Protein AF-A0A1Q9TJ57-F1 (afdb_monomer)

Foldseek 3Di:
DDDDPPPDDDPPDDDPQQAFKAKAKFDDQDLQVSLVRLVVLLVVLVVLVFPVSSSLVSQVPDPLYQFMKIFTDRGSVSSNVQSNCSNVVHDDPRMDDRAGADAQFAEEEEEADQDPFDLQLALSPCLQQQLVVQLVVLQVLLCVPDVDADDRNDDDDPLNSLRVFSSQLSSLLSVCVLQVNAHPAYHYFQLRVLVRCVSVVNDPSSVNSNCSVVRDPDDRDCVVVLVVQLVDPTAYEYEYRGQDDDCQVVSVVSHDPSYHYQYDHSHSSSPNVSVRNSSSNSNRRDNNDPVRVVPSPPPPLPQDALVVLQVVLVVLLVVLAPDDPPPAPFAALLNRPGDPVSLQVSLVVQLSNVLSVVDDSVLRPRPDHSNNSSNVSRPDPPDDDD

pLDDT: mean 84.58, std 16.76, range [29.34, 98.19]

Mean predicted aligned error: 12.11 Å

Structure (mmCIF, N/CA/C/O backbone):
data_AF-A0A1Q9TJ57-F1
#
_entry.id   AF-A0A1Q9TJ57-F1
#
loop_
_atom_site.group_PDB
_atom_site.id
_atom_site.type_symbol
_atom_site.label_atom_id
_atom_site.label_alt_id
_atom_site.label_comp_id
_atom_site.label_asym_id
_atom_site.label_entity_id
_atom_site.label_seq_id
_atom_site.pdbx_PDB_ins_code
_atom_site.Cartn_x
_atom_site.Cartn_y
_atom_site.Cartn_z
_atom_site.occupancy
_atom_site.B_iso_or_equiv
_atom_site.auth_seq_id
_atom_site.auth_comp_id
_atom_site.auth_asym_id
_atom_site.auth_atom_id
_atom_site.pdbx_PDB_model_num
ATOM 1 N N . MET A 1 1 ? 49.711 -20.318 21.911 1.00 41.19 1 MET A N 1
ATOM 2 C CA . MET A 1 1 ? 48.274 -20.041 22.126 1.00 41.19 1 MET A CA 1
ATOM 3 C C . MET A 1 1 ? 48.155 -18.671 22.775 1.00 41.19 1 MET A C 1
ATOM 5 O O . MET A 1 1 ? 48.444 -18.552 23.955 1.00 41.19 1 MET A O 1
ATOM 9 N N . GLY A 1 2 ? 47.868 -17.633 21.984 1.00 34.50 2 GLY A N 1
ATOM 10 C CA . GLY A 1 2 ? 47.664 -16.264 22.479 1.00 34.50 2 GLY A CA 1
ATOM 11 C C . GLY A 1 2 ? 46.178 -15.988 22.747 1.00 34.50 2 GLY A C 1
ATOM 12 O O . GLY A 1 2 ? 45.335 -16.678 22.168 1.00 34.50 2 GLY A O 1
ATOM 13 N N . PRO A 1 3 ? 45.839 -15.025 23.622 1.00 43.75 3 PRO A N 1
ATOM 14 C CA . PRO A 1 3 ? 44.458 -14.773 24.008 1.00 43.75 3 PRO A CA 1
ATOM 15 C C . PRO A 1 3 ? 43.677 -14.165 22.837 1.00 43.75 3 PRO A C 1
ATOM 17 O O . PRO A 1 3 ? 44.083 -13.165 22.245 1.00 43.75 3 PRO A O 1
ATOM 20 N N . ILE A 1 4 ? 42.537 -14.776 22.510 1.00 32.59 4 ILE A N 1
ATOM 21 C CA . ILE A 1 4 ? 41.562 -14.234 21.561 1.00 32.59 4 ILE A CA 1
ATOM 22 C C . ILE A 1 4 ? 40.897 -13.039 22.244 1.00 32.59 4 ILE A C 1
ATOM 24 O O . ILE A 1 4 ? 40.035 -13.196 23.109 1.00 32.59 4 ILE A O 1
ATOM 28 N N . SER A 1 5 ? 41.331 -11.839 21.870 1.00 30.67 5 SER A N 1
ATOM 29 C CA . SER A 1 5 ? 40.711 -10.591 22.299 1.00 30.67 5 SER A CA 1
ATOM 30 C C . SER A 1 5 ? 39.315 -10.504 21.676 1.00 30.67 5 SER A C 1
ATOM 32 O O . SER A 1 5 ? 39.172 -10.297 20.469 1.00 30.67 5 SER A O 1
ATOM 34 N N . ARG A 1 6 ? 38.267 -10.726 22.481 1.00 39.75 6 ARG A N 1
ATOM 35 C CA . ARG A 1 6 ? 36.881 -10.457 22.076 1.00 39.75 6 ARG A CA 1
ATOM 36 C C . ARG A 1 6 ? 36.735 -8.946 21.906 1.00 39.75 6 ARG A C 1
ATOM 38 O O . ARG A 1 6 ? 36.568 -8.230 22.887 1.00 39.75 6 ARG A O 1
ATOM 45 N N . ARG A 1 7 ? 36.785 -8.470 20.659 1.00 29.34 7 ARG A N 1
ATOM 46 C CA . ARG A 1 7 ? 36.280 -7.141 20.297 1.00 29.34 7 ARG A CA 1
ATOM 47 C C . ARG A 1 7 ? 34.776 -7.125 20.564 1.00 29.34 7 ARG A C 1
ATOM 49 O O . ARG A 1 7 ? 33.995 -7.675 19.793 1.00 29.34 7 ARG A O 1
ATOM 56 N N . THR A 1 8 ? 34.380 -6.513 21.669 1.00 37.03 8 THR A N 1
ATOM 57 C CA . THR A 1 8 ? 33.041 -5.959 21.840 1.00 37.03 8 THR A CA 1
ATOM 58 C C . THR A 1 8 ? 32.854 -4.866 20.791 1.00 37.03 8 THR A C 1
ATOM 60 O O . THR A 1 8 ? 33.616 -3.902 20.743 1.00 37.03 8 THR A O 1
ATOM 63 N N . ALA A 1 9 ? 31.877 -5.048 19.903 1.00 29.41 9 ALA A N 1
ATOM 64 C CA . ALA A 1 9 ? 31.452 -3.995 18.991 1.00 29.41 9 ALA A CA 1
ATOM 65 C C . ALA A 1 9 ? 30.834 -2.847 19.812 1.00 29.41 9 ALA A C 1
ATOM 67 O O . ALA A 1 9 ? 30.056 -3.128 20.729 1.00 29.41 9 ALA A O 1
ATOM 68 N N . PRO A 1 10 ? 31.159 -1.575 19.531 1.00 33.00 10 PRO A N 1
ATOM 69 C CA . PRO A 1 10 ? 30.486 -0.463 20.179 1.00 33.00 10 PRO A CA 1
ATOM 70 C C . PRO A 1 10 ? 29.045 -0.364 19.657 1.00 33.00 10 PRO A C 1
ATOM 72 O O . PRO A 1 10 ? 28.805 -0.114 18.480 1.00 33.00 10 PRO A O 1
ATOM 75 N N . THR A 1 11 ? 28.081 -0.566 20.555 1.00 38.88 11 THR A N 1
ATOM 76 C CA . THR A 1 11 ? 26.634 -0.378 20.366 1.00 38.88 11 THR A CA 1
ATOM 77 C C . THR A 1 11 ? 26.256 1.098 20.487 1.00 38.88 11 THR A C 1
ATOM 79 O O . THR A 1 11 ? 25.499 1.509 21.360 1.00 38.88 11 THR A O 1
ATOM 82 N N . LEU A 1 12 ? 26.798 1.931 19.614 1.00 32.75 12 LEU A N 1
ATOM 83 C CA . LEU A 1 12 ? 26.355 3.306 19.425 1.00 32.75 12 LEU A CA 1
ATOM 84 C C . LEU A 1 12 ? 26.318 3.506 17.916 1.00 32.75 12 LEU A C 1
ATOM 86 O O . LEU A 1 12 ? 27.249 3.077 17.254 1.00 32.75 12 LEU A O 1
ATOM 90 N N . TRP A 1 13 ? 25.289 4.191 17.414 1.00 31.53 13 TRP A N 1
ATOM 91 C CA . TRP A 1 13 ? 24.923 4.414 15.998 1.00 31.53 13 TRP A CA 1
ATOM 92 C C . TRP A 1 13 ? 23.715 3.559 15.591 1.00 31.53 13 TRP A C 1
ATOM 94 O O . TRP A 1 13 ? 23.746 2.740 14.677 1.00 31.53 13 TRP A O 1
ATOM 104 N N . ALA A 1 14 ? 22.608 3.789 16.302 1.00 36.75 14 ALA A N 1
ATOM 105 C CA . ALA A 1 14 ? 21.284 3.495 15.781 1.00 36.75 14 ALA A CA 1
ATOM 106 C C . ALA A 1 14 ? 21.018 4.431 14.586 1.00 36.75 14 ALA A C 1
ATOM 108 O O . ALA A 1 14 ? 20.804 5.632 14.749 1.00 36.75 14 ALA A O 1
ATOM 109 N N . ASP A 1 15 ? 21.145 3.848 13.399 1.00 41.06 15 ASP A N 1
ATOM 110 C CA . ASP A 1 15 ? 20.520 4.184 12.120 1.00 41.06 15 ASP A CA 1
ATOM 111 C C . ASP A 1 15 ? 19.408 5.259 12.219 1.00 41.06 15 ASP A C 1
ATOM 113 O O . ASP A 1 15 ? 18.274 4.970 12.597 1.00 41.06 15 ASP A O 1
ATOM 117 N N . ARG A 1 16 ? 19.731 6.521 11.884 1.00 45.75 16 ARG A N 1
ATOM 118 C CA . ARG A 1 16 ? 18.769 7.645 11.798 1.00 45.75 16 ARG A CA 1
ATOM 119 C C . ARG A 1 16 ? 18.061 7.715 10.441 1.00 45.75 16 ARG A C 1
ATOM 121 O O . ARG A 1 16 ? 17.664 8.793 10.000 1.00 45.75 16 ARG A O 1
ATOM 128 N N . SER A 1 17 ? 17.915 6.594 9.750 1.00 50.94 17 SER A N 1
ATOM 129 C CA . SER A 1 17 ? 16.993 6.533 8.622 1.00 50.94 17 SER A CA 1
ATOM 130 C C . SER A 1 17 ? 15.568 6.784 9.144 1.00 50.94 17 SER A C 1
ATOM 132 O O . SER A 1 17 ? 15.215 6.207 10.178 1.00 50.94 17 SER A O 1
ATOM 134 N N . PRO A 1 18 ? 14.737 7.615 8.479 1.00 60.59 18 PRO A N 1
ATOM 135 C CA . PRO A 1 18 ? 13.373 7.878 8.939 1.00 60.59 18 PRO A CA 1
ATOM 136 C C . PRO A 1 18 ? 12.641 6.552 9.153 1.00 60.59 18 PRO A C 1
ATOM 138 O O . PRO A 1 18 ? 12.798 5.620 8.357 1.00 60.59 18 PRO A O 1
ATOM 141 N N . ALA A 1 19 ? 11.917 6.426 10.265 1.00 74.75 19 ALA A N 1
ATOM 142 C CA . ALA A 1 19 ? 11.142 5.223 10.530 1.00 74.75 19 ALA A CA 1
ATOM 143 C C . ALA A 1 19 ? 10.155 5.006 9.374 1.00 74.75 19 ALA A C 1
ATOM 145 O O . ALA A 1 19 ? 9.612 5.963 8.821 1.00 74.75 19 ALA A O 1
ATOM 146 N N . LEU A 1 20 ? 9.979 3.750 8.961 1.00 82.75 20 LEU A N 1
ATOM 147 C CA . LEU A 1 20 ? 8.929 3.440 8.000 1.00 82.75 20 LEU A CA 1
ATOM 148 C C . LEU A 1 20 ? 7.574 3.691 8.673 1.00 82.75 20 LEU A C 1
ATOM 150 O O . LEU A 1 20 ? 7.449 3.399 9.865 1.00 82.75 20 LEU A O 1
ATOM 154 N N . PRO A 1 21 ? 6.579 4.206 7.934 1.00 90.50 21 PRO A N 1
ATOM 155 C CA . PRO A 1 21 ? 5.228 4.310 8.449 1.00 90.50 21 PRO A CA 1
ATOM 156 C C . PRO A 1 21 ? 4.725 2.942 8.919 1.00 90.50 21 PRO A C 1
ATOM 158 O O . PRO A 1 21 ? 4.909 1.933 8.234 1.00 90.50 21 PRO A O 1
ATOM 161 N N . GLU A 1 22 ? 4.091 2.913 10.084 1.00 93.38 22 GLU A N 1
ATOM 162 C CA . GLU A 1 22 ? 3.485 1.725 10.679 1.00 93.38 22 GLU A CA 1
ATOM 163 C C . GLU A 1 22 ? 1.988 1.961 10.875 1.00 93.38 22 GLU A C 1
ATOM 165 O O . GLU A 1 22 ? 1.558 3.083 11.140 1.00 93.38 22 GLU A O 1
ATOM 170 N N . ALA A 1 23 ? 1.201 0.891 10.772 1.00 94.88 23 ALA A N 1
ATOM 171 C CA . ALA A 1 23 ? -0.216 0.905 11.109 1.00 94.88 23 ALA A CA 1
ATOM 172 C C . ALA A 1 23 ? -0.405 0.334 12.521 1.00 94.88 23 ALA A C 1
ATOM 174 O O . ALA A 1 23 ? -0.109 -0.835 12.767 1.00 94.88 23 ALA A O 1
ATOM 175 N N . ILE A 1 24 ? -0.886 1.154 13.453 1.00 96.62 24 ILE A N 1
ATOM 176 C CA . ILE A 1 24 ? -1.295 0.718 14.790 1.00 96.62 24 ILE A CA 1
ATOM 177 C C . ILE A 1 24 ? -2.782 0.396 14.739 1.00 96.62 24 ILE A C 1
ATOM 179 O O . ILE A 1 24 ? -3.612 1.288 14.571 1.00 96.62 24 ILE A O 1
ATOM 183 N N . VAL A 1 25 ? -3.108 -0.881 14.882 1.00 96.88 25 VAL A N 1
ATOM 184 C CA . VAL A 1 25 ? -4.487 -1.365 14.850 1.00 96.88 25 VAL A CA 1
ATOM 185 C C . VAL A 1 25 ? -5.168 -1.259 16.208 1.00 96.88 25 VAL A C 1
ATOM 187 O O . VAL A 1 25 ? -4.537 -1.446 17.246 1.00 96.88 25 VAL A O 1
ATOM 190 N N . VAL A 1 26 ? -6.468 -0.980 16.202 1.00 97.31 26 VAL A N 1
ATOM 191 C CA . VAL A 1 26 ? -7.322 -1.000 17.391 1.00 97.31 26 VAL A CA 1
ATOM 192 C C . VAL A 1 26 ? -8.651 -1.643 17.006 1.00 97.31 26 VAL A C 1
ATOM 194 O O . VAL A 1 26 ? -9.255 -1.267 15.998 1.00 97.31 26 VAL A O 1
ATOM 197 N N . SER A 1 27 ? -9.133 -2.589 17.811 1.00 97.38 27 SER A N 1
ATOM 198 C CA . SER A 1 27 ? -10.476 -3.146 17.652 1.00 97.38 27 SER A CA 1
ATOM 199 C C . SER A 1 27 ? -11.225 -3.253 18.970 1.00 97.38 27 SER A C 1
ATOM 201 O O . SER A 1 27 ? -10.634 -3.387 20.043 1.00 97.38 27 SER A O 1
ATOM 203 N N . ALA A 1 28 ? -12.552 -3.199 18.882 1.00 97.00 28 ALA A N 1
ATOM 204 C CA . ALA A 1 28 ? -13.462 -3.418 19.994 1.00 97.00 28 ALA A CA 1
ATOM 205 C C . ALA A 1 28 ? -14.841 -3.906 19.517 1.00 97.00 28 ALA A C 1
ATOM 207 O O . ALA A 1 28 ? -15.136 -3.936 18.321 1.00 97.00 28 ALA A O 1
ATOM 208 N N . LEU A 1 29 ? -15.698 -4.333 20.449 1.00 95.94 29 LEU A N 1
ATOM 209 C CA . LEU A 1 29 ? -17.055 -4.798 20.126 1.00 95.94 29 LEU A CA 1
ATOM 210 C C . LEU A 1 29 ? -18.021 -3.638 19.839 1.00 95.94 29 LEU A C 1
ATOM 212 O O . LEU A 1 29 ? -18.969 -3.804 19.072 1.00 95.94 29 LEU A O 1
ATOM 216 N N . THR A 1 30 ? -17.776 -2.473 20.440 1.00 95.81 30 THR A N 1
ATOM 217 C CA . THR A 1 30 ? -18.588 -1.259 20.299 1.00 95.81 30 THR A CA 1
ATOM 218 C C . THR A 1 30 ? -17.701 -0.045 20.016 1.00 95.81 30 THR A C 1
ATOM 220 O O . THR A 1 30 ? -16.488 -0.104 20.215 1.00 95.81 30 THR A O 1
ATOM 223 N N . LEU A 1 31 ? -18.292 1.062 19.549 1.00 94.94 31 LEU A N 1
ATOM 224 C CA . LEU A 1 31 ? -17.552 2.313 19.331 1.00 94.94 31 LEU A CA 1
ATOM 225 C C . LEU A 1 31 ? -16.998 2.884 20.644 1.00 94.94 31 LEU A C 1
ATOM 227 O O . LEU A 1 31 ? -15.824 3.217 20.700 1.00 94.94 31 LEU A O 1
ATOM 231 N N . THR A 1 32 ? -17.788 2.898 21.720 1.00 95.94 32 THR A N 1
ATOM 232 C CA . THR A 1 32 ? -17.325 3.370 23.037 1.00 95.94 32 THR A CA 1
ATOM 233 C C . THR A 1 32 ? -16.165 2.531 23.574 1.00 95.94 32 THR A C 1
ATOM 235 O O . THR A 1 32 ? -15.197 3.063 24.111 1.00 95.94 32 THR A O 1
ATOM 238 N N . ASP A 1 33 ? -16.207 1.208 23.391 1.00 96.31 33 ASP A N 1
ATOM 239 C CA . ASP A 1 33 ? -15.074 0.360 23.767 1.00 96.31 33 ASP A CA 1
ATOM 240 C C . ASP A 1 33 ? -13.842 0.636 22.890 1.00 96.31 33 ASP A C 1
ATOM 242 O O . ASP A 1 33 ? -12.716 0.526 23.373 1.00 96.31 33 ASP A O 1
ATOM 246 N N . LEU A 1 34 ? -14.032 1.005 21.616 1.00 96.62 34 LEU A N 1
ATOM 247 C CA . LEU A 1 34 ? -12.935 1.364 20.715 1.00 96.62 34 LEU A CA 1
ATOM 248 C C . LEU A 1 34 ? -12.215 2.626 21.199 1.00 96.62 34 LEU A C 1
ATOM 250 O O . LEU A 1 34 ? -10.987 2.651 21.189 1.00 96.62 34 LEU A O 1
ATOM 254 N N . GLU A 1 35 ? -12.955 3.632 21.666 1.00 97.06 35 GLU A N 1
ATOM 255 C CA . GLU A 1 35 ? -12.401 4.869 22.234 1.00 97.06 35 GLU A CA 1
ATOM 256 C C . GLU A 1 35 ? -11.504 4.562 23.446 1.00 97.06 35 GLU A C 1
ATOM 258 O O . GLU A 1 35 ? -10.359 5.014 23.519 1.00 97.06 35 GLU A O 1
ATOM 263 N N . VAL A 1 36 ? -11.977 3.696 24.353 1.00 97.69 36 VAL A N 1
ATOM 264 C CA . VAL A 1 36 ? -11.209 3.230 25.523 1.00 97.69 36 VAL A CA 1
ATOM 265 C C . VAL A 1 36 ? -9.974 2.425 25.105 1.00 97.69 36 VAL A C 1
ATOM 267 O O . VAL A 1 36 ? -8.909 2.540 25.718 1.00 97.69 36 VAL A O 1
ATOM 270 N N . GLN A 1 37 ? -10.078 1.588 24.071 1.00 97.69 37 GLN A N 1
ATOM 271 C CA . GLN A 1 37 ? -8.922 0.845 23.563 1.00 97.69 37 GLN A CA 1
ATOM 272 C C . GLN A 1 37 ? -7.906 1.763 22.880 1.00 97.69 37 GLN A C 1
ATOM 274 O O . GLN A 1 37 ? -6.706 1.544 23.043 1.00 97.69 37 GLN A O 1
ATOM 279 N N . ALA A 1 38 ? -8.349 2.806 22.178 1.00 97.50 38 ALA A N 1
ATOM 280 C CA . ALA A 1 38 ? -7.463 3.787 21.562 1.00 97.50 38 ALA A CA 1
ATOM 281 C C . ALA A 1 38 ? -6.650 4.552 22.619 1.00 97.50 38 ALA A C 1
ATOM 283 O O . ALA A 1 38 ? -5.438 4.706 22.459 1.00 97.50 38 ALA A O 1
ATOM 284 N N . GLU A 1 39 ? -7.274 4.937 23.737 1.00 97.56 39 GLU A N 1
ATOM 285 C CA . GLU A 1 39 ? -6.585 5.536 24.887 1.00 97.56 39 GLU A CA 1
ATOM 286 C C . GLU A 1 39 ? -5.495 4.604 25.442 1.00 97.56 39 GLU A C 1
ATOM 288 O O . GLU A 1 39 ? -4.324 4.985 25.527 1.00 97.56 39 GLU A O 1
ATOM 293 N N . ARG A 1 40 ? -5.848 3.344 25.734 1.00 97.25 40 ARG A N 1
ATOM 294 C CA . ARG A 1 40 ? -4.898 2.333 26.238 1.00 97.25 40 ARG A CA 1
ATOM 295 C C . ARG A 1 40 ? -3.756 2.077 25.266 1.00 97.25 40 ARG A C 1
ATOM 297 O O . ARG A 1 40 ? -2.609 1.914 25.682 1.00 97.25 40 ARG A O 1
ATOM 304 N N . GLN A 1 41 ? -4.059 2.016 23.973 1.00 97.69 41 GLN A N 1
ATOM 305 C CA . GLN A 1 41 ? -3.056 1.819 22.937 1.00 97.69 41 GLN A CA 1
ATOM 306 C C . GLN A 1 41 ? -2.087 3.004 22.888 1.00 97.69 41 GLN A C 1
ATOM 308 O O . GLN A 1 41 ? -0.891 2.820 22.667 1.00 97.69 41 GLN A O 1
ATOM 313 N N . ALA A 1 42 ? -2.564 4.216 23.155 1.00 96.94 42 ALA A N 1
ATOM 314 C CA . ALA A 1 42 ? -1.728 5.400 23.144 1.00 96.94 42 ALA A CA 1
ATOM 315 C C . ALA A 1 42 ? -0.751 5.445 24.335 1.00 96.94 42 ALA A C 1
ATOM 317 O O . ALA A 1 42 ? 0.408 5.825 24.161 1.00 96.94 42 ALA A O 1
ATOM 318 N N . ASP A 1 43 ? -1.153 4.955 25.509 1.00 96.56 43 ASP A N 1
ATOM 319 C CA . ASP A 1 43 ? -0.240 4.760 26.647 1.00 96.56 43 ASP A CA 1
ATOM 320 C C . ASP A 1 43 ? 0.838 3.704 26.346 1.00 96.56 43 ASP A C 1
ATOM 322 O O . ASP A 1 43 ? 1.999 3.816 26.753 1.00 96.56 43 ASP A O 1
ATOM 326 N N . GLN A 1 44 ? 0.488 2.677 25.571 1.00 95.81 44 GLN A N 1
ATOM 327 C CA . GLN A 1 44 ? 1.449 1.664 25.138 1.00 95.81 44 GLN A CA 1
ATOM 328 C C . GLN A 1 44 ? 2.443 2.199 24.109 1.00 95.81 44 GLN A C 1
ATOM 330 O O . GLN A 1 44 ? 3.619 1.849 24.172 1.00 95.81 44 GLN A O 1
ATOM 335 N N . VAL A 1 45 ? 2.013 3.069 23.190 1.00 95.56 45 VAL A N 1
ATOM 336 C CA . VAL A 1 45 ? 2.918 3.731 22.234 1.00 95.56 45 VAL A CA 1
ATOM 337 C C . VAL A 1 45 ? 4.038 4.472 22.973 1.00 95.56 45 VAL A C 1
ATOM 339 O O . VAL A 1 45 ? 5.198 4.376 22.572 1.00 95.56 45 VAL A O 1
ATOM 342 N N . LEU A 1 46 ? 3.724 5.134 24.091 1.00 93.88 46 LEU A N 1
ATOM 343 C CA . LEU A 1 46 ? 4.711 5.835 24.921 1.00 93.88 46 LEU A CA 1
ATOM 344 C C . LEU A 1 46 ? 5.729 4.896 25.589 1.00 93.88 46 LEU A C 1
ATOM 346 O O . LEU A 1 46 ? 6.861 5.300 25.846 1.00 93.88 46 LEU A O 1
ATOM 350 N N . THR A 1 47 ? 5.350 3.646 25.865 1.00 94.88 47 THR A N 1
ATOM 351 C CA . THR A 1 47 ? 6.183 2.680 26.606 1.00 94.88 47 THR A CA 1
ATOM 352 C C . THR A 1 47 ? 6.876 1.642 25.718 1.00 94.88 47 THR A C 1
ATOM 354 O O . THR A 1 47 ? 7.834 1.007 26.154 1.00 94.88 47 THR A O 1
ATOM 357 N N . ALA A 1 48 ? 6.461 1.488 24.457 1.00 91.56 48 ALA A N 1
ATOM 358 C CA . ALA A 1 48 ? 6.969 0.466 23.536 1.00 91.56 48 ALA A CA 1
ATOM 359 C C . ALA A 1 48 ? 8.404 0.714 23.020 1.00 91.56 48 ALA A C 1
ATOM 361 O O . ALA A 1 48 ? 8.993 -0.162 22.380 1.00 91.56 48 ALA A O 1
ATOM 362 N N . GLY A 1 49 ? 8.963 1.907 23.245 1.00 88.25 49 GLY A N 1
ATOM 363 C CA . GLY A 1 49 ? 10.319 2.303 22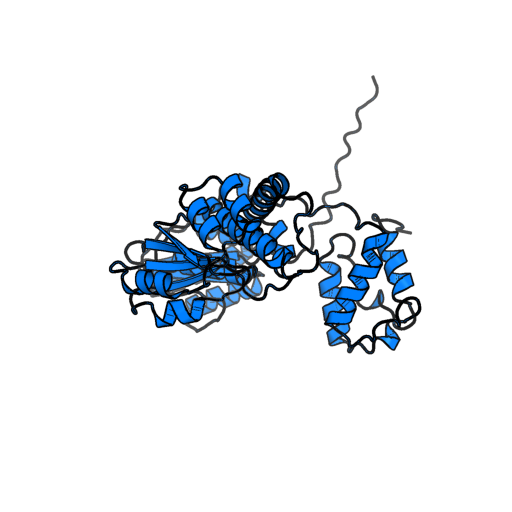.839 1.00 88.25 49 GLY A CA 1
ATOM 364 C C . GLY A 1 49 ? 10.505 2.576 21.339 1.00 88.25 49 GLY A C 1
ATOM 365 O O . GLY A 1 49 ? 11.412 3.314 20.966 1.00 88.25 49 GLY A O 1
ATOM 366 N N . SER A 1 50 ? 9.650 2.025 20.473 1.00 90.69 50 SER A N 1
ATOM 367 C CA . SER A 1 50 ? 9.592 2.345 19.043 1.00 90.69 50 SER A CA 1
ATOM 368 C C . SER A 1 50 ? 8.180 2.166 18.483 1.00 90.69 50 SER A C 1
ATOM 370 O O . SER A 1 50 ? 7.379 1.404 19.031 1.00 90.69 50 SER A O 1
ATOM 372 N N . LEU A 1 51 ? 7.892 2.820 17.354 1.00 91.94 51 LEU A N 1
ATOM 373 C CA . LEU A 1 51 ? 6.597 2.701 16.685 1.00 91.94 51 LEU A CA 1
ATOM 374 C C . LEU A 1 51 ? 6.340 1.281 16.152 1.00 91.94 51 LEU A C 1
ATOM 376 O O . LEU A 1 51 ? 5.248 0.750 16.325 1.00 91.94 51 LEU A O 1
ATOM 380 N N . ALA A 1 52 ? 7.366 0.628 15.599 1.00 90.56 52 ALA A N 1
ATOM 381 C CA . ALA A 1 52 ? 7.278 -0.758 15.136 1.00 90.56 52 ALA A CA 1
ATOM 382 C C . ALA A 1 52 ? 6.961 -1.733 16.285 1.00 90.56 52 ALA A C 1
ATOM 384 O O . ALA A 1 52 ? 6.150 -2.647 16.128 1.00 90.56 52 ALA A O 1
ATOM 385 N N . SER A 1 53 ? 7.556 -1.517 17.467 1.00 91.12 53 SER A N 1
ATOM 386 C CA . SER A 1 53 ? 7.225 -2.282 18.676 1.00 91.12 53 SER A CA 1
ATOM 387 C C . SER A 1 53 ? 5.772 -2.070 19.102 1.00 91.12 53 SER A C 1
ATOM 389 O O . SER A 1 53 ? 5.110 -3.036 19.476 1.00 91.12 53 SER A O 1
ATOM 391 N N . ALA A 1 54 ? 5.276 -0.829 19.039 1.00 94.44 54 ALA A N 1
ATOM 392 C CA . ALA A 1 54 ? 3.900 -0.500 19.398 1.00 94.44 54 ALA A CA 1
ATOM 393 C C . ALA A 1 54 ? 2.886 -1.132 18.433 1.00 94.44 54 ALA A C 1
ATOM 395 O O . ALA A 1 54 ? 1.937 -1.763 18.890 1.00 94.44 54 ALA A O 1
ATOM 396 N N . ALA A 1 55 ? 3.118 -1.020 17.121 1.00 93.75 55 ALA A N 1
ATOM 397 C CA . ALA A 1 55 ? 2.276 -1.625 16.089 1.00 93.75 55 ALA A CA 1
ATOM 398 C C . ALA A 1 55 ? 2.200 -3.149 16.246 1.00 93.75 55 ALA A C 1
ATOM 400 O O . ALA A 1 55 ? 1.113 -3.713 16.263 1.00 93.75 55 ALA A O 1
ATOM 401 N N . ARG A 1 56 ? 3.338 -3.814 16.480 1.00 90.50 56 ARG A N 1
ATOM 402 C CA . ARG A 1 56 ? 3.370 -5.258 16.748 1.00 90.50 56 ARG A CA 1
ATOM 403 C C . ARG A 1 56 ? 2.591 -5.639 18.004 1.00 90.50 56 ARG A C 1
ATOM 405 O O . ARG A 1 56 ? 1.830 -6.596 17.981 1.00 90.50 56 ARG A O 1
ATOM 412 N N . ALA A 1 57 ? 2.778 -4.907 19.099 1.00 93.00 57 ALA A N 1
ATOM 413 C CA . ALA A 1 57 ? 2.048 -5.181 20.332 1.00 93.00 57 ALA A CA 1
ATOM 414 C C . ALA A 1 57 ? 0.532 -4.966 20.157 1.00 93.00 57 ALA A C 1
ATOM 416 O O . ALA A 1 57 ? -0.260 -5.636 20.818 1.00 93.00 57 ALA A O 1
ATOM 417 N N . ALA A 1 58 ? 0.130 -4.045 19.278 1.00 94.56 58 ALA A N 1
ATOM 418 C CA . ALA A 1 58 ? -1.262 -3.857 18.886 1.00 94.56 58 ALA A CA 1
ATOM 419 C C . ALA A 1 58 ? -1.784 -5.070 18.099 1.00 94.56 58 ALA A C 1
ATOM 421 O O . ALA A 1 58 ? -2.793 -5.653 18.480 1.00 94.56 58 ALA A O 1
ATOM 422 N N . GLU A 1 59 ? -1.050 -5.503 17.066 1.00 92.56 59 GLU A N 1
ATOM 423 C CA . GLU A 1 59 ? -1.373 -6.681 16.246 1.00 92.56 59 GLU A CA 1
ATOM 424 C C . GLU A 1 59 ? -1.472 -7.966 17.097 1.00 92.56 59 GLU A C 1
ATOM 426 O O . GLU A 1 59 ? -2.419 -8.729 16.953 1.00 92.56 59 GLU A O 1
ATOM 431 N N . GLU A 1 60 ? -0.538 -8.199 18.028 1.00 91.56 60 GLU A N 1
ATOM 432 C CA . GLU A 1 60 ? -0.520 -9.382 18.912 1.00 91.56 60 GLU A CA 1
ATOM 433 C C . GLU A 1 60 ? -1.702 -9.429 19.895 1.00 91.56 60 GLU A C 1
ATOM 435 O O . GLU A 1 60 ? -2.077 -10.507 20.359 1.00 91.56 60 GLU A O 1
ATOM 440 N N . ARG A 1 61 ? -2.271 -8.269 20.244 1.00 91.38 61 ARG A N 1
ATOM 441 C CA . ARG A 1 61 ? -3.413 -8.160 21.165 1.00 91.38 61 ARG A CA 1
ATOM 442 C C . ARG A 1 61 ? -4.746 -7.985 20.451 1.00 91.38 61 ARG A C 1
ATOM 444 O O . ARG A 1 61 ? -5.772 -7.945 21.129 1.00 91.38 61 ARG A O 1
ATOM 451 N N . ASP A 1 62 ? -4.738 -7.856 19.128 1.00 89.94 62 ASP A N 1
ATOM 452 C CA . ASP A 1 62 ? -5.952 -7.659 18.356 1.00 89.94 62 ASP A CA 1
ATOM 453 C C . ASP A 1 62 ? -6.903 -8.845 18.554 1.00 89.94 62 ASP A C 1
ATOM 455 O O . ASP A 1 62 ? -6.604 -9.986 18.204 1.00 89.94 62 ASP A O 1
ATOM 459 N N . GLY A 1 63 ? -8.073 -8.566 19.128 1.00 87.50 63 GLY A N 1
ATOM 460 C CA . GLY A 1 63 ? -9.115 -9.568 19.346 1.00 87.50 63 GLY A CA 1
ATOM 461 C C . GLY A 1 63 ? -9.933 -9.875 18.091 1.00 87.50 63 GLY A C 1
ATOM 462 O O . GLY A 1 63 ? -10.871 -10.670 18.160 1.00 87.50 63 GLY A O 1
ATOM 463 N N . GLY A 1 64 ? -9.632 -9.223 16.961 1.00 88.19 64 GLY A N 1
ATOM 464 C CA . GLY A 1 64 ? -10.381 -9.356 15.716 1.00 88.19 64 GLY A CA 1
ATOM 465 C C . GLY A 1 64 ? -11.829 -8.874 15.828 1.00 88.19 64 GLY A C 1
ATOM 466 O O . 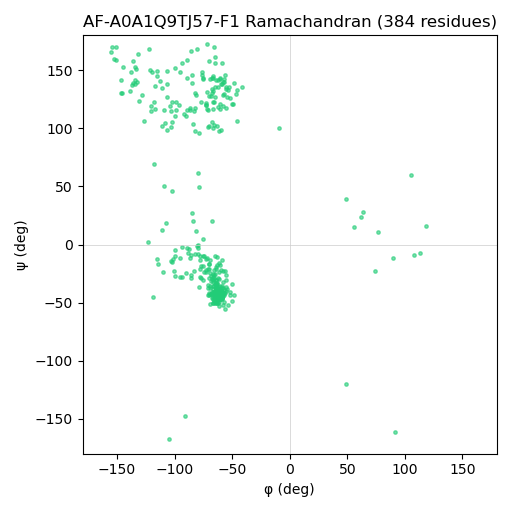GLY A 1 64 ? -12.693 -9.384 15.111 1.00 88.19 64 GLY A O 1
ATOM 467 N N . HIS A 1 65 ? -12.114 -7.919 16.718 1.00 94.44 65 HIS A N 1
ATOM 468 C CA . HIS A 1 65 ? -13.478 -7.477 17.011 1.00 94.44 65 HIS A CA 1
ATOM 469 C C . HIS A 1 65 ? -14.161 -6.772 15.820 1.00 94.44 65 HIS A C 1
ATOM 471 O O . HIS A 1 65 ? -13.537 -6.483 14.799 1.00 94.44 65 HIS A O 1
ATOM 477 N N . THR A 1 66 ? -15.466 -6.519 15.942 1.00 94.31 66 THR A N 1
ATOM 478 C CA . THR A 1 66 ? -16.322 -6.001 14.862 1.00 94.31 66 THR A CA 1
ATOM 479 C C . THR A 1 66 ? -16.122 -4.522 14.565 1.00 94.31 66 THR A C 1
ATOM 481 O O . THR A 1 66 ? -16.308 -4.120 13.428 1.00 94.31 66 THR A O 1
ATOM 484 N N . VAL A 1 67 ? -15.760 -3.690 15.538 1.00 96.50 67 VAL A N 1
ATOM 485 C CA . VAL A 1 67 ? -15.438 -2.278 15.294 1.00 96.50 67 VAL A CA 1
ATOM 486 C C . VAL A 1 67 ? -13.926 -2.157 15.215 1.00 96.50 67 VAL A C 1
ATOM 488 O O . VAL A 1 67 ? -13.235 -2.546 16.155 1.00 96.50 67 VAL A O 1
ATOM 491 N N . ARG A 1 68 ? -13.403 -1.647 14.100 1.00 97.56 68 ARG A N 1
ATOM 492 C CA . ARG A 1 68 ? -11.960 -1.594 13.836 1.00 97.56 68 ARG A CA 1
ATOM 493 C C . ARG A 1 68 ? -11.532 -0.224 13.340 1.00 97.56 68 ARG A C 1
ATOM 495 O O . ARG A 1 68 ? -12.203 0.357 12.491 1.00 97.56 68 ARG A O 1
ATOM 502 N N . ALA A 1 69 ? -10.382 0.238 13.809 1.00 97.69 69 ALA A N 1
ATOM 503 C CA . ALA A 1 69 ? -9.670 1.396 13.285 1.00 97.69 69 ALA A CA 1
ATOM 504 C C . ALA A 1 69 ? -8.173 1.080 13.166 1.00 97.69 69 ALA A C 1
ATOM 506 O O . ALA A 1 69 ? -7.653 0.193 13.845 1.00 97.69 69 ALA A O 1
ATOM 507 N N . ALA A 1 70 ? -7.469 1.814 12.315 1.00 97.75 70 ALA A N 1
ATOM 508 C CA . ALA A 1 70 ? -6.016 1.775 12.244 1.00 97.75 70 ALA A CA 1
ATOM 509 C C . ALA A 1 70 ? -5.459 3.197 12.179 1.00 97.75 70 ALA A C 1
ATOM 511 O O . ALA A 1 70 ? -6.024 4.055 11.508 1.00 97.75 70 ALA A O 1
ATOM 512 N N . VAL A 1 71 ? -4.342 3.439 12.858 1.00 97.88 71 VAL A N 1
ATOM 513 C CA . VAL A 1 71 ? -3.616 4.712 12.819 1.00 97.88 71 VAL A CA 1
ATOM 514 C C . VAL A 1 71 ? -2.313 4.509 12.066 1.00 97.88 71 VAL A C 1
ATO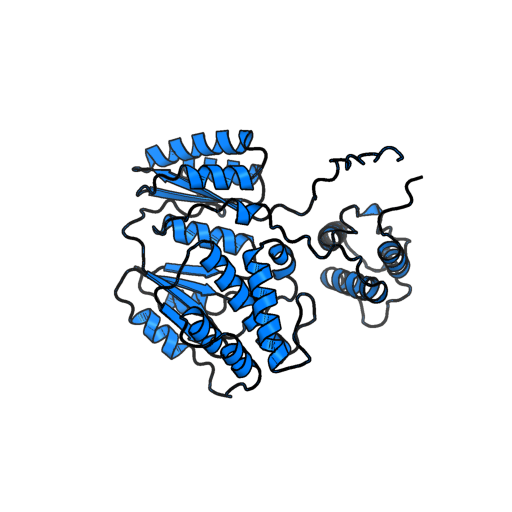M 516 O O . VAL A 1 71 ? -1.453 3.750 12.513 1.00 97.88 71 VAL A O 1
ATOM 519 N N . VAL A 1 72 ? -2.165 5.179 10.930 1.00 96.94 72 VAL A N 1
ATOM 520 C CA . VAL A 1 72 ? -0.953 5.174 10.112 1.00 96.94 72 VAL A CA 1
ATOM 521 C C . VAL A 1 72 ? -0.046 6.297 10.585 1.00 96.94 72 VAL A C 1
ATOM 523 O O . VAL A 1 72 ? -0.389 7.463 10.473 1.00 96.94 72 VAL A O 1
ATOM 526 N N . ALA A 1 73 ? 1.131 5.977 11.104 1.00 95.69 73 ALA A N 1
ATOM 527 C CA . ALA A 1 73 ? 2.033 6.993 11.633 1.00 95.69 73 ALA A CA 1
ATOM 528 C C . ALA A 1 73 ? 3.477 6.727 11.221 1.00 95.69 73 ALA A C 1
ATOM 530 O O . ALA A 1 73 ? 3.891 5.581 11.085 1.00 95.69 73 ALA A O 1
ATOM 531 N N . SER A 1 74 ? 4.256 7.795 11.046 1.00 92.75 74 SER A N 1
ATOM 532 C CA . SER A 1 74 ? 5.708 7.713 10.797 1.00 92.75 74 SER A CA 1
ATOM 533 C C . SER A 1 74 ? 6.540 8.010 12.046 1.00 92.75 74 SER A C 1
ATOM 535 O O . SER A 1 74 ? 7.745 7.767 12.075 1.00 92.75 74 SER A O 1
ATOM 537 N N . ASP A 1 75 ? 5.902 8.532 13.091 1.00 93.50 75 ASP A N 1
ATOM 538 C CA . ASP A 1 75 ? 6.522 8.864 14.364 1.00 93.50 75 ASP A CA 1
ATOM 539 C C . ASP A 1 75 ? 5.516 8.742 15.518 1.00 93.50 75 ASP A C 1
ATOM 541 O O . ASP A 1 75 ? 4.312 8.561 15.324 1.00 93.50 75 ASP A O 1
ATOM 545 N N . VAL A 1 76 ? 6.036 8.813 16.743 1.00 93.81 76 VAL A N 1
ATOM 546 C CA . VAL A 1 76 ? 5.249 8.676 17.975 1.00 93.81 76 VAL A CA 1
ATOM 547 C C . VAL A 1 76 ? 4.208 9.791 18.116 1.00 93.81 76 VAL A C 1
ATOM 549 O O . VAL A 1 76 ? 3.106 9.524 18.583 1.00 93.81 76 VAL A O 1
ATOM 552 N N . GLY A 1 77 ? 4.519 11.024 17.710 1.00 94.06 77 GLY A N 1
ATOM 553 C CA . GLY A 1 77 ? 3.595 12.152 17.818 1.00 94.06 77 GLY A CA 1
ATOM 554 C C . GLY A 1 77 ? 2.364 11.960 16.936 1.00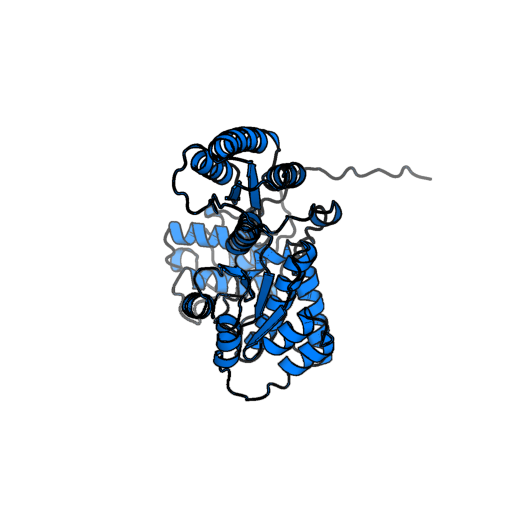 94.06 77 GLY A C 1
ATOM 555 O O . GLY A 1 77 ? 1.241 12.040 17.436 1.00 94.06 77 GLY A O 1
ATOM 556 N N . ALA A 1 78 ? 2.576 11.615 15.663 1.00 95.00 78 ALA A N 1
ATOM 557 C CA . ALA A 1 78 ? 1.500 11.299 14.723 1.00 95.00 78 ALA A CA 1
ATOM 558 C C . ALA A 1 78 ? 0.630 10.128 15.219 1.00 95.00 78 ALA A C 1
ATOM 560 O O . ALA A 1 78 ? -0.597 10.210 15.196 1.00 95.00 78 ALA A O 1
ATOM 561 N N . ALA A 1 79 ? 1.250 9.077 15.768 1.00 97.12 79 ALA A N 1
ATOM 562 C CA . ALA A 1 79 ? 0.529 7.939 16.341 1.00 97.12 79 ALA A CA 1
ATOM 563 C C . ALA A 1 79 ? -0.381 8.344 17.509 1.00 97.12 79 ALA A C 1
ATOM 565 O O . ALA A 1 79 ? -1.546 7.952 17.559 1.00 97.12 79 ALA A O 1
ATOM 566 N N . LEU A 1 80 ? 0.132 9.147 18.445 1.00 97.38 80 LEU A N 1
ATOM 567 C CA . LEU A 1 80 ? -0.643 9.619 19.593 1.00 97.38 80 LEU A CA 1
ATOM 568 C C . LEU A 1 80 ? -1.789 10.532 19.160 1.00 97.38 80 LEU A C 1
ATOM 570 O O . LEU A 1 80 ? -2.890 10.403 19.692 1.00 97.38 80 LEU A O 1
ATOM 574 N N . GLN A 1 81 ? -1.547 11.422 18.195 1.00 97.00 81 GLN A N 1
ATOM 575 C CA . GLN A 1 81 ? -2.577 12.298 17.643 1.00 97.00 81 GLN A CA 1
ATOM 576 C C . GLN A 1 81 ? -3.682 11.492 16.949 1.00 97.00 81 GLN A C 1
ATOM 578 O O . GLN A 1 81 ? -4.862 11.749 17.186 1.00 97.00 81 GLN A O 1
ATOM 583 N N . GLY A 1 82 ? -3.325 10.503 16.128 1.00 97.25 82 GLY A N 1
ATOM 584 C CA . GLY A 1 82 ? -4.297 9.637 15.465 1.00 97.25 82 GLY A CA 1
ATOM 585 C C . GLY A 1 82 ? -5.118 8.813 16.458 1.00 97.25 82 GLY A C 1
ATOM 586 O O . GLY A 1 82 ? -6.340 8.793 16.365 1.00 97.25 82 GLY A O 1
ATOM 587 N N . LEU A 1 83 ? -4.485 8.224 17.479 1.00 98.19 83 LEU A N 1
ATOM 588 C CA . LEU A 1 83 ? -5.196 7.474 18.525 1.00 98.19 83 LEU A CA 1
ATOM 589 C C . LEU A 1 83 ? -6.139 8.365 19.343 1.00 98.19 83 LEU A C 1
ATOM 591 O O . LEU A 1 83 ? -7.246 7.944 19.663 1.00 98.19 83 LEU A O 1
ATOM 595 N N . ARG A 1 84 ? -5.750 9.614 19.630 1.00 97.88 84 ARG A N 1
ATOM 596 C CA . ARG A 1 84 ? -6.649 10.589 20.274 1.00 97.88 84 ARG A CA 1
ATOM 597 C C . ARG A 1 84 ? -7.804 10.980 19.363 1.00 97.88 84 ARG A C 1
ATOM 599 O O . ARG A 1 84 ? -8.925 11.107 19.824 1.00 97.88 84 ARG A O 1
ATOM 606 N N . SER A 1 85 ? -7.561 11.064 18.059 1.00 96.62 85 SER A N 1
ATOM 607 C CA . SER A 1 85 ? -8.632 11.315 17.090 1.00 96.62 85 SER A CA 1
ATOM 608 C C . SER A 1 85 ? -9.648 10.165 17.061 1.00 96.62 85 SER A C 1
ATOM 610 O O . SER A 1 85 ? -10.845 10.423 17.012 1.00 96.62 85 SER A O 1
ATOM 612 N N . VAL A 1 86 ? -9.195 8.907 17.176 1.00 97.06 86 VAL A N 1
ATOM 613 C CA . VAL A 1 86 ? -10.087 7.742 17.350 1.00 97.06 86 VAL A CA 1
ATOM 614 C C . VAL A 1 86 ? -10.871 7.840 18.662 1.00 97.06 86 VAL A C 1
ATOM 616 O O . VAL A 1 86 ? -12.075 7.609 18.653 1.00 97.06 86 VAL A O 1
ATOM 619 N N . GLN A 1 87 ? -10.209 8.203 19.764 1.00 97.38 87 GLN A N 1
ATOM 620 C CA . GLN A 1 87 ? -10.833 8.380 21.081 1.00 97.38 87 GLN A CA 1
ATOM 621 C C . GLN A 1 87 ? -11.918 9.468 21.083 1.00 97.38 87 GLN A C 1
ATOM 623 O O . GLN A 1 87 ? -12.971 9.281 21.681 1.00 97.38 87 GLN A O 1
ATOM 628 N N . ASP A 1 88 ? -11.672 10.587 20.407 1.00 94.62 88 ASP A N 1
ATOM 629 C CA . ASP A 1 88 ? -12.581 11.737 20.382 1.00 94.62 88 ASP A CA 1
ATOM 630 C C . ASP A 1 88 ? -13.644 11.637 19.269 1.00 94.62 88 ASP A C 1
ATOM 632 O O . ASP A 1 88 ? -14.484 12.528 19.127 1.00 94.62 88 ASP A O 1
ATOM 636 N N . GLY A 1 89 ? -13.586 10.599 18.423 1.00 91.75 89 GLY A N 1
ATOM 637 C CA . GLY A 1 89 ? -14.403 10.496 17.209 1.00 91.75 89 GLY A CA 1
ATOM 638 C C . GLY A 1 89 ? -14.136 11.622 16.198 1.00 91.75 89 GLY A C 1
ATOM 639 O O . GLY A 1 89 ? -15.009 11.968 15.398 1.00 91.75 89 GLY A O 1
ATOM 640 N N . ALA A 1 90 ? -12.950 12.231 16.249 1.00 94.06 90 ALA A N 1
ATOM 641 C CA . ALA A 1 90 ? -12.568 13.369 15.426 1.00 94.06 90 ALA A CA 1
ATOM 642 C C . ALA A 1 90 ? -11.935 12.916 14.095 1.00 94.06 90 ALA A C 1
ATOM 644 O O . ALA A 1 90 ? -11.180 11.941 14.062 1.00 94.06 90 ALA A O 1
ATOM 645 N N . PRO A 1 91 ? -12.186 13.629 12.980 1.00 93.06 91 PRO A N 1
ATOM 646 C CA . PRO A 1 91 ? -11.585 13.291 11.697 1.00 93.06 91 PRO A CA 1
ATOM 647 C C . PRO A 1 91 ? -10.071 13.526 11.722 1.00 93.06 91 PRO A C 1
ATOM 649 O O . PRO A 1 91 ? -9.602 14.586 12.139 1.00 93.06 91 PRO A O 1
ATOM 652 N N . ASN A 1 92 ? -9.307 12.561 11.212 1.00 95.38 92 ASN A N 1
ATOM 653 C CA . ASN A 1 92 ? -7.860 12.665 11.071 1.00 95.38 92 ASN A CA 1
ATOM 654 C C . ASN A 1 92 ? -7.404 11.907 9.810 1.00 95.38 92 ASN A C 1
ATOM 656 O O . ASN A 1 92 ? -7.809 10.760 9.634 1.00 95.38 92 ASN A O 1
ATOM 660 N N . PRO A 1 93 ? -6.592 12.523 8.928 1.00 93.25 93 PRO A N 1
ATOM 661 C CA . PRO A 1 93 ? -6.153 11.896 7.677 1.00 93.25 93 PRO A CA 1
ATOM 662 C C . PRO A 1 93 ? -5.284 10.643 7.868 1.00 93.25 93 PRO A C 1
ATOM 664 O O . PRO A 1 93 ? -5.199 9.830 6.955 1.00 93.25 93 PRO A O 1
ATOM 667 N N . ASP A 1 94 ? -4.663 10.483 9.034 1.00 96.06 94 ASP A N 1
ATOM 668 C CA . ASP A 1 94 ? -3.819 9.340 9.387 1.00 96.06 94 ASP A CA 1
ATOM 669 C C . ASP A 1 94 ? -4.625 8.188 10.016 1.00 96.06 94 ASP A C 1
ATOM 671 O O . ASP A 1 94 ? -4.075 7.135 10.342 1.00 96.06 94 ASP A O 1
ATOM 675 N N . VAL A 1 95 ? -5.934 8.371 10.216 1.00 96.94 95 VAL A N 1
ATOM 676 C CA . VAL A 1 95 ? -6.832 7.365 10.789 1.00 96.94 95 VAL A CA 1
ATOM 677 C C . VAL A 1 95 ? -7.654 6.716 9.681 1.00 96.94 95 VAL A C 1
ATOM 679 O O . VAL A 1 95 ? -8.415 7.372 8.975 1.00 96.94 95 VAL A O 1
ATOM 682 N N . VAL A 1 96 ? -7.545 5.394 9.578 1.00 96.56 96 VAL A N 1
ATOM 683 C CA . VAL A 1 96 ? -8.402 4.557 8.741 1.00 96.56 96 VAL A CA 1
ATOM 684 C C . VAL A 1 96 ? -9.528 3.992 9.605 1.00 96.56 96 VAL A C 1
ATOM 686 O O . VAL A 1 96 ? -9.270 3.264 10.566 1.00 96.56 96 VAL A O 1
ATOM 689 N N . GLY A 1 97 ? -10.777 4.302 9.258 1.00 93.88 97 GLY A N 1
ATOM 690 C CA . GLY A 1 97 ? -11.960 3.935 10.045 1.00 93.88 97 GLY A CA 1
ATOM 691 C C . GLY A 1 97 ? -12.365 5.012 11.069 1.00 93.88 97 GLY A C 1
ATOM 692 O O . GLY A 1 97 ? -11.976 6.169 10.918 1.00 93.88 97 GLY A O 1
ATOM 693 N N . PRO A 1 98 ? -13.165 4.668 12.098 1.00 94.94 98 PRO A N 1
ATOM 694 C CA . PRO A 1 98 ? -13.617 3.322 12.448 1.00 94.94 98 PRO A CA 1
ATOM 695 C C . PRO A 1 98 ? -14.615 2.727 11.443 1.00 94.94 98 PRO A C 1
ATOM 697 O O . PRO A 1 98 ? -15.499 3.415 10.938 1.00 94.94 98 PRO A O 1
ATOM 700 N N . HIS A 1 99 ? -14.504 1.424 11.187 1.00 95.06 99 HIS A N 1
ATOM 701 C CA . HIS A 1 99 ? -15.433 0.657 10.357 1.00 95.06 99 HIS A CA 1
ATOM 702 C C . HIS A 1 99 ? -16.055 -0.499 11.147 1.00 95.06 99 HIS A C 1
ATOM 704 O O . HIS A 1 99 ? -15.431 -1.069 12.045 1.00 95.06 99 HIS A O 1
ATOM 710 N N . LEU A 1 100 ? -17.285 -0.864 10.778 1.00 92.88 100 LEU A N 1
ATOM 711 C CA . LEU A 1 100 ? -17.909 -2.116 11.196 1.00 92.88 100 LEU A CA 1
ATOM 712 C C . LEU A 1 100 ? -17.423 -3.238 10.273 1.00 92.88 100 LEU A C 1
ATOM 714 O O . LEU A 1 100 ? -17.933 -3.417 9.168 1.00 92.88 100 LEU A O 1
ATOM 718 N N . ALA A 1 101 ? -16.426 -3.984 10.732 1.00 91.25 101 ALA A N 1
ATOM 719 C CA . ALA A 1 101 ? -15.932 -5.185 10.087 1.00 91.25 101 ALA A CA 1
ATOM 720 C C . ALA A 1 101 ? -17.001 -6.290 10.127 1.00 91.25 101 ALA A C 1
ATOM 722 O O . ALA A 1 101 ? -17.407 -6.757 11.195 1.00 91.25 101 ALA A O 1
ATOM 723 N N . GLY A 1 102 ? -17.458 -6.696 8.941 1.00 88.12 102 GLY A N 1
ATOM 724 C CA . GLY A 1 102 ? -18.330 -7.852 8.743 1.00 88.12 102 GLY A CA 1
ATOM 725 C C . GLY A 1 102 ? -17.538 -9.137 8.491 1.00 88.12 102 GLY A C 1
ATOM 726 O O . GLY A 1 102 ? -16.431 -9.324 8.996 1.00 88.12 102 GLY A O 1
ATOM 727 N N . ALA A 1 103 ? -18.103 -10.030 7.676 1.00 89.56 103 ALA A N 1
ATOM 728 C CA . ALA A 1 103 ? -17.337 -11.147 7.132 1.00 89.56 103 ALA A CA 1
ATOM 729 C C . ALA A 1 103 ? -16.156 -10.613 6.294 1.00 89.56 103 ALA A C 1
ATOM 731 O O . ALA A 1 103 ? -16.338 -9.613 5.591 1.00 89.56 103 ALA A O 1
ATOM 732 N N . PRO A 1 104 ? -14.975 -11.259 6.332 1.00 90.81 104 PRO A N 1
ATOM 733 C CA . PRO A 1 104 ? -13.833 -10.828 5.537 1.00 90.81 104 PRO A CA 1
ATOM 734 C C . PRO A 1 104 ? -14.212 -10.738 4.051 1.00 90.81 104 PRO A C 1
ATOM 736 O O . PRO A 1 104 ? -14.742 -11.711 3.503 1.00 90.81 104 PRO A O 1
ATOM 739 N N . PRO A 1 105 ? -13.970 -9.598 3.388 1.00 93.56 105 PRO A N 1
ATOM 740 C CA . PRO A 1 105 ? -14.298 -9.440 1.983 1.00 93.56 105 PRO A CA 1
ATOM 741 C C . PRO A 1 105 ? -13.365 -10.291 1.123 1.00 93.56 105 PRO A C 1
ATOM 743 O O . PRO A 1 105 ? -12.229 -10.597 1.505 1.00 93.56 105 PRO A O 1
ATOM 746 N N . ARG A 1 106 ? -13.807 -10.617 -0.093 1.00 95.81 106 ARG A N 1
ATOM 747 C CA . ARG A 1 106 ? -12.894 -11.165 -1.098 1.00 95.81 106 ARG A CA 1
ATOM 748 C C . ARG A 1 106 ? -11.825 -10.130 -1.413 1.00 95.81 106 ARG A C 1
ATOM 750 O O . ARG A 1 106 ? -12.122 -8.950 -1.556 1.00 95.81 106 ARG A O 1
ATOM 757 N N . ILE A 1 107 ? -10.599 -10.577 -1.614 1.00 96.69 107 ILE A N 1
ATOM 758 C CA . ILE A 1 107 ? -9.496 -9.717 -2.045 1.00 96.69 107 ILE A CA 1
ATOM 759 C C . ILE A 1 107 ? -9.189 -10.007 -3.504 1.00 96.69 107 ILE A C 1
ATOM 761 O O . ILE A 1 107 ? -8.947 -11.157 -3.870 1.00 96.69 107 ILE A O 1
ATOM 765 N N . VAL A 1 108 ? -9.176 -8.971 -4.334 1.00 97.69 108 VAL A N 1
ATOM 766 C CA . VAL A 1 108 ? -8.786 -9.066 -5.740 1.00 97.69 108 VAL A CA 1
ATOM 767 C C . VAL A 1 108 ? -7.601 -8.148 -5.980 1.00 97.69 108 VAL A C 1
ATOM 769 O O . VAL A 1 108 ? -7.703 -6.938 -5.797 1.00 97.69 108 VAL A O 1
ATOM 772 N N . PHE A 1 109 ? -6.473 -8.713 -6.403 1.00 98.06 109 PHE A N 1
ATOM 773 C CA . PHE A 1 109 ? -5.315 -7.914 -6.797 1.00 98.06 109 PHE A CA 1
ATOM 774 C C . PHE A 1 109 ? -5.487 -7.430 -8.231 1.00 98.06 109 PHE A C 1
ATOM 776 O O . PHE A 1 109 ? -5.785 -8.215 -9.130 1.00 98.06 109 PHE A O 1
ATOM 783 N N . VAL A 1 110 ? -5.295 -6.134 -8.446 1.00 97.50 110 VAL A N 1
ATOM 784 C CA . VAL A 1 110 ? -5.467 -5.476 -9.737 1.00 97.50 110 VAL A CA 1
ATOM 785 C C . VAL A 1 110 ? -4.122 -4.918 -10.183 1.00 97.50 110 VAL A C 1
ATOM 787 O O . VAL A 1 110 ? -3.560 -4.035 -9.544 1.00 97.50 110 VAL A O 1
ATOM 790 N N . TYR A 1 111 ? -3.610 -5.424 -11.299 1.00 96.00 111 TYR A N 1
ATOM 791 C CA . TYR A 1 111 ? -2.324 -5.047 -11.871 1.00 96.00 111 TYR A CA 1
ATOM 792 C C . TYR A 1 111 ? -2.559 -4.187 -13.120 1.00 96.00 111 TYR A C 1
ATOM 794 O O . TYR A 1 111 ? -2.847 -4.728 -14.194 1.00 96.00 111 TYR A O 1
ATOM 802 N N . PRO A 1 112 ? -2.483 -2.851 -13.017 1.00 93.31 112 PRO A N 1
ATOM 803 C CA . PRO A 1 112 ? -2.698 -1.972 -14.155 1.00 93.31 112 PRO A CA 1
ATOM 804 C C . PRO A 1 112 ? -1.536 -2.042 -15.153 1.00 93.31 112 PRO A C 1
ATOM 806 O O . PRO A 1 112 ? -0.469 -2.608 -14.885 1.00 93.31 112 PRO A O 1
ATOM 809 N N . HIS A 1 113 ? -1.738 -1.389 -16.297 1.00 88.50 113 HIS A N 1
ATOM 810 C CA . HIS A 1 113 ? -0.645 -0.996 -17.180 1.00 88.50 113 HIS A CA 1
ATOM 811 C C . HIS A 1 113 ? 0.269 0.037 -16.483 1.00 88.50 113 HIS A C 1
ATOM 813 O O . HIS A 1 113 ? -0.121 0.670 -15.501 1.00 88.50 113 HIS A O 1
ATOM 819 N N . THR A 1 114 ? 1.496 0.210 -16.983 1.00 77.62 114 THR A N 1
ATOM 820 C CA . THR A 1 114 ? 2.486 1.139 -16.419 1.00 77.62 114 THR A CA 1
ATOM 821 C C . THR A 1 114 ? 1.942 2.567 -16.323 1.00 77.62 114 THR A C 1
ATOM 823 O O . THR A 1 114 ? 1.658 3.181 -17.347 1.00 77.62 114 THR A O 1
ATOM 826 N N . GLY A 1 115 ? 1.834 3.105 -15.105 1.00 69.19 115 GLY A N 1
ATOM 827 C CA . GLY A 1 115 ? 1.676 4.544 -14.871 1.00 69.19 115 GLY A CA 1
ATOM 828 C C . GLY A 1 115 ? 3.013 5.283 -14.955 1.00 69.19 115 GLY A C 1
ATOM 829 O O . GLY A 1 115 ? 4.074 4.651 -14.945 1.00 69.19 115 GLY A O 1
ATOM 830 N N . ASP A 1 116 ? 2.977 6.617 -14.999 1.00 71.00 116 ASP A N 1
ATOM 831 C CA . ASP A 1 116 ? 4.178 7.454 -14.900 1.00 71.00 116 ASP A CA 1
ATOM 832 C C . ASP A 1 116 ? 4.862 7.227 -13.553 1.00 71.00 116 ASP A C 1
ATOM 834 O O . ASP A 1 116 ? 4.467 7.781 -12.526 1.00 71.00 116 ASP A O 1
ATOM 838 N N . ALA A 1 117 ? 5.877 6.374 -13.544 1.00 64.19 117 ALA A N 1
ATOM 839 C CA . ALA A 1 117 ? 6.580 6.042 -12.326 1.00 64.19 117 ALA A CA 1
ATOM 840 C C . ALA A 1 117 ? 7.612 7.111 -11.973 1.00 64.19 117 ALA A C 1
ATOM 842 O O . ALA A 1 117 ? 8.466 7.467 -12.787 1.00 64.19 117 ALA A O 1
ATOM 843 N N . ASP A 1 118 ? 7.547 7.579 -10.730 1.00 71.69 118 ASP A N 1
ATOM 844 C CA . ASP A 1 118 ? 8.626 8.349 -10.131 1.00 71.69 118 ASP A CA 1
ATOM 845 C C . ASP A 1 118 ? 9.788 7.393 -9.817 1.00 71.69 118 ASP A C 1
ATOM 847 O O . ASP A 1 118 ? 9.609 6.411 -9.091 1.00 71.69 118 ASP A O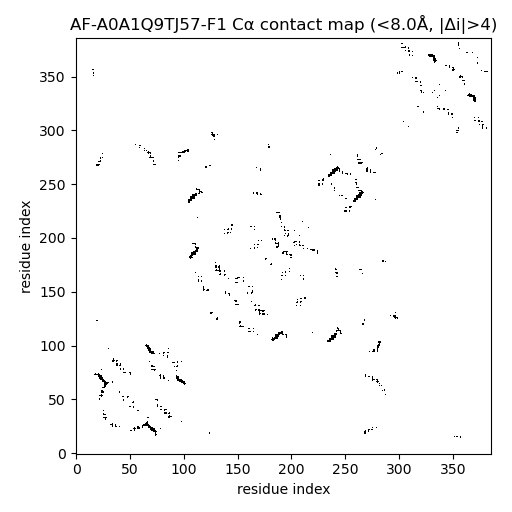 1
ATOM 851 N N . VAL A 1 119 ? 10.962 7.677 -10.390 1.00 65.50 119 VAL A N 1
ATOM 852 C CA . VAL A 1 119 ? 12.204 6.889 -10.282 1.00 65.50 119 VAL A CA 1
ATOM 853 C C . VAL A 1 119 ? 12.726 6.824 -8.839 1.00 65.50 119 VAL A C 1
ATOM 855 O O . VAL A 1 119 ? 13.621 6.041 -8.547 1.00 65.50 119 VAL A O 1
ATOM 858 N N . ASP A 1 120 ? 12.186 7.623 -7.919 1.00 66.62 120 ASP A N 1
ATOM 859 C CA . ASP A 1 120 ? 12.740 7.757 -6.570 1.00 66.62 120 ASP A CA 1
ATOM 860 C C . ASP A 1 120 ? 11.827 7.263 -5.450 1.00 66.62 120 ASP A C 1
ATOM 862 O O . ASP A 1 120 ? 12.297 7.056 -4.330 1.00 66.62 120 ASP A O 1
ATOM 866 N N . ALA A 1 121 ? 10.548 7.006 -5.732 1.00 65.94 121 ALA A N 1
ATOM 867 C CA . ALA A 1 121 ? 9.567 6.648 -4.702 1.00 65.94 121 ALA A CA 1
ATOM 868 C C . ALA A 1 121 ? 9.896 5.338 -3.947 1.00 65.94 121 ALA A C 1
ATOM 870 O O . ALA A 1 121 ? 9.353 5.069 -2.884 1.00 65.94 121 ALA A O 1
ATOM 871 N N . HIS A 1 122 ? 10.795 4.503 -4.469 1.00 67.38 122 HIS A N 1
ATOM 872 C CA . HIS A 1 122 ? 10.983 3.117 -4.030 1.00 67.38 122 HIS A CA 1
ATOM 873 C C . HIS A 1 122 ? 12.213 2.872 -3.145 1.00 67.38 122 HIS A C 1
ATOM 875 O O . HIS A 1 122 ? 12.282 1.825 -2.497 1.00 67.38 122 HIS A O 1
ATOM 881 N N . THR A 1 123 ? 13.164 3.807 -3.066 1.00 69.38 123 THR A N 1
ATOM 882 C CA . THR A 1 123 ? 14.399 3.639 -2.274 1.00 69.38 123 THR A CA 1
ATOM 883 C C . THR A 1 123 ? 14.138 3.340 -0.792 1.00 69.38 123 THR A C 1
ATOM 885 O O . THR A 1 123 ? 14.740 2.394 -0.276 1.00 69.38 123 THR A O 1
ATOM 888 N N . PRO A 1 124 ? 13.197 4.021 -0.099 1.00 64.56 124 PRO A N 1
ATOM 889 C CA . PRO A 1 124 ? 12.933 3.744 1.316 1.00 64.56 124 PRO A CA 1
ATOM 890 C C . PRO A 1 124 ? 12.493 2.298 1.597 1.00 64.56 124 PRO A C 1
ATOM 892 O O . PRO A 1 124 ? 12.647 1.802 2.710 1.00 64.56 124 PRO A O 1
ATOM 895 N N . ARG A 1 125 ? 11.966 1.589 0.593 1.00 64.81 125 ARG A N 1
ATOM 896 C CA . ARG A 1 125 ? 11.304 0.284 0.751 1.00 64.81 125 ARG A CA 1
ATOM 897 C C . ARG A 1 125 ? 12.182 -0.915 0.510 1.00 64.81 125 ARG A C 1
ATOM 899 O O . ARG A 1 125 ? 11.809 -2.018 0.897 1.00 64.81 125 ARG A O 1
ATOM 906 N N . LEU A 1 126 ? 13.372 -0.712 -0.042 1.00 69.44 126 LEU A N 1
ATOM 907 C CA . LEU A 1 126 ? 14.404 -1.747 -0.028 1.00 69.44 126 LEU A CA 1
ATOM 908 C C . LEU A 1 126 ? 14.771 -2.168 1.409 1.00 69.44 126 LEU A C 1
ATOM 910 O O . LEU A 1 126 ? 15.363 -3.223 1.606 1.00 69.44 126 LEU A O 1
ATOM 914 N N . ARG A 1 127 ? 14.346 -1.393 2.417 1.00 75.12 127 ARG A N 1
ATOM 915 C CA . ARG A 1 127 ? 14.439 -1.735 3.841 1.00 75.12 127 ARG A CA 1
ATOM 916 C C . ARG A 1 127 ? 13.455 -2.827 4.277 1.00 75.12 127 ARG A C 1
ATOM 918 O O . ARG A 1 127 ? 13.718 -3.502 5.267 1.00 75.12 127 ARG A O 1
ATOM 925 N N . LEU A 1 128 ? 12.346 -3.029 3.559 1.00 81.50 128 LEU A N 1
ATOM 926 C CA . LEU A 1 128 ? 11.392 -4.105 3.835 1.00 81.50 128 LEU A CA 1
ATOM 927 C C . LEU A 1 128 ? 11.881 -5.404 3.188 1.00 81.50 128 LEU A C 1
ATOM 929 O O . LEU A 1 128 ? 11.925 -5.522 1.962 1.00 81.50 128 LEU A O 1
ATOM 933 N N . ALA A 1 129 ? 12.203 -6.401 4.015 1.00 83.94 129 ALA A N 1
ATOM 934 C CA . ALA A 1 129 ? 12.790 -7.671 3.586 1.00 83.94 129 ALA A CA 1
ATOM 935 C C . ALA A 1 129 ? 12.028 -8.328 2.424 1.00 83.94 129 ALA A C 1
ATOM 937 O O . ALA A 1 129 ? 12.631 -8.765 1.445 1.00 83.94 129 ALA A O 1
ATOM 938 N N . ALA A 1 130 ? 10.702 -8.417 2.545 1.00 88.62 130 ALA A N 1
ATOM 939 C CA . ALA A 1 130 ? 9.837 -9.067 1.567 1.00 88.62 130 ALA A CA 1
ATOM 940 C C . ALA A 1 130 ? 9.816 -8.333 0.229 1.00 88.62 130 ALA A C 1
ATOM 942 O O . ALA A 1 130 ? 9.946 -8.956 -0.825 1.00 88.62 130 ALA A O 1
ATOM 943 N N . TYR A 1 131 ? 9.734 -7.004 0.284 1.00 89.81 131 TYR A N 1
ATOM 944 C CA . TYR A 1 131 ? 9.784 -6.158 -0.897 1.00 89.81 131 TYR A CA 1
ATOM 945 C C . TYR A 1 131 ? 11.129 -6.311 -1.616 1.00 89.81 131 TYR A C 1
ATOM 947 O O . TYR A 1 131 ? 11.165 -6.618 -2.805 1.00 89.81 131 TYR A O 1
ATOM 955 N N . ALA A 1 132 ? 12.243 -6.196 -0.889 1.00 88.12 132 ALA A N 1
ATOM 956 C CA . ALA A 1 132 ? 13.585 -6.352 -1.446 1.00 88.12 132 ALA A CA 1
ATOM 957 C C . ALA A 1 132 ? 13.819 -7.749 -2.050 1.00 88.12 132 ALA A C 1
ATOM 959 O O . ALA A 1 132 ? 14.371 -7.864 -3.145 1.00 88.12 132 ALA A O 1
ATOM 960 N N . ARG A 1 133 ? 13.348 -8.820 -1.393 1.00 88.88 133 ARG A N 1
ATOM 961 C CA . ARG A 1 133 ? 13.372 -10.178 -1.969 1.00 88.88 133 ARG A CA 1
ATOM 962 C C . ARG A 1 133 ? 12.577 -10.251 -3.268 1.00 88.88 133 ARG A C 1
ATOM 964 O O . ARG A 1 133 ? 13.057 -10.855 -4.226 1.00 88.88 133 ARG A O 1
ATOM 971 N N . GLY A 1 134 ? 11.394 -9.641 -3.310 1.00 93.25 134 GLY A N 1
ATOM 972 C CA . GLY A 1 134 ? 10.569 -9.581 -4.512 1.00 93.25 134 GLY A CA 1
ATOM 973 C C . GLY A 1 134 ? 11.252 -8.829 -5.657 1.00 93.25 134 GLY A C 1
ATOM 974 O O . GLY A 1 134 ? 11.278 -9.342 -6.773 1.00 93.25 134 GLY A O 1
ATOM 975 N N . VAL A 1 135 ? 11.906 -7.694 -5.369 1.00 92.31 135 VAL A N 1
ATOM 976 C CA . VAL A 1 135 ? 12.729 -6.948 -6.342 1.00 92.31 135 VAL A CA 1
ATOM 977 C C . VAL A 1 135 ? 13.820 -7.846 -6.925 1.00 92.31 135 VAL A C 1
ATOM 979 O O . VAL A 1 135 ? 13.877 -8.037 -8.138 1.00 92.31 135 VAL A O 1
ATOM 982 N N . LEU A 1 136 ? 14.642 -8.459 -6.067 1.00 91.62 136 LEU A N 1
ATOM 983 C CA . LEU A 1 136 ? 15.749 -9.319 -6.497 1.00 91.62 136 LEU A CA 1
ATOM 984 C C . LEU A 1 136 ? 15.262 -10.530 -7.302 1.00 91.62 136 LEU A C 1
ATOM 986 O O . LEU A 1 136 ? 15.895 -10.935 -8.275 1.00 91.62 136 LEU A O 1
ATOM 990 N N . THR A 1 137 ? 14.131 -11.112 -6.908 1.00 94.12 137 THR A N 1
ATOM 991 C CA . THR A 1 137 ? 13.545 -12.280 -7.577 1.00 94.12 137 THR A CA 1
ATOM 992 C C . THR A 1 137 ? 13.020 -11.915 -8.966 1.00 94.12 137 THR A C 1
ATOM 994 O O . THR A 1 137 ? 13.301 -12.627 -9.931 1.00 94.12 137 THR A O 1
ATOM 997 N N . ALA A 1 138 ? 12.344 -10.770 -9.100 1.00 95.50 138 ALA A N 1
ATOM 998 C CA . ALA A 1 138 ? 11.888 -10.256 -10.388 1.00 95.50 138 ALA A CA 1
ATOM 999 C C . ALA A 1 138 ? 13.056 -9.893 -11.315 1.00 95.50 138 ALA A C 1
ATOM 1001 O O . ALA A 1 138 ? 13.047 -10.262 -12.489 1.00 95.50 138 ALA A O 1
ATOM 1002 N N . GLN A 1 139 ? 14.091 -9.229 -10.792 1.00 94.69 139 GLN A N 1
ATOM 1003 C CA . GLN A 1 139 ? 15.285 -8.889 -11.568 1.00 94.69 139 GLN A CA 1
ATOM 1004 C C . GLN A 1 139 ? 16.004 -10.139 -12.079 1.00 94.69 139 GLN A C 1
ATOM 1006 O O . GLN A 1 139 ? 16.321 -10.208 -13.263 1.00 94.69 139 GLN A O 1
ATOM 1011 N N . ARG A 1 140 ? 16.184 -11.167 -11.237 1.00 94.62 140 ARG A N 1
ATOM 1012 C CA . ARG A 1 140 ? 16.763 -12.455 -11.665 1.00 94.62 140 ARG A CA 1
ATOM 1013 C C . ARG A 1 140 ? 15.959 -13.101 -12.796 1.00 94.62 140 ARG A C 1
ATOM 1015 O O . ARG A 1 140 ? 16.541 -13.592 -13.764 1.00 94.62 140 ARG A O 1
ATOM 1022 N N . ALA A 1 141 ? 14.630 -13.065 -12.712 1.00 95.75 141 ALA A N 1
ATOM 1023 C CA . ALA A 1 141 ? 13.774 -13.578 -13.778 1.00 95.75 141 ALA A CA 1
ATOM 1024 C C . ALA A 1 141 ? 13.970 -12.801 -15.095 1.00 95.75 141 ALA A C 1
ATOM 1026 O O . ALA A 1 141 ? 14.132 -13.418 -16.146 1.00 95.75 141 ALA A O 1
ATOM 1027 N N . LEU A 1 142 ? 14.046 -11.467 -15.040 1.00 95.25 142 LEU A N 1
ATOM 1028 C CA . LEU A 1 142 ? 14.321 -10.623 -16.210 1.00 95.25 142 LEU A CA 1
ATOM 1029 C C . LEU A 1 142 ? 15.722 -10.866 -16.798 1.00 95.25 142 LEU A C 1
ATOM 1031 O O . LEU A 1 142 ? 15.864 -10.927 -18.018 1.00 95.25 142 LEU A O 1
ATOM 1035 N N . THR A 1 143 ? 16.749 -11.082 -15.964 1.00 95.12 143 THR A N 1
ATOM 1036 C CA . THR A 1 143 ? 18.129 -11.308 -16.447 1.00 95.12 143 THR A CA 1
ATOM 1037 C C . THR A 1 143 ? 18.284 -12.575 -17.285 1.00 95.12 143 THR A C 1
ATOM 1039 O O . THR A 1 143 ? 19.243 -12.695 -18.040 1.00 95.12 143 THR A O 1
ATOM 1042 N N . THR A 1 144 ? 17.327 -13.505 -17.202 1.00 95.19 144 THR A N 1
ATOM 1043 C CA . THR A 1 144 ? 17.313 -14.705 -18.054 1.00 95.19 144 THR A CA 1
ATOM 1044 C C . THR A 1 144 ? 17.033 -14.361 -19.523 1.00 95.19 144 THR A C 1
ATOM 1046 O O . THR A 1 144 ? 17.478 -15.076 -20.416 1.00 95.19 144 THR A O 1
ATOM 1049 N N . HIS A 1 145 ? 16.327 -13.256 -19.782 1.00 93.81 145 HIS A N 1
ATOM 1050 C CA . HIS A 1 145 ? 15.840 -12.875 -21.114 1.00 93.81 145 HIS A CA 1
ATOM 1051 C C . HIS A 1 145 ? 16.487 -11.596 -21.660 1.00 93.81 145 HIS A C 1
ATOM 1053 O O . HIS A 1 145 ? 16.424 -11.333 -22.859 1.00 93.81 145 HIS A O 1
ATOM 1059 N N . SER A 1 146 ? 17.122 -10.789 -20.806 1.00 90.69 146 SER A N 1
ATOM 1060 C CA . SER A 1 146 ? 17.851 -9.585 -21.211 1.00 90.69 146 SER A CA 1
ATOM 1061 C C . SER A 1 146 ? 19.069 -9.353 -20.322 1.00 90.69 146 SER A C 1
ATOM 1063 O O . SER A 1 146 ? 18.916 -9.301 -19.104 1.00 90.69 146 SER A O 1
ATOM 1065 N N . PRO A 1 147 ? 20.264 -9.110 -20.893 1.00 84.06 147 PRO A N 1
ATOM 1066 C CA . PRO A 1 147 ? 21.448 -8.772 -20.104 1.00 84.06 147 PRO A CA 1
ATOM 1067 C C . PRO A 1 147 ? 21.364 -7.368 -19.485 1.00 84.06 147 PRO A C 1
ATOM 1069 O O . PRO A 1 147 ? 22.045 -7.085 -18.508 1.00 84.06 147 PRO A O 1
ATOM 1072 N N . ALA A 1 148 ? 20.524 -6.487 -20.041 1.00 88.94 148 ALA A N 1
ATOM 1073 C CA . ALA A 1 148 ? 20.252 -5.161 -19.500 1.00 88.94 148 ALA A CA 1
ATOM 1074 C C . ALA A 1 148 ? 18.888 -5.171 -18.796 1.00 88.94 148 ALA A C 1
ATOM 1076 O O . ALA A 1 148 ? 17.837 -5.137 -19.453 1.00 88.94 148 ALA A O 1
ATOM 1077 N N . VAL A 1 149 ? 18.917 -5.258 -17.468 1.00 90.06 149 VAL A N 1
ATOM 1078 C CA . VAL A 1 149 ? 17.740 -5.181 -16.597 1.00 90.06 149 VAL A CA 1
ATOM 1079 C C . VAL A 1 149 ? 17.811 -3.887 -15.810 1.00 90.06 149 VAL A C 1
ATOM 1081 O O . VAL A 1 149 ? 18.863 -3.528 -15.293 1.00 90.06 149 VAL A O 1
ATOM 1084 N N . TRP A 1 150 ? 16.685 -3.187 -15.738 1.00 89.69 150 TRP A N 1
ATOM 1085 C CA . TRP A 1 150 ? 16.565 -1.998 -14.913 1.00 89.69 150 TRP A CA 1
ATOM 1086 C C . TRP A 1 150 ? 16.846 -2.291 -13.431 1.00 89.69 150 TRP A C 1
ATOM 1088 O O . TRP A 1 150 ? 16.363 -3.276 -12.859 1.00 89.69 150 TRP A O 1
ATOM 1098 N N . GLU A 1 151 ? 17.579 -1.383 -12.796 1.00 86.19 151 GLU A N 1
ATOM 1099 C CA . GLU A 1 151 ? 17.835 -1.398 -11.359 1.00 86.19 151 GLU A CA 1
ATOM 1100 C C . GLU A 1 151 ? 17.216 -0.179 -10.662 1.00 86.19 151 GLU A C 1
ATOM 1102 O O . GLU A 1 151 ? 17.219 0.919 -11.230 1.00 86.19 151 GLU A O 1
ATOM 1107 N N . PRO A 1 152 ? 16.718 -0.331 -9.419 1.00 81.19 152 PRO A N 1
ATOM 1108 C CA . PRO A 1 152 ? 16.267 0.795 -8.605 1.00 81.19 152 PRO A CA 1
ATOM 1109 C C . PRO A 1 152 ? 17.271 1.958 -8.596 1.00 81.19 152 PRO A C 1
ATOM 1111 O O . PRO A 1 152 ? 18.458 1.762 -8.349 1.00 81.19 152 PRO A O 1
ATOM 1114 N N . GLY A 1 153 ? 16.791 3.175 -8.873 1.00 79.81 153 GLY A N 1
ATOM 1115 C CA . GLY A 1 153 ? 17.614 4.391 -8.965 1.00 79.81 153 GLY A CA 1
ATOM 1116 C C . GLY A 1 153 ? 18.192 4.696 -10.358 1.00 79.81 153 GLY A C 1
ATOM 1117 O O . GLY A 1 153 ? 18.661 5.819 -10.597 1.00 79.81 153 GLY A O 1
ATOM 1118 N N . GLN A 1 154 ? 18.123 3.756 -11.307 1.00 83.94 154 GLN A N 1
ATOM 1119 C CA . GLN A 1 154 ? 18.453 4.026 -12.708 1.00 83.94 154 GLN A CA 1
ATOM 1120 C C . GLN A 1 154 ? 17.328 4.811 -13.401 1.00 83.94 154 GLN A C 1
ATOM 1122 O O . GLN A 1 154 ? 16.147 4.544 -13.157 1.00 83.94 154 GLN A O 1
ATOM 1127 N N . PRO A 1 155 ? 17.658 5.747 -14.310 1.00 84.31 155 PRO A N 1
ATOM 1128 C CA . PRO A 1 155 ? 16.658 6.515 -15.041 1.00 84.31 155 PRO A CA 1
ATOM 1129 C C . PRO A 1 155 ? 15.740 5.620 -15.887 1.00 84.31 155 PRO A C 1
ATOM 1131 O O . PRO A 1 155 ? 16.158 4.631 -16.495 1.00 84.31 155 PRO A O 1
ATOM 1134 N N . LEU A 1 156 ? 14.467 6.009 -15.957 1.00 86.50 156 LEU A N 1
ATOM 1135 C CA . LEU A 1 156 ? 13.442 5.284 -16.699 1.00 86.50 156 LEU A CA 1
ATOM 1136 C C . LEU A 1 156 ? 13.347 5.769 -18.152 1.00 86.50 156 LEU A C 1
ATOM 1138 O O . LEU A 1 156 ? 12.856 6.860 -18.440 1.00 86.50 156 LEU A O 1
ATOM 1142 N N . THR A 1 157 ? 13.763 4.913 -19.078 1.00 88.06 157 THR A N 1
ATOM 1143 C CA . THR A 1 157 ? 13.460 4.982 -20.513 1.00 88.06 157 THR A CA 1
ATOM 1144 C C . THR A 1 157 ? 12.117 4.306 -20.794 1.00 88.06 157 THR A C 1
ATOM 1146 O O . THR A 1 157 ? 11.625 3.551 -19.958 1.00 88.06 157 THR A O 1
ATOM 1149 N N . LEU A 1 158 ? 11.533 4.499 -21.982 1.00 79.94 158 LEU A N 1
ATOM 1150 C CA . LEU A 1 158 ? 10.287 3.814 -22.361 1.00 79.94 158 LEU A CA 1
ATOM 1151 C C . LEU A 1 158 ? 10.377 2.288 -22.167 1.00 79.94 158 LEU A C 1
ATOM 1153 O O . LEU A 1 158 ? 9.475 1.682 -21.596 1.00 79.94 158 LEU A O 1
ATOM 1157 N N . ARG A 1 159 ? 11.507 1.688 -22.564 1.00 81.81 159 ARG A N 1
ATOM 1158 C CA . ARG A 1 159 ? 11.767 0.251 -22.412 1.00 81.81 159 ARG A CA 1
ATOM 1159 C C . ARG A 1 159 ? 11.951 -0.158 -20.948 1.00 81.81 159 ARG A C 1
ATOM 1161 O O . ARG A 1 159 ? 11.417 -1.178 -20.524 1.00 81.81 159 ARG A O 1
ATOM 1168 N N . THR A 1 160 ? 12.691 0.622 -20.159 1.00 89.06 160 THR A N 1
ATOM 1169 C CA . THR A 1 160 ? 12.955 0.272 -18.751 1.00 89.06 160 THR A CA 1
ATOM 1170 C C . THR A 1 160 ? 11.770 0.553 -17.827 1.00 89.06 160 THR A C 1
ATOM 1172 O O . THR A 1 160 ? 11.685 -0.074 -16.778 1.00 89.06 160 THR A O 1
ATOM 1175 N N . ARG A 1 161 ? 10.796 1.388 -18.223 1.00 88.19 161 ARG A N 1
ATOM 1176 C CA . ARG A 1 161 ? 9.532 1.580 -17.477 1.00 88.19 161 ARG A CA 1
ATOM 1177 C C . ARG A 1 161 ? 8.740 0.290 -17.312 1.00 88.19 161 ARG A C 1
ATOM 1179 O O . ARG A 1 161 ? 8.230 0.036 -16.228 1.00 88.19 161 ARG A O 1
ATOM 1186 N N . GLN A 1 162 ? 8.659 -0.527 -18.360 1.00 88.81 162 GLN A N 1
ATOM 1187 C CA . GLN A 1 162 ? 7.930 -1.799 -18.316 1.00 88.81 162 GLN A CA 1
ATOM 1188 C C . GLN A 1 162 ? 8.605 -2.790 -17.361 1.00 88.81 162 GLN A C 1
ATOM 1190 O O . GLN A 1 162 ? 7.945 -3.382 -16.510 1.00 88.81 162 GLN A O 1
ATOM 1195 N N . GLN A 1 163 ? 9.935 -2.903 -17.448 1.00 92.00 163 GLN A N 1
ATOM 1196 C CA . GLN A 1 163 ? 10.730 -3.717 -16.526 1.00 92.00 163 GLN A CA 1
ATOM 1197 C C . GLN A 1 163 ? 10.570 -3.242 -15.079 1.00 92.00 163 GLN A C 1
ATOM 1199 O O . GLN A 1 163 ? 10.341 -4.055 -14.189 1.00 92.00 163 GLN A O 1
ATOM 1204 N N . ALA A 1 164 ? 10.647 -1.931 -14.848 1.00 91.00 164 ALA A N 1
ATOM 1205 C CA . ALA A 1 164 ? 10.507 -1.351 -13.521 1.00 91.00 164 ALA A CA 1
ATOM 1206 C C . ALA A 1 164 ? 9.118 -1.617 -12.926 1.00 91.00 164 ALA A C 1
ATOM 1208 O O . ALA A 1 164 ? 9.016 -2.095 -11.799 1.00 91.00 164 ALA A O 1
ATOM 1209 N N . ALA A 1 165 ? 8.052 -1.410 -13.706 1.00 91.31 165 ALA A N 1
ATOM 1210 C CA . ALA A 1 165 ? 6.690 -1.721 -13.284 1.00 91.31 165 ALA A CA 1
ATOM 1211 C C . ALA A 1 165 ? 6.513 -3.198 -12.924 1.00 91.31 165 ALA A C 1
ATOM 1213 O O . ALA A 1 165 ? 5.979 -3.493 -11.858 1.00 91.31 165 ALA A O 1
ATOM 1214 N N . PHE A 1 166 ? 7.026 -4.112 -13.751 1.00 93.81 166 PHE A N 1
ATOM 1215 C CA . PHE A 1 166 ? 7.020 -5.543 -13.452 1.00 93.81 166 PHE A CA 1
ATOM 1216 C C . PHE A 1 166 ? 7.730 -5.848 -12.124 1.00 93.81 166 PHE A C 1
ATOM 1218 O O . PHE A 1 166 ? 7.167 -6.514 -11.255 1.00 93.81 166 PHE A O 1
ATOM 1225 N N . VAL A 1 167 ? 8.941 -5.313 -11.934 1.00 93.94 167 VAL A N 1
ATOM 1226 C CA . VAL A 1 167 ? 9.732 -5.499 -10.708 1.00 93.94 167 VAL A CA 1
ATOM 1227 C C . VAL A 1 167 ? 8.980 -4.986 -9.481 1.00 93.94 167 VAL A C 1
ATOM 1229 O O . VAL A 1 167 ? 8.893 -5.698 -8.480 1.00 93.94 167 VAL A O 1
ATOM 1232 N N . TRP A 1 168 ? 8.395 -3.788 -9.544 1.00 92.94 168 TRP A N 1
ATOM 1233 C CA . TRP A 1 168 ? 7.652 -3.222 -8.417 1.00 92.94 168 TRP A CA 1
ATOM 1234 C C . TRP A 1 168 ? 6.371 -3.982 -8.112 1.00 92.94 168 TRP A C 1
ATOM 1236 O O . TRP A 1 168 ? 6.091 -4.236 -6.945 1.00 92.94 168 TRP A O 1
ATOM 1246 N N . GLN A 1 169 ? 5.606 -4.380 -9.127 1.00 95.12 169 GLN A N 1
ATOM 1247 C CA . GLN A 1 169 ? 4.375 -5.137 -8.916 1.00 95.12 169 GLN A CA 1
ATOM 1248 C C . GLN A 1 169 ? 4.663 -6.497 -8.271 1.00 95.12 169 GLN A C 1
ATOM 1250 O O . GLN A 1 169 ? 3.968 -6.888 -7.331 1.00 95.12 169 GLN A O 1
ATOM 1255 N N . VAL A 1 170 ? 5.725 -7.191 -8.694 1.00 96.25 170 VAL A N 1
ATOM 1256 C CA . VAL A 1 170 ? 6.179 -8.435 -8.048 1.00 96.25 170 VAL A CA 1
ATOM 1257 C C . VAL A 1 170 ? 6.645 -8.171 -6.613 1.00 96.25 170 VAL A C 1
ATOM 1259 O O . VAL A 1 170 ? 6.291 -8.925 -5.704 1.00 96.25 170 VAL A O 1
ATOM 1262 N N . ALA A 1 171 ? 7.389 -7.090 -6.375 1.00 94.69 171 ALA A N 1
ATOM 1263 C CA . ALA A 1 171 ? 7.864 -6.723 -5.042 1.00 94.69 171 ALA A CA 1
ATOM 1264 C C . ALA A 1 171 ? 6.724 -6.383 -4.068 1.00 94.69 171 ALA A C 1
ATOM 1266 O O . ALA A 1 171 ? 6.714 -6.863 -2.935 1.00 94.69 171 ALA A O 1
ATOM 1267 N N . LEU A 1 172 ? 5.728 -5.621 -4.520 1.00 94.50 172 LEU A N 1
ATOM 1268 C CA . LEU A 1 172 ? 4.531 -5.286 -3.748 1.00 94.50 172 LEU A CA 1
ATOM 1269 C C . LEU A 1 172 ? 3.657 -6.511 -3.472 1.00 94.50 172 LEU A C 1
ATOM 1271 O O . LEU A 1 172 ? 3.199 -6.702 -2.349 1.00 94.50 172 LEU A O 1
ATOM 1275 N N . THR A 1 173 ? 3.496 -7.388 -4.463 1.00 96.56 173 THR A N 1
ATOM 1276 C CA . THR A 1 173 ? 2.812 -8.679 -4.279 1.00 96.56 173 THR A CA 1
ATOM 1277 C C . THR A 1 173 ? 3.521 -9.536 -3.232 1.00 96.56 173 THR A C 1
ATOM 1279 O O . THR A 1 173 ? 2.874 -10.140 -2.377 1.00 96.56 173 THR A O 1
ATOM 1282 N N . SER A 1 174 ? 4.858 -9.561 -3.261 1.00 94.56 174 SER A N 1
ATOM 1283 C CA . SER A 1 174 ? 5.661 -10.288 -2.270 1.00 94.56 174 SER A CA 1
ATOM 1284 C C . SER A 1 174 ? 5.452 -9.725 -0.865 1.00 94.56 174 SER A C 1
ATOM 1286 O O . SER A 1 174 ? 5.356 -10.492 0.085 1.00 94.56 174 SER A O 1
ATOM 1288 N N . LEU A 1 175 ? 5.334 -8.400 -0.734 1.00 92.12 175 LEU A N 1
ATOM 1289 C CA . LEU A 1 175 ? 5.068 -7.735 0.538 1.00 92.12 175 LEU A CA 1
ATOM 1290 C C . LEU A 1 175 ? 3.683 -8.093 1.106 1.00 92.12 175 LEU A C 1
ATOM 1292 O O . LEU A 1 175 ? 3.580 -8.402 2.289 1.00 92.12 175 LEU A O 1
ATOM 1296 N N . LEU A 1 176 ? 2.637 -8.098 0.274 1.00 93.44 176 LEU A N 1
ATOM 1297 C CA . LEU A 1 176 ? 1.293 -8.541 0.674 1.00 93.44 176 LEU A CA 1
ATOM 1298 C C . LEU A 1 176 ? 1.290 -10.008 1.122 1.00 93.44 176 LEU A C 1
ATOM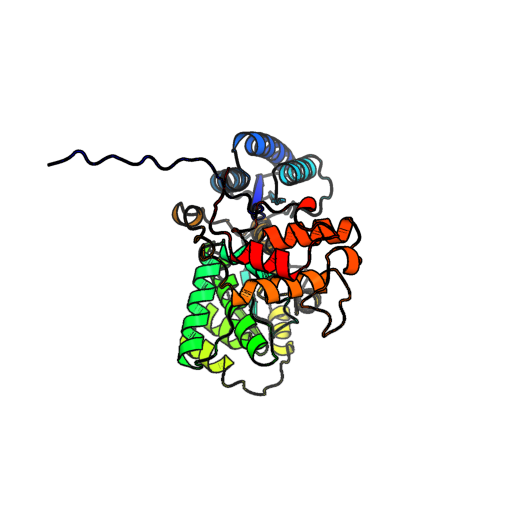 1300 O O . LEU A 1 176 ? 0.765 -10.336 2.182 1.00 93.44 176 LEU A O 1
ATOM 1304 N N . THR A 1 177 ? 1.936 -10.872 0.338 1.00 93.06 177 THR A N 1
ATOM 1305 C CA . THR A 1 177 ? 2.012 -12.318 0.601 1.00 93.06 177 THR A CA 1
ATOM 1306 C C . THR A 1 177 ? 2.764 -12.623 1.897 1.00 93.06 177 THR A C 1
ATOM 1308 O O . THR A 1 177 ? 2.361 -13.503 2.652 1.00 93.06 177 THR A O 1
ATOM 1311 N N . ASP A 1 178 ? 3.840 -11.887 2.180 1.00 89.50 178 ASP A N 1
ATOM 1312 C CA . ASP A 1 178 ? 4.610 -11.989 3.428 1.00 89.50 178 ASP A CA 1
ATOM 1313 C C . ASP A 1 178 ? 3.759 -11.607 4.648 1.00 89.50 178 ASP A C 1
ATOM 1315 O O . ASP A 1 178 ? 3.848 -12.236 5.696 1.00 89.50 178 ASP A O 1
ATOM 1319 N N . ARG A 1 179 ? 2.832 -10.659 4.470 1.00 86.31 179 ARG A N 1
ATOM 1320 C CA . ARG A 1 179 ? 1.781 -10.321 5.439 1.00 86.31 179 ARG A CA 1
ATOM 1321 C C . ARG A 1 179 ? 0.551 -11.223 5.331 1.00 86.31 179 ARG A C 1
ATOM 1323 O O . ARG A 1 179 ? -0.519 -10.805 5.750 1.00 86.31 179 ARG A O 1
ATOM 1330 N N . GLY A 1 180 ? 0.666 -12.412 4.736 1.00 90.88 180 GLY A N 1
ATOM 1331 C CA . GLY A 1 180 ? -0.408 -13.401 4.570 1.00 90.88 180 GLY A CA 1
ATOM 1332 C C . GLY A 1 180 ? -1.672 -12.897 3.864 1.00 90.88 180 GLY A C 1
ATOM 1333 O O . GLY A 1 180 ? -2.705 -13.559 3.927 1.00 90.88 180 GLY A O 1
ATOM 1334 N N . ILE A 1 181 ? -1.607 -11.748 3.187 1.00 92.88 181 ILE A N 1
ATOM 1335 C CA . ILE A 1 181 ? -2.702 -11.214 2.381 1.00 92.88 181 ILE A CA 1
ATOM 1336 C C . ILE A 1 181 ? -2.609 -11.887 1.017 1.00 92.88 181 ILE A C 1
ATOM 1338 O O . ILE A 1 181 ? -1.744 -11.563 0.200 1.00 92.88 181 ILE A O 1
ATOM 1342 N N . LEU A 1 182 ? -3.499 -12.850 0.790 1.00 94.62 182 LEU A N 1
ATOM 1343 C CA . LEU A 1 182 ? -3.565 -13.617 -0.447 1.00 94.62 182 LEU A CA 1
ATOM 1344 C C . LEU A 1 182 ? -4.780 -13.189 -1.280 1.00 94.62 182 LEU A C 1
ATOM 1346 O O . LEU A 1 182 ? -5.873 -12.996 -0.738 1.00 94.62 182 LEU A O 1
ATOM 1350 N N . PRO A 1 183 ? -4.627 -13.061 -2.606 1.00 96.50 183 PRO A N 1
ATOM 1351 C CA . PRO A 1 183 ? -5.745 -12.739 -3.470 1.00 96.50 183 PRO A CA 1
ATOM 1352 C C . PRO A 1 183 ? -6.651 -13.958 -3.660 1.00 96.50 183 PRO A C 1
ATOM 1354 O O . PRO A 1 183 ? -6.191 -15.082 -3.850 1.00 96.50 183 PRO A O 1
ATOM 1357 N N . HIS A 1 184 ? -7.957 -13.716 -3.707 1.00 96.12 184 HIS A N 1
ATOM 1358 C CA . HIS A 1 184 ? -8.945 -14.677 -4.198 1.00 96.12 184 HIS A CA 1
ATOM 1359 C C . HIS A 1 184 ? -8.957 -14.718 -5.732 1.00 96.12 184 HIS A C 1
ATOM 1361 O O . HIS A 1 184 ? -9.331 -15.726 -6.330 1.00 96.12 184 HIS A O 1
ATOM 1367 N N . ASN A 1 185 ? -8.587 -13.606 -6.376 1.00 96.81 185 ASN A N 1
ATOM 1368 C CA . ASN A 1 185 ? -8.405 -13.501 -7.819 1.00 96.81 185 ASN A CA 1
ATOM 1369 C C . ASN A 1 185 ? -7.385 -12.397 -8.155 1.00 96.81 185 ASN A C 1
ATOM 1371 O O . ASN A 1 185 ? -7.161 -11.488 -7.355 1.00 96.81 185 ASN A O 1
ATOM 1375 N N . CYS A 1 186 ? -6.807 -12.454 -9.354 1.00 97.19 186 CYS A N 1
ATOM 1376 C CA . CYS A 1 186 ? -5.882 -11.449 -9.869 1.00 97.19 186 CYS A CA 1
ATOM 1377 C C . CYS A 1 186 ? -6.343 -10.984 -11.249 1.00 97.19 186 CYS A C 1
ATOM 1379 O O . CYS A 1 186 ? -6.547 -11.813 -12.138 1.00 97.19 186 CYS A O 1
ATOM 1381 N N . LEU A 1 187 ? -6.453 -9.673 -11.437 1.00 96.31 187 LEU A N 1
ATOM 1382 C CA . LEU A 1 187 ? -6.812 -9.035 -12.700 1.00 96.31 187 LEU A CA 1
ATOM 1383 C C . LEU A 1 187 ? -5.618 -8.256 -13.235 1.00 96.31 187 LEU A C 1
ATOM 1385 O O . LEU A 1 187 ? -4.916 -7.603 -12.468 1.00 96.31 187 LEU A O 1
ATOM 1389 N N . GLY A 1 188 ? -5.391 -8.294 -14.545 1.00 94.44 188 GLY A N 1
ATOM 1390 C CA . GLY A 1 188 ? -4.283 -7.576 -15.168 1.00 94.44 188 GLY A CA 1
ATOM 1391 C C . GLY A 1 188 ? -4.702 -6.825 -16.426 1.00 94.44 188 GLY A C 1
ATOM 1392 O O . GLY A 1 188 ? -5.426 -7.364 -17.262 1.00 94.44 188 GLY A O 1
ATOM 1393 N N . ALA A 1 189 ? -4.201 -5.603 -16.590 1.00 91.69 189 ALA A N 1
ATOM 1394 C CA . ALA A 1 189 ? -4.353 -4.797 -17.800 1.00 91.69 189 ALA A CA 1
ATOM 1395 C C . ALA A 1 189 ? -2.982 -4.524 -18.436 1.00 91.69 189 ALA A C 1
ATOM 1397 O O . ALA A 1 189 ? -2.015 -4.219 -17.738 1.00 91.69 189 ALA A O 1
ATOM 1398 N N . GLY A 1 190 ? -2.885 -4.644 -19.766 1.00 90.19 190 GLY A N 1
ATOM 1399 C CA . GLY A 1 190 ? -1.619 -4.488 -20.495 1.00 90.19 190 GLY A CA 1
ATOM 1400 C C . GLY A 1 190 ? -0.477 -5.307 -19.872 1.00 90.19 190 GLY A C 1
ATOM 1401 O O . GLY A 1 190 ? -0.596 -6.522 -19.720 1.00 90.19 190 GLY A O 1
ATOM 1402 N N . TRP A 1 191 ? 0.592 -4.623 -19.449 1.00 88.38 191 TRP A N 1
ATOM 1403 C CA . TRP A 1 191 ? 1.780 -5.224 -18.822 1.00 88.38 191 TRP A CA 1
ATOM 1404 C C . TRP A 1 191 ? 1.554 -5.797 -17.421 1.00 88.38 191 TRP A C 1
ATOM 1406 O O . TRP A 1 191 ? 2.382 -6.569 -16.948 1.00 88.38 191 TRP A O 1
ATOM 1416 N N . GLY A 1 192 ? 0.430 -5.487 -16.771 1.00 93.25 192 GLY A N 1
ATOM 1417 C CA . GLY A 1 192 ? 0.060 -6.107 -15.502 1.00 93.25 192 GLY A CA 1
ATOM 1418 C C . GLY A 1 192 ? -0.454 -7.545 -15.649 1.00 93.25 192 GLY A C 1
ATOM 1419 O O . GLY A 1 192 ? -0.421 -8.307 -14.686 1.00 93.25 192 GLY A O 1
ATOM 1420 N N . LYS A 1 193 ? -0.881 -7.967 -16.853 1.00 94.56 193 LYS A N 1
ATOM 1421 C CA . LYS A 1 193 ? -1.355 -9.340 -17.141 1.00 94.56 193 LYS A CA 1
ATOM 1422 C C . LYS A 1 193 ? -0.363 -10.446 -16.747 1.00 94.56 193 LYS A C 1
ATOM 1424 O O . LYS A 1 193 ? -0.781 -11.355 -16.028 1.00 94.56 193 LYS A O 1
ATOM 1429 N N . PRO A 1 194 ? 0.922 -10.410 -17.157 1.00 95.12 194 PRO A N 1
ATOM 1430 C CA . PRO A 1 194 ? 1.885 -11.433 -16.748 1.00 95.12 194 PRO A CA 1
ATOM 1431 C C . PRO A 1 194 ? 2.082 -11.485 -15.228 1.00 95.12 194 PRO A C 1
ATOM 1433 O O . PRO A 1 194 ? 2.213 -12.576 -14.675 1.00 95.12 194 PRO A O 1
ATOM 1436 N N . VAL A 1 195 ? 2.051 -10.339 -14.535 1.00 96.31 195 VAL A N 1
ATOM 1437 C CA . VAL A 1 195 ? 2.169 -10.310 -13.068 1.00 96.31 195 VAL A CA 1
ATOM 1438 C C . VAL A 1 195 ? 0.923 -10.890 -12.404 1.00 96.31 195 VAL A C 1
ATOM 1440 O O . VAL A 1 195 ? 1.056 -11.691 -11.485 1.00 96.31 195 VAL A O 1
ATOM 1443 N N . ALA A 1 196 ? -0.274 -10.572 -12.903 1.00 96.81 196 ALA A N 1
ATOM 1444 C CA . ALA A 1 196 ? -1.524 -11.155 -12.419 1.00 96.81 196 ALA A CA 1
ATOM 1445 C C . ALA A 1 196 ? -1.536 -12.688 -12.566 1.00 96.81 196 ALA A C 1
ATOM 1447 O O . ALA A 1 196 ? -1.893 -13.402 -11.627 1.00 96.81 196 ALA A O 1
ATOM 1448 N N . ALA A 1 197 ? -1.090 -13.203 -13.718 1.00 96.31 197 ALA A N 1
ATOM 1449 C CA . ALA A 1 197 ? -0.978 -14.640 -13.967 1.00 96.31 197 ALA A CA 1
ATOM 1450 C C . ALA A 1 197 ? 0.049 -15.315 -13.040 1.00 96.31 197 ALA A C 1
ATOM 1452 O O . ALA A 1 197 ? -0.204 -16.414 -12.542 1.00 96.31 197 ALA A O 1
ATOM 1453 N N . TYR A 1 198 ? 1.177 -14.648 -12.770 1.00 97.00 198 TYR A N 1
ATOM 1454 C CA . TYR A 1 198 ? 2.169 -15.100 -11.794 1.00 97.00 198 TYR A CA 1
ATOM 1455 C C . TYR A 1 198 ? 1.621 -15.112 -10.365 1.00 97.00 198 TYR A C 1
ATOM 1457 O O . TYR A 1 198 ? 1.710 -16.133 -9.689 1.00 97.00 198 TYR A O 1
ATOM 1465 N N . ALA A 1 199 ? 1.008 -14.016 -9.916 1.00 97.00 199 ALA A N 1
ATOM 1466 C CA . ALA A 1 199 ? 0.459 -13.882 -8.569 1.00 97.00 199 ALA A CA 1
ATOM 1467 C C . ALA A 1 199 ? -0.645 -14.912 -8.281 1.00 97.00 199 ALA A C 1
ATOM 1469 O O . ALA A 1 199 ? -0.796 -15.361 -7.150 1.00 97.00 199 ALA A O 1
ATOM 1470 N N . ARG A 1 200 ? -1.383 -15.331 -9.317 1.00 96.06 200 ARG A N 1
ATOM 1471 C CA . ARG A 1 200 ? -2.385 -16.404 -9.242 1.00 96.06 200 ARG A CA 1
ATOM 1472 C C . ARG A 1 200 ? -1.781 -17.819 -9.284 1.00 96.06 200 ARG A C 1
ATOM 1474 O O . ARG A 1 200 ? -2.500 -18.797 -9.114 1.00 96.06 200 ARG A O 1
ATOM 1481 N N . GLY A 1 201 ? -0.480 -17.952 -9.543 1.00 95.50 201 GLY A N 1
ATOM 1482 C CA . GLY A 1 201 ? 0.207 -19.240 -9.680 1.00 95.50 201 GLY A CA 1
ATOM 1483 C C . GLY A 1 201 ? -0.032 -19.950 -11.018 1.00 95.50 201 GLY A C 1
ATOM 1484 O O . GLY A 1 201 ? 0.337 -21.111 -11.165 1.00 95.50 201 GLY A O 1
ATOM 1485 N N . HIS A 1 202 ? -0.633 -19.279 -12.004 1.00 95.69 202 HIS A N 1
ATOM 1486 C CA . HIS A 1 202 ? -0.892 -19.852 -13.331 1.00 95.69 202 HIS A CA 1
ATOM 1487 C C . HIS A 1 202 ? 0.321 -19.770 -14.266 1.00 95.69 202 HIS A C 1
ATOM 1489 O O . HIS A 1 202 ? 0.406 -20.527 -15.231 1.00 95.69 202 HIS A O 1
ATOM 1495 N N . LEU A 1 203 ? 1.248 -18.844 -14.005 1.00 94.62 203 LEU A N 1
ATOM 1496 C CA . LEU A 1 203 ? 2.424 -18.614 -14.837 1.00 94.62 203 LEU A CA 1
ATOM 1497 C C . LEU A 1 203 ? 3.691 -18.556 -13.969 1.00 94.62 203 LEU A C 1
ATOM 1499 O O . LEU A 1 203 ? 3.769 -17.715 -13.074 1.00 94.62 203 LEU A O 1
ATOM 1503 N N . PRO A 1 204 ? 4.714 -19.394 -14.217 1.00 96.44 204 PRO A N 1
ATOM 1504 C CA . PRO A 1 204 ? 6.001 -19.255 -13.542 1.00 96.44 204 PRO A CA 1
ATOM 1505 C C . PRO A 1 204 ? 6.603 -17.864 -13.771 1.00 96.44 204 PRO A C 1
ATOM 1507 O O . PRO A 1 204 ? 6.532 -17.333 -14.881 1.00 96.44 204 PRO A O 1
ATOM 1510 N N . LEU A 1 205 ? 7.259 -17.293 -12.753 1.00 96.75 205 LEU A N 1
ATOM 1511 C CA . LEU A 1 205 ? 7.798 -15.926 -12.824 1.00 96.75 205 LEU A CA 1
ATOM 1512 C C . LEU A 1 205 ? 8.745 -15.712 -14.013 1.00 96.75 205 LEU A C 1
ATOM 1514 O O . LEU A 1 205 ? 8.732 -14.653 -14.633 1.00 96.75 205 LEU A O 1
ATOM 1518 N N . ILE A 1 206 ? 9.546 -16.724 -14.356 1.00 96.44 206 ILE A N 1
ATOM 1519 C CA . ILE A 1 206 ? 10.470 -16.667 -15.493 1.00 96.44 206 ILE A CA 1
ATOM 1520 C C . ILE A 1 206 ? 9.739 -16.514 -16.835 1.00 96.44 206 ILE A C 1
ATOM 1522 O O . ILE A 1 206 ? 10.227 -15.808 -17.712 1.00 96.44 206 ILE A O 1
ATOM 1526 N N . HIS A 1 207 ? 8.551 -17.105 -16.989 1.00 95.31 207 HIS A N 1
ATOM 1527 C CA . HIS A 1 207 ? 7.720 -16.936 -18.184 1.00 95.31 207 HIS A CA 1
ATOM 1528 C C . HIS A 1 207 ? 6.973 -15.598 -18.160 1.00 95.31 207 HIS A C 1
ATOM 1530 O O . HIS A 1 207 ? 6.868 -14.938 -19.190 1.00 95.31 207 HIS A O 1
ATOM 1536 N N . ALA A 1 208 ? 6.525 -15.145 -16.984 1.00 95.38 208 ALA A N 1
ATOM 1537 C CA . ALA A 1 208 ? 5.957 -13.807 -16.825 1.00 95.38 208 ALA A CA 1
ATOM 1538 C C . ALA A 1 208 ? 6.972 -12.712 -17.210 1.00 95.38 208 ALA A C 1
ATOM 1540 O O . ALA A 1 208 ? 6.621 -11.759 -17.900 1.00 95.38 208 ALA A O 1
ATOM 1541 N N . ALA A 1 209 ? 8.243 -12.882 -16.832 1.00 95.31 209 ALA A N 1
ATOM 1542 C CA . ALA A 1 209 ? 9.333 -11.985 -17.211 1.00 95.31 209 ALA A CA 1
ATOM 1543 C C . ALA A 1 209 ? 9.613 -11.998 -18.725 1.00 95.31 209 ALA A C 1
ATOM 1545 O O . ALA A 1 209 ? 9.903 -10.951 -19.298 1.00 95.31 209 ALA A O 1
ATOM 1546 N N . GLN A 1 210 ? 9.479 -13.150 -19.393 1.00 94.19 210 GLN A N 1
ATOM 1547 C CA . GLN A 1 210 ? 9.636 -13.253 -20.849 1.00 94.19 210 GLN A CA 1
ATOM 1548 C C . GLN A 1 210 ? 8.637 -12.359 -21.601 1.00 94.19 210 GLN A C 1
ATOM 1550 O O . GLN A 1 210 ? 9.009 -11.700 -22.571 1.00 94.19 210 GLN A O 1
ATOM 1555 N N . TRP A 1 211 ? 7.385 -12.288 -21.133 1.00 91.44 211 TRP A N 1
ATOM 1556 C CA . TRP A 1 211 ? 6.336 -11.460 -21.746 1.00 91.44 211 TRP A CA 1
ATOM 1557 C C . TRP A 1 211 ? 6.662 -9.963 -21.715 1.00 91.44 211 TRP A C 1
ATOM 1559 O O . TRP A 1 211 ? 6.260 -9.229 -22.609 1.00 91.44 211 TRP A O 1
ATOM 1569 N N . ILE A 1 212 ? 7.432 -9.506 -20.724 1.00 89.69 212 ILE A N 1
ATOM 1570 C CA . ILE A 1 212 ? 7.872 -8.105 -20.634 1.00 89.69 212 ILE A CA 1
ATOM 1571 C C . ILE A 1 212 ? 8.884 -7.755 -21.738 1.00 89.69 212 ILE A C 1
ATOM 1573 O O . ILE A 1 212 ? 9.010 -6.594 -22.115 1.00 89.69 212 ILE A O 1
ATOM 1577 N N . HIS A 1 213 ? 9.608 -8.742 -22.275 1.00 84.81 213 HIS A N 1
ATOM 1578 C CA . HIS A 1 213 ? 10.581 -8.538 -23.354 1.00 84.81 213 HIS A CA 1
ATOM 1579 C C . HIS A 1 213 ? 9.993 -8.674 -24.755 1.00 84.81 213 HIS A C 1
ATOM 1581 O O . HIS A 1 213 ? 10.538 -8.091 -25.694 1.00 84.81 213 HIS A O 1
ATOM 1587 N N . HIS A 1 214 ? 8.897 -9.416 -24.882 1.00 82.25 214 HIS A N 1
ATOM 1588 C CA . HIS A 1 214 ? 8.162 -9.600 -26.127 1.00 82.25 214 HIS A CA 1
ATOM 1589 C C . HIS A 1 214 ? 6.753 -9.047 -25.956 1.00 82.25 214 HIS A C 1
ATOM 1591 O O . HIS A 1 214 ? 5.802 -9.824 -25.860 1.00 82.25 214 HIS A O 1
ATOM 1597 N N . PRO A 1 215 ? 6.632 -7.713 -25.840 1.00 68.00 215 PRO A N 1
ATOM 1598 C CA . PRO A 1 215 ? 5.342 -7.088 -25.682 1.00 68.00 215 PRO A CA 1
ATOM 1599 C C . PRO A 1 215 ? 4.446 -7.453 -26.868 1.00 68.00 215 PRO A C 1
ATOM 1601 O O . PRO A 1 215 ? 4.779 -7.140 -28.006 1.00 68.00 215 PRO A O 1
ATOM 1604 N N . ASP A 1 216 ? 3.316 -8.111 -26.606 1.00 69.12 216 ASP A N 1
ATOM 1605 C CA . ASP A 1 216 ? 2.230 -8.136 -27.583 1.00 69.12 216 ASP A CA 1
ATOM 1606 C C . ASP A 1 216 ? 1.691 -6.705 -27.687 1.00 69.12 216 ASP A C 1
ATOM 1608 O O . ASP A 1 216 ? 1.239 -6.141 -26.686 1.00 69.12 216 ASP A O 1
ATOM 1612 N N . ASP A 1 217 ? 1.698 -6.126 -28.890 1.00 60.69 217 ASP A N 1
ATOM 1613 C CA . ASP A 1 217 ? 1.198 -4.770 -29.194 1.00 60.69 217 ASP A CA 1
ATOM 1614 C C . ASP A 1 217 ? -0.338 -4.638 -29.049 1.00 60.69 217 ASP A C 1
ATOM 1616 O O . ASP A 1 217 ? -0.975 -3.744 -29.610 1.00 60.69 217 ASP A O 1
ATOM 1620 N N . GLY A 1 218 ? -0.972 -5.547 -28.306 1.00 60.91 218 GLY A N 1
ATOM 1621 C CA . GLY A 1 218 ? -2.406 -5.550 -28.077 1.00 60.91 218 GLY A CA 1
ATOM 1622 C C . GLY A 1 218 ? -2.860 -4.302 -27.308 1.00 60.91 218 GLY A C 1
ATOM 1623 O O . GLY A 1 218 ? -2.183 -3.872 -26.365 1.00 60.91 218 GLY A O 1
ATOM 1624 N N . PRO A 1 219 ? -4.028 -3.730 -27.656 1.00 57.97 219 PRO A N 1
ATOM 1625 C CA . PRO A 1 219 ? -4.546 -2.537 -27.001 1.00 57.97 219 PRO A CA 1
ATOM 1626 C C . PRO A 1 219 ? -4.649 -2.740 -25.485 1.00 57.97 219 PRO A C 1
ATOM 1628 O O . PRO A 1 219 ? -5.146 -3.756 -24.993 1.00 57.97 219 PRO A O 1
ATOM 1631 N N . HIS A 1 220 ? -4.168 -1.749 -24.734 1.00 77.81 220 HIS A N 1
ATOM 1632 C CA . HIS A 1 220 ? -4.219 -1.707 -23.271 1.00 77.81 220 HIS A CA 1
ATOM 1633 C C . HIS A 1 220 ? -5.607 -1.291 -22.769 1.00 77.81 220 HIS A C 1
ATOM 1635 O O . HIS A 1 220 ? -5.727 -0.381 -21.955 1.00 77.81 220 HIS A O 1
ATOM 1641 N N . ASP A 1 221 ? -6.653 -1.932 -23.283 1.00 82.88 221 ASP A N 1
ATOM 1642 C CA . ASP A 1 221 ? -8.027 -1.641 -22.899 1.00 82.88 221 ASP A CA 1
ATOM 1643 C C . ASP A 1 221 ? -8.294 -2.150 -21.466 1.00 82.88 221 ASP A C 1
ATOM 1645 O O . ASP A 1 221 ? -8.176 -3.359 -21.222 1.00 82.88 221 ASP A O 1
ATOM 1649 N N . PRO A 1 222 ? -8.601 -1.264 -20.495 1.00 87.81 222 PRO A N 1
ATOM 1650 C CA . PRO A 1 222 ? -8.975 -1.679 -19.149 1.00 87.81 222 PRO A CA 1
ATOM 1651 C C . PRO A 1 222 ? -10.407 -2.228 -19.082 1.00 87.81 222 PRO A C 1
ATOM 1653 O O . PRO A 1 222 ? -10.779 -2.789 -18.055 1.00 87.81 222 PRO A O 1
ATOM 1656 N N . GLU A 1 223 ? -11.219 -2.096 -20.131 1.00 91.75 223 GLU A N 1
ATOM 1657 C CA . GLU A 1 223 ? -12.646 -2.414 -20.086 1.00 91.75 223 GLU A CA 1
ATOM 1658 C C . GLU A 1 223 ? -12.967 -3.871 -19.713 1.00 91.75 223 GLU A C 1
ATOM 1660 O O . GLU A 1 223 ? -13.857 -4.066 -18.884 1.00 91.75 223 GLU A O 1
ATOM 1665 N N . PRO A 1 224 ? -12.239 -4.906 -20.186 1.00 89.50 224 PRO A N 1
ATOM 1666 C CA . PRO A 1 224 ? -12.463 -6.275 -19.716 1.00 89.50 224 PRO A CA 1
ATOM 1667 C C . PRO A 1 224 ? -12.267 -6.420 -18.200 1.00 89.50 224 PRO A C 1
ATOM 1669 O O . PRO A 1 224 ? -13.025 -7.118 -17.534 1.00 89.50 224 PRO A O 1
ATOM 1672 N N . LEU A 1 225 ? -11.284 -5.710 -17.641 1.00 92.19 225 LEU A N 1
ATOM 1673 C CA . LEU A 1 225 ? -11.008 -5.703 -16.206 1.00 92.19 225 LEU A CA 1
ATOM 1674 C C . LEU A 1 225 ? -12.117 -4.976 -15.440 1.00 92.19 225 LEU A C 1
ATOM 1676 O O . LEU A 1 225 ? -12.590 -5.474 -14.421 1.00 92.19 225 LEU A O 1
ATOM 1680 N N . LEU A 1 226 ? -12.572 -3.825 -15.940 1.00 92.62 226 LEU A N 1
ATOM 1681 C CA . LEU A 1 226 ? -13.678 -3.077 -15.335 1.00 92.62 226 LEU A CA 1
ATOM 1682 C C . LEU A 1 226 ? -15.013 -3.829 -15.441 1.00 92.62 226 LEU A C 1
ATOM 1684 O O . LEU A 1 226 ? -15.856 -3.714 -14.553 1.00 92.62 226 LEU A O 1
ATOM 1688 N N . ALA A 1 227 ? -15.207 -4.635 -16.486 1.00 93.12 227 ALA A N 1
ATOM 1689 C CA . ALA A 1 227 ? -16.359 -5.518 -16.610 1.00 93.12 227 ALA A CA 1
ATOM 1690 C C . ALA A 1 227 ? -16.361 -6.594 -15.516 1.00 93.12 227 ALA A C 1
ATOM 1692 O O . ALA A 1 227 ? -17.406 -6.829 -14.913 1.00 93.12 227 ALA A O 1
ATOM 1693 N N . GLU A 1 228 ? -15.205 -7.183 -15.197 1.00 92.56 228 GLU A N 1
ATOM 1694 C CA . GLU A 1 228 ? -15.083 -8.114 -14.067 1.00 92.56 228 GLU A CA 1
ATOM 1695 C C . GLU A 1 228 ? -15.345 -7.432 -12.717 1.00 92.56 228 GLU A C 1
ATOM 1697 O O . GLU A 1 228 ? -16.023 -8.006 -11.867 1.00 92.56 228 GLU A O 1
ATOM 1702 N N . VAL A 1 229 ? -14.885 -6.188 -12.534 1.00 92.88 229 VAL A N 1
ATOM 1703 C CA . VAL A 1 229 ? -15.177 -5.388 -11.328 1.00 92.88 229 VAL A CA 1
ATOM 1704 C C . VAL A 1 229 ? -16.683 -5.177 -11.163 1.00 92.88 229 VAL A C 1
ATOM 1706 O O . VAL A 1 229 ? -17.219 -5.416 -10.084 1.00 92.88 229 VAL A O 1
ATOM 1709 N N . ARG A 1 230 ? -17.384 -4.795 -12.238 1.00 95.38 230 ARG A N 1
ATOM 1710 C CA . ARG A 1 230 ? -18.848 -4.609 -12.240 1.00 95.38 230 ARG A CA 1
ATOM 1711 C C . ARG A 1 230 ? -19.626 -5.908 -12.034 1.00 95.38 230 ARG A C 1
ATOM 1713 O O . ARG A 1 230 ? -20.748 -5.867 -11.542 1.00 95.38 230 ARG A O 1
ATOM 1720 N N . ALA A 1 231 ? -19.057 -7.043 -12.432 1.00 94.88 231 ALA A N 1
ATOM 1721 C CA . ALA A 1 231 ? -19.686 -8.353 -12.304 1.00 94.88 231 ALA A CA 1
ATOM 1722 C C . ALA A 1 231 ? -19.522 -8.979 -10.906 1.00 94.88 231 ALA A C 1
ATOM 1724 O O . ALA A 1 231 ? -20.133 -1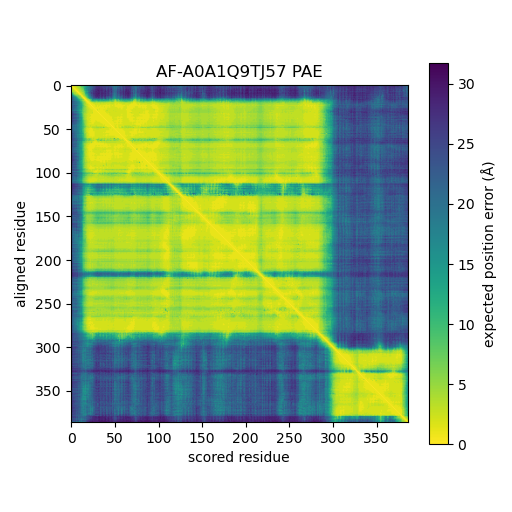0.013 -10.634 1.00 94.88 231 ALA A O 1
ATOM 1725 N N . ALA A 1 232 ? -18.709 -8.392 -10.021 1.00 94.12 232 ALA A N 1
ATOM 1726 C CA . ALA A 1 232 ? -18.529 -8.898 -8.667 1.00 94.12 232 ALA A CA 1
ATOM 1727 C C . ALA A 1 232 ? -19.834 -8.778 -7.860 1.00 94.12 232 ALA A C 1
ATOM 1729 O O . ALA A 1 232 ? -20.386 -7.698 -7.689 1.00 94.12 232 ALA A O 1
ATOM 1730 N N . THR A 1 233 ? -20.331 -9.898 -7.335 1.00 93.19 233 THR A N 1
ATOM 1731 C CA . THR A 1 233 ? -21.584 -9.936 -6.555 1.00 93.19 233 THR A CA 1
ATOM 1732 C C . THR A 1 233 ? -21.356 -9.980 -5.047 1.00 93.19 233 THR A C 1
ATOM 1734 O O . THR A 1 233 ? -22.237 -9.613 -4.276 1.00 93.19 233 THR A O 1
ATOM 1737 N N . GLU A 1 234 ? -20.182 -10.437 -4.613 1.00 93.81 234 GLU A N 1
ATOM 1738 C CA . GLU A 1 234 ? -19.800 -10.543 -3.201 1.00 93.81 234 GLU A CA 1
ATOM 1739 C C . GLU A 1 234 ? -18.999 -9.304 -2.760 1.00 93.81 234 GLU A C 1
ATOM 1741 O O . GLU A 1 234 ? -18.241 -8.757 -3.572 1.00 93.81 234 GLU A O 1
ATOM 1746 N N . PRO A 1 235 ? -19.098 -8.869 -1.487 1.00 94.06 235 PRO A N 1
ATOM 1747 C CA . PRO A 1 235 ? -18.246 -7.811 -0.945 1.00 94.06 235 PRO A CA 1
ATOM 1748 C C . PRO A 1 235 ? -16.773 -8.089 -1.255 1.00 94.06 235 PRO A C 1
ATOM 1750 O O . PRO A 1 235 ? -16.234 -9.148 -0.926 1.00 94.06 235 PRO A O 1
ATOM 1753 N N . THR A 1 236 ? -16.141 -7.151 -1.957 1.00 95.88 236 THR A N 1
ATOM 1754 C CA . THR A 1 236 ? -14.811 -7.338 -2.548 1.00 95.88 236 THR A CA 1
ATOM 1755 C C . THR A 1 236 ? -13.978 -6.089 -2.312 1.00 95.88 236 THR A C 1
ATOM 1757 O O . THR A 1 236 ? -14.474 -4.977 -2.479 1.00 95.88 236 THR A O 1
ATOM 1760 N N . VAL A 1 237 ? -12.713 -6.275 -1.946 1.00 96.62 237 VAL A N 1
ATOM 1761 C CA . VAL A 1 237 ? -11.691 -5.232 -1.934 1.00 96.62 237 VAL A CA 1
ATOM 1762 C C . VAL A 1 237 ? -10.801 -5.424 -3.152 1.00 96.62 237 VAL A C 1
ATOM 1764 O O . VAL A 1 237 ? -10.093 -6.427 -3.271 1.00 96.62 237 VAL A O 1
ATOM 1767 N N . PHE A 1 238 ? -10.836 -4.455 -4.057 1.00 96.94 238 PHE A N 1
ATOM 1768 C CA . PHE A 1 238 ? -9.916 -4.374 -5.182 1.00 96.94 238 PHE A CA 1
ATOM 1769 C C . PHE A 1 238 ? -8.661 -3.634 -4.728 1.00 96.94 238 PHE A C 1
ATOM 1771 O O . PHE A 1 238 ? -8.735 -2.461 -4.371 1.00 96.94 238 PHE A O 1
ATOM 1778 N N . VAL A 1 239 ? -7.520 -4.317 -4.726 1.00 96.88 239 VAL A N 1
ATOM 1779 C CA . VAL A 1 239 ? -6.225 -3.743 -4.348 1.00 96.88 239 VAL A CA 1
ATOM 1780 C C . VAL A 1 239 ? -5.443 -3.462 -5.620 1.00 96.88 239 VAL A C 1
ATOM 1782 O O . VAL A 1 239 ? -4.943 -4.388 -6.260 1.00 96.88 239 VAL A O 1
ATOM 1785 N N . GLU A 1 240 ? -5.345 -2.195 -6.011 1.00 96.50 240 GLU A N 1
ATOM 1786 C CA . GLU A 1 240 ? -4.493 -1.807 -7.133 1.00 96.50 240 GLU A CA 1
ATOM 1787 C C . GLU A 1 240 ? -3.020 -1.891 -6.725 1.00 96.50 240 GLU A C 1
ATOM 1789 O O . GLU A 1 240 ? -2.593 -1.194 -5.810 1.00 96.50 240 GLU A O 1
ATOM 1794 N N . ILE A 1 241 ? -2.238 -2.724 -7.414 1.00 95.50 241 ILE A N 1
ATOM 1795 C CA . ILE A 1 241 ? -0.812 -2.931 -7.154 1.00 95.50 241 ILE A CA 1
ATOM 1796 C C . ILE A 1 241 ? -0.009 -2.298 -8.284 1.00 95.50 241 ILE A C 1
ATOM 1798 O O . ILE A 1 241 ? 0.080 -2.831 -9.394 1.00 95.50 241 ILE A O 1
ATOM 1802 N N . ALA A 1 242 ? 0.600 -1.153 -8.004 1.00 92.62 242 ALA A N 1
ATOM 1803 C CA . ALA A 1 242 ? 1.301 -0.363 -9.008 1.00 92.62 242 ALA A CA 1
ATOM 1804 C C . ALA A 1 242 ? 2.370 0.525 -8.363 1.00 92.62 242 ALA A C 1
ATOM 1806 O O . ALA A 1 242 ? 2.345 0.734 -7.162 1.00 92.62 242 ALA A O 1
ATOM 1807 N N . PRO A 1 243 ? 3.319 1.105 -9.111 1.00 87.56 243 PRO A N 1
ATOM 1808 C CA . PRO A 1 243 ? 4.173 2.150 -8.545 1.00 87.56 243 PRO A CA 1
ATOM 1809 C C . PRO A 1 243 ? 3.400 3.407 -8.144 1.00 87.56 243 PRO A C 1
ATOM 1811 O O . PRO A 1 243 ? 3.764 4.078 -7.182 1.00 87.56 243 PRO A O 1
ATOM 1814 N N . ARG A 1 244 ? 2.343 3.722 -8.893 1.00 87.06 244 ARG A N 1
ATOM 1815 C CA . ARG A 1 244 ? 1.421 4.835 -8.676 1.00 87.06 244 ARG A CA 1
ATOM 1816 C C . ARG A 1 244 ? 0.020 4.393 -9.091 1.00 87.06 244 ARG A C 1
ATOM 1818 O O . ARG A 1 244 ? -0.071 3.543 -9.977 1.00 87.06 244 ARG A O 1
ATOM 1825 N N . PRO A 1 245 ? -1.041 4.971 -8.513 1.00 88.12 245 PRO A N 1
ATOM 1826 C CA . PRO A 1 245 ? -2.395 4.623 -8.899 1.00 88.12 245 PRO A CA 1
ATOM 1827 C C . PRO A 1 245 ? -2.677 5.092 -10.324 1.00 88.12 245 PRO A C 1
ATOM 1829 O O . PRO A 1 245 ? -2.440 6.252 -10.665 1.00 88.12 245 PRO A O 1
ATOM 1832 N N . VAL A 1 246 ? -3.201 4.192 -11.145 1.00 90.62 246 VAL A N 1
ATOM 1833 C CA . VAL A 1 246 ? -3.598 4.433 -12.537 1.00 90.62 246 VAL A CA 1
ATOM 1834 C C . VAL A 1 246 ? -5.090 4.174 -12.697 1.00 90.62 246 VAL A C 1
ATOM 1836 O O . VAL A 1 246 ? -5.802 4.972 -13.303 1.00 90.62 246 VAL A O 1
ATOM 1839 N N . LEU A 1 247 ? -5.573 3.068 -12.134 1.00 92.25 247 LEU A N 1
ATOM 1840 C CA . LEU A 1 247 ? -6.947 2.605 -12.263 1.00 92.25 247 LEU A CA 1
ATOM 1841 C C . LEU A 1 247 ? -7.812 2.949 -11.055 1.00 92.25 247 LEU A C 1
ATOM 1843 O O . LEU A 1 247 ? -9.022 2.824 -11.169 1.00 92.25 247 LEU A O 1
ATOM 1847 N N . ALA A 1 248 ? -7.262 3.428 -9.938 1.00 91.12 248 ALA A N 1
ATOM 1848 C CA . ALA A 1 248 ? -8.001 3.645 -8.695 1.00 91.12 248 ALA A CA 1
ATOM 1849 C C . ALA A 1 248 ? -9.317 4.408 -8.882 1.00 91.12 248 ALA A C 1
ATOM 1851 O O . ALA A 1 248 ? -10.343 4.022 -8.330 1.00 91.12 248 ALA A O 1
ATOM 1852 N N . ARG A 1 249 ? -9.310 5.479 -9.687 1.00 93.00 249 ARG A N 1
ATOM 1853 C CA . ARG A 1 249 ? -10.534 6.226 -10.002 1.00 93.00 249 ARG A CA 1
ATOM 1854 C C . ARG A 1 249 ? -11.513 5.392 -10.831 1.00 93.00 249 ARG A C 1
ATOM 1856 O O . ARG A 1 249 ? -12.660 5.267 -10.435 1.00 93.00 249 ARG A O 1
ATOM 1863 N N . ALA A 1 250 ? -11.054 4.784 -11.924 1.00 93.06 250 ALA A N 1
ATOM 1864 C CA . ALA A 1 250 ? -11.899 3.953 -12.783 1.00 93.06 250 ALA A CA 1
ATOM 1865 C C . ALA A 1 250 ? -12.470 2.731 -12.041 1.00 93.06 250 ALA A C 1
ATOM 1867 O O . ALA A 1 250 ? -13.620 2.367 -12.252 1.00 93.06 250 ALA A O 1
ATOM 1868 N N . LEU A 1 251 ? -11.690 2.129 -11.139 1.00 93.38 251 LEU A N 1
ATOM 1869 C CA . LEU A 1 251 ? -12.129 1.052 -10.257 1.00 93.38 251 LEU A CA 1
ATOM 1870 C C . LEU A 1 251 ? -13.230 1.532 -9.317 1.00 93.38 251 LEU A C 1
ATOM 1872 O O . LEU A 1 251 ? -14.228 0.840 -9.187 1.00 93.38 251 LEU A O 1
ATOM 1876 N N . ARG A 1 252 ? -13.081 2.709 -8.692 1.00 94.44 252 ARG A N 1
ATOM 1877 C CA . ARG A 1 252 ? -14.119 3.284 -7.819 1.00 94.44 252 ARG A CA 1
ATOM 1878 C C . ARG A 1 252 ? -15.389 3.627 -8.587 1.00 94.44 252 ARG A C 1
ATOM 1880 O O . ARG A 1 252 ? -16.470 3.350 -8.093 1.00 94.44 252 ARG A O 1
ATOM 1887 N N . ASP A 1 253 ? -15.250 4.186 -9.787 1.00 94.12 253 ASP A N 1
ATOM 1888 C CA . ASP A 1 253 ? -16.385 4.545 -10.642 1.00 94.12 253 ASP A CA 1
ATOM 1889 C C . ASP A 1 253 ? -17.121 3.291 -11.164 1.00 94.12 253 ASP A C 1
ATOM 1891 O O . ASP A 1 253 ? -18.332 3.320 -11.373 1.00 94.12 253 ASP A O 1
ATOM 1895 N N . ALA A 1 254 ? -16.403 2.181 -11.374 1.00 92.81 254 ALA A N 1
ATOM 1896 C CA . ALA A 1 254 ? -16.967 0.909 -11.826 1.00 92.81 254 ALA A CA 1
ATOM 1897 C C . ALA A 1 254 ? -17.502 0.030 -10.682 1.00 92.81 254 ALA A C 1
ATOM 1899 O O . ALA A 1 254 ? -18.403 -0.779 -10.899 1.00 92.81 254 ALA A O 1
ATOM 1900 N N . ALA A 1 255 ? -16.936 0.145 -9.484 1.00 92.88 255 ALA A N 1
ATOM 1901 C CA . ALA A 1 255 ? -17.317 -0.644 -8.325 1.00 92.88 255 ALA A CA 1
ATOM 1902 C C . ALA A 1 255 ? -18.683 -0.205 -7.782 1.00 92.88 255 ALA A C 1
ATOM 1904 O O . ALA A 1 255 ? -18.937 0.972 -7.536 1.00 92.88 255 ALA A O 1
ATOM 1905 N N . ALA A 1 256 ? -19.566 -1.172 -7.539 1.00 91.81 256 ALA A N 1
ATOM 1906 C CA . ALA A 1 256 ? -20.782 -0.929 -6.772 1.00 91.81 256 ALA A CA 1
ATOM 1907 C C . ALA A 1 256 ? -20.461 -0.543 -5.303 1.00 91.81 256 ALA A C 1
ATOM 1909 O O . ALA A 1 256 ? -19.403 -0.926 -4.795 1.00 91.81 256 ALA A O 1
ATOM 1910 N N . PRO A 1 257 ? -21.364 0.166 -4.590 1.00 91.81 257 PRO A N 1
ATOM 1911 C CA . PRO A 1 257 ? -21.084 0.750 -3.268 1.00 91.81 257 PRO A CA 1
ATOM 1912 C C . PRO A 1 257 ? -20.654 -0.236 -2.173 1.00 91.81 257 PRO A C 1
ATOM 1914 O O . PRO A 1 257 ? -20.038 0.173 -1.195 1.00 91.81 257 PRO A O 1
ATOM 1917 N N . GLN A 1 258 ? -20.993 -1.520 -2.309 1.00 88.12 258 GLN A N 1
ATOM 1918 C CA . GLN A 1 258 ? -20.590 -2.578 -1.378 1.00 88.12 258 GLN A CA 1
ATOM 1919 C C . GLN A 1 258 ? -19.142 -3.061 -1.557 1.00 88.12 258 GLN A C 1
ATOM 1921 O O . GLN A 1 258 ? -18.666 -3.877 -0.766 1.00 88.12 258 GLN A O 1
ATOM 1926 N N . HIS A 1 259 ? -18.460 -2.642 -2.623 1.00 93.06 259 HIS A N 1
ATOM 1927 C CA . HIS A 1 259 ? -17.061 -2.975 -2.854 1.00 93.06 259 HIS A CA 1
ATOM 1928 C C . HIS A 1 259 ? -16.169 -1.812 -2.430 1.00 93.06 259 HIS A C 1
ATOM 1930 O O . HIS A 1 259 ? -16.547 -0.645 -2.502 1.00 93.06 259 HIS A O 1
ATOM 1936 N N . HIS A 1 260 ? -14.946 -2.142 -2.037 1.00 93.44 260 HIS A N 1
ATOM 1937 C CA . HIS A 1 260 ? -13.937 -1.163 -1.664 1.00 93.44 260 HIS A CA 1
ATOM 1938 C C . HIS A 1 260 ? -12.773 -1.209 -2.650 1.00 93.44 260 HIS A C 1
ATOM 1940 O O . HIS A 1 260 ? -12.450 -2.254 -3.215 1.00 93.44 260 HIS A O 1
ATOM 1946 N N . VAL A 1 261 ? -12.127 -0.064 -2.849 1.00 91.88 261 VAL A N 1
ATOM 1947 C CA . VAL A 1 261 ? -10.924 0.050 -3.675 1.00 91.88 261 VAL A CA 1
ATOM 1948 C C . VAL A 1 261 ? -9.806 0.590 -2.803 1.00 91.88 261 VAL A C 1
ATOM 1950 O O . VAL A 1 261 ? -9.875 1.736 -2.360 1.00 91.88 261 VAL A O 1
ATOM 1953 N N . SER A 1 262 ? -8.789 -0.238 -2.598 1.00 93.00 262 SER A N 1
ATOM 1954 C CA . SER A 1 262 ? -7.558 0.106 -1.894 1.00 93.00 262 SER A CA 1
ATOM 1955 C C . SER A 1 262 ? -6.419 0.257 -2.898 1.00 93.00 262 SER A C 1
ATOM 1957 O O . SER A 1 262 ? -6.404 -0.388 -3.952 1.00 93.00 262 SER A O 1
ATOM 1959 N N . ILE A 1 263 ? -5.462 1.126 -2.592 1.00 91.88 263 ILE A N 1
ATOM 1960 C CA . ILE A 1 263 ? -4.324 1.397 -3.469 1.00 91.88 263 ILE A CA 1
ATOM 1961 C C . ILE A 1 263 ? -3.044 0.997 -2.746 1.00 91.88 263 ILE A C 1
ATOM 1963 O O . ILE A 1 263 ? -2.725 1.536 -1.693 1.00 91.88 263 ILE A O 1
ATOM 1967 N N . LEU A 1 264 ? -2.271 0.103 -3.357 1.00 90.69 264 LEU A N 1
ATOM 1968 C CA . LEU A 1 264 ? -0.945 -0.277 -2.899 1.00 90.69 264 LEU A CA 1
ATOM 1969 C C . LEU A 1 264 ? 0.111 0.238 -3.881 1.00 90.69 264 LEU A C 1
ATOM 1971 O O . LEU A 1 264 ? 0.333 -0.343 -4.947 1.00 90.69 264 LEU A O 1
ATOM 1975 N N . THR A 1 265 ? 0.771 1.336 -3.513 1.00 89.62 265 THR A N 1
ATOM 1976 C CA . THR A 1 265 ? 1.714 2.037 -4.401 1.00 89.62 265 THR A CA 1
ATOM 1977 C C . THR A 1 265 ? 3.176 1.798 -4.047 1.00 89.62 265 THR A C 1
ATOM 1979 O O . THR A 1 265 ? 3.459 0.943 -3.211 1.00 89.62 265 THR A O 1
ATOM 1982 N N . CYS A 1 266 ? 4.105 2.584 -4.618 1.00 83.56 266 CYS A N 1
ATOM 1983 C CA . CYS A 1 266 ? 5.485 2.767 -4.158 1.00 83.56 266 CYS A CA 1
ATOM 1984 C C . CYS A 1 266 ? 5.692 3.738 -2.959 1.00 83.56 266 CYS A C 1
ATOM 1986 O O . CYS A 1 266 ? 6.804 3.780 -2.443 1.00 83.56 266 CYS A O 1
ATOM 1988 N N . ASP A 1 267 ? 4.669 4.416 -2.421 1.00 86.75 267 ASP A N 1
ATOM 1989 C CA . ASP A 1 267 ? 4.761 5.273 -1.215 1.00 86.75 267 ASP A CA 1
ATOM 1990 C C . ASP A 1 267 ? 4.571 4.502 0.120 1.00 86.75 267 ASP A C 1
ATOM 1992 O O . ASP A 1 267 ? 3.524 3.879 0.327 1.00 86.75 267 ASP A O 1
ATOM 1996 N N . PRO A 1 268 ? 5.567 4.435 1.031 1.00 86.12 268 PRO A N 1
ATOM 1997 C CA . PRO A 1 268 ? 5.445 3.717 2.307 1.00 86.12 268 PRO A CA 1
ATOM 1998 C C . PRO A 1 268 ? 4.197 4.056 3.139 1.00 86.12 268 PRO A C 1
ATOM 2000 O O . PRO A 1 268 ? 3.660 3.158 3.788 1.00 86.12 268 PRO A O 1
ATOM 2003 N N . VAL A 1 269 ? 3.725 5.306 3.106 1.00 89.88 269 VAL A N 1
ATOM 2004 C CA . VAL A 1 269 ? 2.519 5.733 3.832 1.00 89.88 269 VAL A CA 1
ATOM 2005 C C . VAL A 1 269 ? 1.290 5.066 3.229 1.00 89.88 269 VAL A C 1
ATOM 2007 O O . VAL A 1 269 ? 0.500 4.471 3.955 1.00 89.88 269 VAL A O 1
ATOM 2010 N N . GLU A 1 270 ? 1.171 5.070 1.900 1.00 90.75 270 GLU A N 1
ATOM 2011 C CA . GLU A 1 270 ? 0.053 4.426 1.202 1.00 90.75 270 GLU A CA 1
ATOM 2012 C C . GLU A 1 270 ? 0.044 2.903 1.414 1.00 90.75 270 GLU A C 1
ATOM 2014 O O . GLU A 1 270 ? -1.022 2.304 1.489 1.00 90.75 270 GLU A O 1
ATOM 2019 N N . VAL A 1 271 ? 1.205 2.260 1.603 1.00 90.44 271 VAL A N 1
ATOM 2020 C CA . VAL A 1 271 ? 1.259 0.837 2.000 1.00 90.44 271 VAL A CA 1
ATOM 2021 C C . VAL A 1 271 ? 0.695 0.609 3.397 1.00 90.44 271 VAL A C 1
ATOM 2023 O O . VAL A 1 271 ? -0.114 -0.300 3.584 1.00 90.44 271 VAL A O 1
ATOM 2026 N N . ALA A 1 272 ? 1.116 1.406 4.379 1.00 92.25 272 ALA A N 1
ATOM 2027 C CA . ALA A 1 272 ? 0.590 1.292 5.735 1.00 92.25 272 ALA A CA 1
ATOM 2028 C C . ALA A 1 272 ? -0.922 1.582 5.764 1.00 92.25 272 ALA A C 1
ATOM 2030 O O . ALA A 1 272 ? -1.669 0.860 6.424 1.00 92.25 272 ALA A O 1
ATOM 2031 N N . HIS A 1 273 ? -1.376 2.556 4.973 1.00 94.12 273 HIS A N 1
ATOM 2032 C CA . HIS A 1 273 ? -2.789 2.872 4.788 1.00 94.12 273 HIS A CA 1
ATOM 2033 C C . HIS A 1 273 ? -3.566 1.718 4.151 1.00 94.12 273 HIS A C 1
ATOM 2035 O O . HIS A 1 273 ? -4.597 1.323 4.685 1.00 94.12 273 HIS A O 1
ATOM 2041 N N . ALA A 1 274 ? -3.053 1.105 3.081 1.00 94.12 274 ALA A N 1
ATOM 2042 C CA . ALA A 1 274 ? -3.682 -0.055 2.451 1.00 94.12 274 ALA A CA 1
ATOM 2043 C C . ALA A 1 274 ? -3.823 -1.238 3.423 1.00 94.12 274 ALA A C 1
ATOM 2045 O O . ALA A 1 274 ? -4.850 -1.917 3.438 1.00 94.12 274 ALA A O 1
ATOM 2046 N N . PHE A 1 275 ? -2.823 -1.478 4.279 1.00 94.12 275 PHE A N 1
ATOM 2047 C CA . PHE A 1 275 ? -2.942 -2.502 5.317 1.00 94.12 275 PHE A CA 1
ATOM 2048 C C . PHE A 1 275 ? -3.982 -2.137 6.385 1.00 94.12 275 PHE A C 1
ATOM 2050 O O . PHE A 1 275 ? -4.774 -2.999 6.767 1.00 94.12 275 PHE A O 1
ATOM 2057 N N . GLY A 1 276 ? -4.035 -0.872 6.813 1.00 94.88 276 GLY A N 1
ATOM 2058 C CA . GLY A 1 276 ? -5.083 -0.372 7.705 1.00 94.88 276 GLY A CA 1
ATOM 2059 C C . GLY A 1 276 ? -6.487 -0.519 7.105 1.00 94.88 276 GLY A C 1
ATOM 2060 O O . GLY A 1 276 ? -7.409 -0.973 7.781 1.00 94.88 276 GLY A O 1
ATOM 2061 N N . GLU A 1 277 ? -6.657 -0.219 5.817 1.00 95.38 277 GLU A N 1
ATOM 2062 C CA . GLU A 1 277 ? -7.923 -0.400 5.096 1.00 95.38 277 GLU A CA 1
ATOM 2063 C C . GLU A 1 277 ? -8.339 -1.869 5.075 1.00 95.38 277 GLU A C 1
ATOM 2065 O O . GLU A 1 277 ? -9.436 -2.202 5.517 1.00 95.38 277 GLU A O 1
ATOM 2070 N N . LEU A 1 278 ? -7.455 -2.770 4.639 1.00 94.94 278 LEU A N 1
ATOM 2071 C CA . LEU A 1 278 ? -7.748 -4.205 4.607 1.00 94.94 278 LEU A CA 1
ATOM 2072 C C . LEU A 1 278 ? -8.140 -4.739 5.989 1.00 94.94 278 LEU A C 1
ATOM 2074 O O . LEU A 1 278 ? -9.101 -5.502 6.109 1.00 94.94 278 LEU A O 1
ATOM 2078 N N . TYR A 1 279 ? -7.439 -4.299 7.032 1.00 95.31 279 TYR A N 1
ATOM 2079 C CA . TYR A 1 279 ? -7.736 -4.678 8.406 1.00 95.31 279 TYR A CA 1
ATOM 2080 C C . TYR A 1 279 ? -9.107 -4.210 8.881 1.00 95.31 279 TYR A C 1
ATOM 2082 O O . TYR A 1 279 ? -9.896 -5.010 9.400 1.00 95.31 279 TYR A O 1
ATOM 2090 N N . THR A 1 280 ? -9.402 -2.922 8.693 1.00 95.94 280 THR A N 1
ATOM 2091 C CA . THR A 1 280 ? -10.670 -2.335 9.140 1.00 95.94 280 THR A CA 1
ATOM 2092 C C . THR A 1 280 ? -11.867 -2.892 8.378 1.00 95.94 280 THR A C 1
ATOM 2094 O O . THR A 1 280 ? -12.960 -2.962 8.931 1.00 95.94 280 THR A O 1
ATOM 2097 N N . LEU A 1 281 ? -11.654 -3.378 7.153 1.00 95.06 281 LEU A N 1
ATOM 2098 C CA . LEU A 1 281 ? -12.665 -4.062 6.348 1.00 95.06 281 LEU A CA 1
ATOM 2099 C C . LEU A 1 281 ? -12.868 -5.536 6.721 1.00 95.06 281 LEU A C 1
ATOM 2101 O O . LEU A 1 281 ? -13.726 -6.189 6.138 1.00 95.06 281 LEU A O 1
ATOM 2105 N N . GLY A 1 282 ? -12.128 -6.074 7.692 1.00 92.38 282 GLY A N 1
ATOM 2106 C CA . GLY A 1 282 ? -12.355 -7.423 8.214 1.00 92.38 282 GLY A CA 1
ATOM 2107 C C . GLY A 1 282 ? -11.246 -8.426 7.917 1.00 92.38 282 GLY A C 1
ATOM 2108 O O . GLY A 1 282 ? -11.270 -9.517 8.488 1.00 92.38 282 GLY A O 1
ATOM 2109 N N . HIS A 1 283 ? -10.241 -8.086 7.102 1.00 91.94 283 HIS A N 1
ATOM 2110 C CA . HIS A 1 283 ? -9.108 -8.986 6.894 1.00 91.94 283 HIS A CA 1
ATOM 2111 C C . HIS A 1 283 ? -8.275 -9.078 8.184 1.00 91.94 283 HIS A C 1
ATOM 2113 O O . HIS A 1 283 ? -7.908 -8.048 8.748 1.00 91.94 283 HIS A O 1
ATOM 2119 N N . PRO A 1 284 ? -7.973 -10.277 8.702 1.00 85.12 284 PRO A N 1
ATOM 2120 C CA . PRO A 1 284 ? -7.108 -10.394 9.869 1.00 85.12 284 PRO A CA 1
ATOM 2121 C C . PRO A 1 284 ? -5.680 -9.959 9.511 1.00 85.12 284 PRO A C 1
ATOM 2123 O O . PRO A 1 284 ? -5.196 -10.261 8.418 1.00 85.12 284 PRO A O 1
ATOM 2126 N N . TYR A 1 285 ? -4.978 -9.290 10.427 1.00 78.06 285 TYR A N 1
ATOM 2127 C CA . TYR A 1 285 ? -3.518 -9.253 10.347 1.00 78.06 285 TYR A CA 1
ATOM 2128 C C . TYR A 1 285 ? -3.008 -10.634 10.756 1.00 78.06 285 TYR A C 1
ATOM 2130 O O . TYR A 1 285 ? -3.282 -11.065 11.878 1.00 78.06 285 TYR A O 1
ATOM 2138 N N . PRO A 1 286 ? -2.277 -11.365 9.903 1.00 68.19 286 PRO A N 1
ATOM 2139 C CA . PRO A 1 286 ? -1.534 -12.495 10.416 1.00 68.19 286 PRO A CA 1
ATOM 2140 C C . PRO A 1 286 ? -0.425 -11.968 11.334 1.00 68.19 286 PRO A C 1
ATOM 2142 O O . PRO A 1 286 ? 0.143 -10.901 11.071 1.00 68.19 286 PRO A O 1
ATOM 2145 N N . PRO A 1 287 ? -0.101 -12.703 12.407 1.00 66.12 287 PRO A N 1
ATOM 2146 C CA . PRO A 1 287 ? 0.968 -12.308 13.308 1.00 66.12 287 PRO A CA 1
ATOM 2147 C C . PRO A 1 287 ? 2.281 -12.180 12.526 1.00 66.12 287 PRO A C 1
ATOM 2149 O O . PRO A 1 287 ? 2.670 -13.111 11.815 1.00 66.12 287 PRO A O 1
ATOM 2152 N N . ARG A 1 288 ? 2.976 -11.039 12.662 1.00 68.00 288 ARG A N 1
ATOM 2153 C CA . ARG A 1 288 ? 4.339 -10.878 12.125 1.00 68.00 288 ARG A CA 1
ATOM 2154 C C . ARG A 1 288 ? 5.219 -11.974 12.717 1.00 68.00 288 ARG A C 1
ATOM 2156 O O . ARG A 1 288 ? 5.261 -12.150 13.937 1.00 68.00 288 ARG A O 1
ATOM 2163 N N . THR A 1 289 ? 5.958 -12.699 11.888 1.00 58.47 289 THR A N 1
ATOM 2164 C CA . THR A 1 289 ? 6.940 -13.646 12.411 1.00 58.47 289 THR A CA 1
ATOM 2165 C C . THR A 1 289 ? 8.172 -12.874 12.909 1.00 58.47 289 THR A C 1
ATOM 2167 O O . THR A 1 289 ? 8.535 -11.842 12.340 1.00 58.47 289 THR A O 1
ATOM 2170 N N . PRO A 1 290 ? 8.893 -13.349 13.944 1.00 51.41 290 PRO A N 1
ATOM 2171 C CA . PRO A 1 290 ? 10.135 -12.706 14.397 1.00 51.41 290 PRO A CA 1
ATOM 2172 C C . PRO A 1 290 ? 11.205 -12.554 13.294 1.00 51.41 290 PRO A C 1
ATOM 2174 O O . PRO A 1 290 ? 12.080 -11.688 13.379 1.00 51.41 290 PRO A O 1
ATOM 2177 N N . ALA A 1 291 ? 11.135 -13.382 12.244 1.00 51.75 291 ALA A N 1
ATOM 2178 C CA . ALA A 1 291 ? 12.018 -13.317 11.081 1.00 51.75 291 ALA A CA 1
ATOM 2179 C C . ALA A 1 291 ? 11.769 -12.080 10.193 1.00 51.75 291 ALA A C 1
ATOM 2181 O O . ALA A 1 291 ? 12.682 -11.663 9.473 1.00 51.75 291 ALA A O 1
ATOM 2182 N N . ASP A 1 292 ? 10.585 -11.469 10.279 1.00 51.56 292 ASP A N 1
ATOM 2183 C CA . ASP A 1 292 ? 10.187 -10.315 9.462 1.00 51.56 292 ASP A CA 1
ATOM 2184 C C . ASP A 1 292 ? 10.813 -9.005 9.966 1.00 51.56 292 ASP A C 1
ATOM 2186 O O . ASP A 1 292 ? 10.972 -8.051 9.208 1.00 51.56 292 ASP A O 1
ATOM 2190 N N . LEU A 1 293 ? 11.239 -8.976 11.235 1.00 44.16 293 LEU A N 1
ATOM 2191 C CA . LEU A 1 293 ? 11.718 -7.780 11.941 1.00 44.16 293 LEU A CA 1
ATOM 2192 C C . LEU A 1 293 ? 13.244 -7.616 11.922 1.00 44.16 293 LEU A C 1
ATOM 2194 O O . LEU A 1 293 ? 13.753 -6.505 12.009 1.00 44.16 293 LEU A O 1
ATOM 2198 N N . THR A 1 294 ? 13.987 -8.720 11.821 1.00 41.12 294 THR A N 1
ATOM 2199 C CA . THR A 1 294 ? 15.464 -8.720 11.879 1.00 41.12 294 THR A CA 1
ATOM 2200 C C . THR A 1 294 ? 16.122 -8.651 10.505 1.00 41.12 294 THR A C 1
ATOM 2202 O O . THR A 1 294 ? 17.345 -8.594 10.399 1.00 41.12 294 THR A O 1
ATOM 2205 N N . ARG A 1 295 ? 15.316 -8.638 9.438 1.00 41.22 295 ARG A N 1
ATOM 2206 C CA . ARG A 1 295 ? 15.771 -8.505 8.054 1.00 41.22 295 ARG A CA 1
ATOM 2207 C C . ARG A 1 295 ? 15.405 -7.141 7.483 1.00 41.22 295 ARG A C 1
ATOM 2209 O O . ARG A 1 295 ? 14.926 -7.055 6.357 1.00 41.22 295 ARG A O 1
ATOM 2216 N N . THR A 1 296 ? 15.721 -6.056 8.182 1.00 40.47 296 THR A N 1
ATOM 2217 C CA . THR A 1 296 ? 16.235 -4.926 7.408 1.00 40.47 296 THR A CA 1
ATOM 2218 C C . THR A 1 296 ? 17.486 -5.468 6.727 1.00 40.47 296 THR A C 1
ATOM 2220 O O . THR A 1 296 ? 18.524 -5.660 7.356 1.00 40.47 296 THR A O 1
ATOM 2223 N N . LEU A 1 297 ? 17.363 -5.863 5.453 1.00 37.03 297 LEU A N 1
ATOM 2224 C CA . LEU A 1 297 ? 18.558 -6.073 4.652 1.00 37.03 297 LEU A CA 1
ATOM 2225 C C . LEU A 1 297 ? 19.345 -4.776 4.821 1.00 37.03 297 LEU A C 1
ATOM 2227 O O . LEU A 1 297 ? 18.736 -3.712 4.644 1.00 37.03 297 LEU A O 1
ATOM 2231 N N . PRO A 1 298 ? 20.621 -4.825 5.245 1.00 37.75 298 PRO A N 1
ATOM 2232 C CA . PRO A 1 298 ? 21.414 -3.616 5.246 1.00 37.75 298 PRO A CA 1
ATOM 2233 C C . PRO A 1 298 ? 21.245 -3.025 3.849 1.00 37.75 298 PRO A C 1
ATOM 2235 O O . PRO A 1 298 ? 21.487 -3.718 2.854 1.00 37.75 298 PRO A O 1
ATOM 2238 N N . LEU A 1 299 ? 20.739 -1.785 3.771 1.00 40.88 299 LEU A N 1
ATOM 2239 C CA . LEU A 1 299 ? 20.877 -0.998 2.549 1.00 40.88 299 LEU A CA 1
ATOM 2240 C 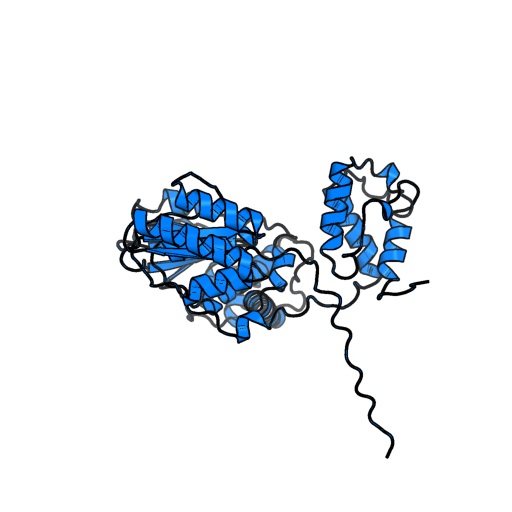C . LEU A 1 299 ? 22.335 -1.176 2.131 1.00 40.88 299 LEU A C 1
ATOM 2242 O O . LEU A 1 299 ? 23.169 -1.129 3.040 1.00 40.88 299 LEU A O 1
ATOM 2246 N N . PRO A 1 300 ? 22.647 -1.469 0.855 1.00 37.12 300 PRO A N 1
ATOM 2247 C CA . PRO A 1 300 ? 24.016 -1.732 0.444 1.00 37.12 300 PRO A CA 1
ATOM 2248 C C . PRO A 1 300 ? 24.924 -0.667 1.060 1.00 37.12 300 PRO A C 1
ATOM 2250 O O . PRO A 1 300 ? 24.882 0.497 0.688 1.00 37.12 300 PRO A O 1
ATOM 2253 N N . THR A 1 301 ? 25.688 -1.076 2.073 1.00 44.31 301 THR A N 1
ATOM 2254 C CA . THR A 1 301 ? 26.611 -0.233 2.842 1.00 44.31 301 THR A CA 1
ATOM 2255 C C . THR A 1 301 ? 27.871 0.056 2.040 1.00 44.31 301 THR A C 1
ATOM 2257 O O . THR A 1 301 ? 28.809 0.662 2.548 1.00 44.31 301 THR A O 1
ATOM 2260 N N . ALA A 1 302 ? 27.903 -0.388 0.782 1.00 50.38 302 ALA A N 1
ATOM 2261 C CA . ALA A 1 302 ? 28.907 0.018 -0.165 1.00 50.38 302 ALA A CA 1
ATOM 2262 C C . ALA A 1 302 ? 28.804 1.535 -0.331 1.00 50.38 302 ALA A C 1
ATOM 2264 O O . ALA A 1 302 ? 27.754 2.055 -0.714 1.00 50.38 302 ALA A O 1
ATOM 2265 N N . ALA A 1 303 ? 29.902 2.227 -0.027 1.00 55.59 303 ALA A N 1
ATOM 2266 C CA . ALA A 1 303 ? 30.121 3.584 -0.495 1.00 55.59 303 ALA A CA 1
ATOM 2267 C C . ALA A 1 303 ? 29.679 3.671 -1.963 1.00 55.59 303 ALA A C 1
ATOM 2269 O O . ALA A 1 303 ? 29.961 2.759 -2.751 1.00 55.59 303 ALA A O 1
ATOM 2270 N N . LEU A 1 304 ? 28.947 4.732 -2.316 1.00 59.19 304 LEU A N 1
ATOM 2271 C CA . LEU A 1 304 ? 28.637 4.980 -3.718 1.00 59.19 304 LEU A CA 1
ATOM 2272 C C . LEU A 1 304 ? 29.969 4.998 -4.484 1.00 59.19 304 LEU A C 1
ATOM 2274 O O . LEU A 1 304 ? 30.915 5.630 -4.007 1.00 59.19 304 LEU A O 1
ATOM 2278 N N . PRO A 1 305 ? 30.076 4.307 -5.631 1.00 72.12 305 PRO A N 1
ATOM 2279 C CA . PRO A 1 305 ? 31.253 4.422 -6.479 1.00 72.12 305 PRO A CA 1
ATOM 2280 C C . PRO A 1 305 ? 31.601 5.904 -6.702 1.00 72.12 305 PRO A C 1
ATOM 2282 O O . PRO A 1 305 ? 30.703 6.730 -6.866 1.00 72.12 305 PRO A O 1
ATOM 2285 N N . HIS A 1 306 ? 32.886 6.267 -6.670 1.00 75.31 306 HIS A N 1
ATOM 2286 C CA . HIS A 1 306 ? 33.327 7.669 -6.774 1.00 75.31 306 HIS A CA 1
ATOM 2287 C C . HIS A 1 306 ? 32.779 8.361 -8.039 1.00 75.31 306 HIS A C 1
ATOM 2289 O O . HIS A 1 306 ? 32.503 9.560 -8.056 1.00 75.31 306 HIS A O 1
ATOM 2295 N N . ASP A 1 307 ? 32.571 7.604 -9.113 1.00 77.19 307 ASP A N 1
ATOM 2296 C CA . ASP A 1 307 ? 31.982 8.063 -10.368 1.00 77.19 307 ASP A CA 1
ATOM 2297 C C . ASP A 1 307 ? 30.463 8.328 -10.288 1.00 77.19 307 ASP A C 1
ATOM 2299 O O . ASP A 1 307 ? 29.912 8.986 -11.171 1.00 77.19 307 ASP A O 1
ATOM 2303 N N . TRP A 1 308 ? 29.776 7.892 -9.227 1.00 78.19 308 TRP A N 1
ATOM 2304 C CA . TRP A 1 308 ? 28.333 8.082 -9.016 1.00 78.19 308 TRP A CA 1
ATOM 2305 C C . TRP A 1 308 ? 27.963 9.321 -8.200 1.00 78.19 308 TRP A C 1
ATOM 2307 O O . TRP A 1 308 ? 26.867 9.862 -8.383 1.00 78.19 308 TRP A O 1
ATOM 2317 N N . VAL A 1 309 ? 28.842 9.787 -7.312 1.00 82.88 309 VAL A N 1
ATOM 2318 C CA . VAL A 1 309 ? 28.516 10.843 -6.340 1.00 82.88 309 VAL A CA 1
ATOM 2319 C C . VAL A 1 309 ? 28.189 12.169 -7.023 1.00 82.88 309 VAL A C 1
ATOM 2321 O O . VAL A 1 309 ? 27.127 12.742 -6.770 1.00 82.88 309 VAL A O 1
ATOM 2324 N N . ALA A 1 310 ? 29.037 12.633 -7.944 1.00 85.38 310 ALA A N 1
ATOM 2325 C CA . ALA A 1 310 ? 28.792 13.877 -8.672 1.00 85.38 310 ALA A CA 1
ATOM 2326 C C . ALA A 1 310 ? 27.505 13.819 -9.532 1.00 85.38 310 ALA A C 1
ATOM 2328 O O . ALA A 1 310 ? 26.668 14.719 -9.403 1.00 85.38 310 ALA A O 1
ATOM 2329 N N . PRO A 1 311 ? 27.249 12.768 -10.347 1.00 78.38 311 PRO A N 1
ATOM 2330 C CA . PRO A 1 311 ? 25.970 12.615 -11.048 1.00 78.38 311 PRO A CA 1
ATOM 2331 C C . PRO A 1 311 ? 24.742 12.597 -10.131 1.00 78.38 311 PRO A C 1
ATOM 2333 O O . PRO A 1 311 ? 23.704 13.165 -10.487 1.00 78.38 311 PRO A O 1
ATOM 2336 N N . TYR A 1 312 ? 24.839 11.957 -8.963 1.00 80.88 312 TYR A N 1
ATOM 2337 C CA . TYR A 1 312 ? 23.747 11.883 -7.994 1.00 80.88 312 TYR A CA 1
ATOM 2338 C C . TYR A 1 312 ? 23.461 13.246 -7.357 1.00 80.88 312 TYR A C 1
ATOM 2340 O O . TYR A 1 312 ? 22.321 13.715 -7.398 1.00 80.88 312 TYR A O 1
ATOM 2348 N N . LEU A 1 313 ? 24.495 13.918 -6.842 1.00 88.50 313 LEU A N 1
ATOM 2349 C CA . LEU A 1 313 ? 24.396 15.252 -6.247 1.00 88.50 313 LEU A CA 1
ATOM 2350 C C . LEU A 1 313 ? 23.791 16.246 -7.243 1.00 88.50 313 LEU A C 1
ATOM 2352 O O . LEU A 1 313 ? 22.887 17.009 -6.904 1.00 88.50 313 LEU A O 1
ATOM 2356 N N . MET A 1 314 ? 24.202 16.160 -8.510 1.00 86.62 314 MET A N 1
ATOM 2357 C CA . MET A 1 314 ? 23.658 17.003 -9.568 1.00 86.62 314 MET A CA 1
ATOM 2358 C C . MET A 1 314 ? 22.193 16.722 -9.887 1.00 86.62 314 MET A C 1
ATOM 2360 O O . MET A 1 314 ? 21.424 17.647 -10.165 1.00 86.62 314 MET A O 1
ATOM 2364 N N . ARG A 1 315 ? 21.786 15.452 -9.864 1.00 80.81 315 ARG A N 1
ATOM 2365 C CA . ARG A 1 315 ? 20.385 15.065 -10.053 1.00 80.81 315 ARG A CA 1
ATOM 2366 C C . ARG A 1 315 ? 19.523 15.589 -8.911 1.00 80.81 315 ARG A C 1
ATOM 2368 O O . ARG A 1 315 ? 18.482 16.180 -9.185 1.00 80.81 315 ARG A O 1
ATOM 2375 N N . ALA A 1 316 ? 19.973 15.420 -7.670 1.00 82.88 316 ALA A N 1
ATOM 2376 C CA . ALA A 1 316 ? 19.300 15.939 -6.485 1.00 82.88 316 ALA A CA 1
ATOM 2377 C C . ALA A 1 316 ? 19.154 17.466 -6.555 1.00 82.88 316 ALA A C 1
ATOM 2379 O O . ALA A 1 316 ? 18.062 18.000 -6.375 1.00 82.88 316 ALA A O 1
ATOM 2380 N N . LEU A 1 317 ? 20.226 18.168 -6.919 1.00 90.81 317 LEU A N 1
ATOM 2381 C CA . LEU A 1 317 ? 20.234 19.620 -7.034 1.00 90.81 317 LEU A CA 1
ATOM 2382 C C . LEU A 1 317 ? 19.245 20.139 -8.096 1.00 90.81 317 LEU A C 1
ATOM 2384 O O . LEU A 1 317 ? 18.473 21.058 -7.826 1.00 90.81 317 LEU A O 1
ATOM 2388 N N . ARG A 1 318 ? 19.180 19.496 -9.269 1.00 86.75 318 ARG A N 1
ATOM 2389 C CA . ARG A 1 318 ? 18.229 19.839 -10.348 1.00 86.75 318 ARG A CA 1
ATOM 2390 C C . ARG A 1 318 ? 16.755 19.637 -9.987 1.00 86.75 318 ARG A C 1
ATOM 2392 O O . ARG A 1 318 ? 15.895 20.207 -10.648 1.00 86.75 318 ARG A O 1
ATOM 2399 N N . ARG A 1 319 ? 16.439 18.838 -8.962 1.00 81.56 319 ARG A N 1
ATOM 2400 C CA . ARG A 1 319 ? 15.058 18.707 -8.454 1.00 81.56 319 ARG A CA 1
ATOM 2401 C C . ARG A 1 319 ? 14.617 19.921 -7.651 1.00 81.56 319 ARG A C 1
ATOM 2403 O O . ARG A 1 319 ? 13.421 20.155 -7.506 1.00 81.56 319 ARG A O 1
ATOM 2410 N N . HIS A 1 320 ? 15.574 20.663 -7.105 1.00 85.62 320 HIS A N 1
ATOM 2411 C CA . HIS A 1 320 ? 15.308 21.773 -6.202 1.00 85.62 320 HIS A CA 1
ATOM 2412 C C . HIS A 1 320 ? 15.616 23.134 -6.824 1.00 85.62 320 HIS A C 1
ATOM 2414 O O . HIS A 1 320 ? 14.992 24.105 -6.408 1.00 85.62 320 HIS A O 1
ATOM 2420 N N . ALA A 1 321 ? 16.491 23.204 -7.832 1.00 88.88 321 ALA A N 1
ATOM 2421 C CA . ALA A 1 321 ? 16.835 24.423 -8.561 1.00 88.88 321 ALA A CA 1
ATOM 2422 C C . ALA A 1 321 ? 16.830 24.219 -10.082 1.00 88.88 321 ALA A C 1
ATOM 2424 O O . ALA A 1 321 ? 17.137 23.139 -10.593 1.00 88.88 321 ALA A O 1
ATOM 2425 N N . HIS A 1 322 ? 16.538 25.293 -10.817 1.00 86.62 322 HIS A N 1
ATOM 2426 C CA . HIS A 1 322 ? 16.678 25.311 -12.267 1.00 86.62 322 HIS A CA 1
ATOM 2427 C C . HIS A 1 322 ? 18.148 25.517 -12.645 1.00 86.62 322 HIS A C 1
ATOM 2429 O O . HIS A 1 322 ? 18.635 26.643 -12.684 1.00 86.62 322 HIS A O 1
ATOM 2435 N N . ILE A 1 323 ? 18.861 24.423 -12.919 1.00 85.94 323 ILE A N 1
ATOM 2436 C CA . ILE A 1 323 ? 20.268 24.482 -13.331 1.00 85.94 323 ILE A CA 1
ATOM 2437 C C . ILE A 1 323 ? 20.385 24.231 -14.833 1.00 85.94 323 ILE A C 1
ATOM 2439 O O . ILE A 1 323 ? 20.039 23.130 -15.282 1.00 85.94 323 ILE A O 1
ATOM 2443 N N . PRO A 1 324 ? 20.913 25.199 -15.608 1.00 81.81 324 PRO A N 1
ATOM 2444 C CA . PRO A 1 324 ? 21.134 25.018 -17.033 1.00 81.81 324 PRO A CA 1
ATOM 2445 C C . PRO A 1 324 ? 22.017 23.791 -17.331 1.00 81.81 324 PRO A C 1
ATOM 2447 O O . PRO A 1 324 ? 22.921 23.446 -16.562 1.00 81.81 324 PRO A O 1
ATOM 2450 N N . PRO A 1 325 ? 21.780 23.079 -18.441 1.00 76.75 325 PRO A N 1
ATOM 2451 C CA . PRO A 1 325 ? 22.681 22.021 -18.875 1.00 76.75 325 PRO A CA 1
ATOM 2452 C C . PRO A 1 325 ? 24.057 22.611 -19.245 1.00 76.75 325 PRO A C 1
ATOM 2454 O O . PRO A 1 325 ? 24.137 23.525 -20.056 1.00 76.75 325 PRO A O 1
ATOM 2457 N N . GLY A 1 326 ? 25.139 22.075 -18.662 1.00 78.06 326 GLY A N 1
ATOM 2458 C CA . GLY A 1 326 ? 26.529 22.431 -19.002 1.00 78.06 326 GLY A CA 1
ATOM 2459 C C . GLY A 1 326 ? 27.306 23.259 -17.965 1.00 78.06 326 GLY A C 1
ATOM 2460 O O . GLY A 1 326 ? 28.518 23.384 -18.090 1.00 78.06 326 GLY A O 1
ATOM 2461 N N . THR A 1 327 ? 26.669 23.765 -16.907 1.00 76.69 327 THR A N 1
ATOM 2462 C CA . THR A 1 327 ? 27.261 24.740 -15.958 1.00 76.69 327 THR A CA 1
ATOM 2463 C C . THR A 1 327 ? 28.176 24.153 -14.861 1.00 76.69 327 THR A C 1
ATOM 2465 O O . THR A 1 327 ? 28.465 24.823 -13.878 1.00 76.69 327 THR A O 1
ATOM 2468 N N . LEU A 1 328 ? 28.576 22.882 -14.946 1.00 62.94 328 LEU A N 1
ATOM 2469 C CA . LEU A 1 328 ? 28.603 22.039 -13.739 1.00 62.94 328 LEU A CA 1
ATOM 2470 C C . LEU A 1 328 ? 29.920 21.792 -12.981 1.00 62.94 328 LEU A C 1
ATOM 2472 O O . LEU A 1 328 ? 29.813 21.577 -11.778 1.00 62.94 328 LEU A O 1
ATOM 2476 N N . PRO A 1 329 ? 31.139 21.832 -13.547 1.00 65.00 329 PRO A N 1
ATOM 2477 C CA . PRO A 1 329 ? 32.314 21.469 -12.745 1.00 65.00 329 PRO A CA 1
ATOM 2478 C C . PRO A 1 329 ? 32.717 22.520 -11.697 1.00 65.00 329 PRO A C 1
ATOM 2480 O O . PRO A 1 329 ? 33.410 22.192 -10.738 1.00 65.00 329 PRO A O 1
ATOM 2483 N N . SER A 1 330 ? 32.322 23.784 -11.865 1.00 80.56 330 SER A N 1
ATOM 2484 C CA . SER A 1 330 ? 32.851 24.914 -11.080 1.00 80.56 330 SER A CA 1
ATOM 2485 C C . SER A 1 330 ? 31.791 25.723 -10.332 1.00 80.56 330 SER A C 1
ATOM 2487 O O . SER A 1 330 ? 32.126 26.701 -9.668 1.00 80.56 330 SER A O 1
ATOM 2489 N N . MET A 1 331 ? 30.525 25.318 -10.419 1.00 92.25 331 MET A N 1
ATOM 2490 C CA . MET A 1 331 ? 29.416 26.009 -9.772 1.00 92.25 331 MET A CA 1
ATOM 2491 C C . MET A 1 331 ? 29.514 25.910 -8.246 1.00 92.25 331 MET A C 1
ATOM 2493 O O . MET A 1 331 ? 29.711 24.817 -7.707 1.00 92.25 331 MET A O 1
ATOM 2497 N N . THR A 1 332 ? 29.355 27.033 -7.546 1.00 94.62 332 THR A N 1
ATOM 2498 C CA . THR A 1 332 ? 29.248 27.048 -6.080 1.00 94.62 332 THR A CA 1
ATOM 2499 C C . THR A 1 332 ? 27.809 26.891 -5.611 1.00 94.62 332 THR A C 1
ATOM 2501 O O . THR A 1 332 ? 26.865 27.185 -6.348 1.00 94.62 332 THR A O 1
ATOM 2504 N N . TRP A 1 333 ? 27.616 26.467 -4.361 1.00 93.50 333 TRP A N 1
ATOM 2505 C CA . TRP A 1 333 ? 26.280 26.377 -3.762 1.00 93.50 333 TRP A CA 1
ATOM 2506 C C . TRP A 1 333 ? 25.536 27.720 -3.758 1.00 93.50 333 TRP A C 1
ATOM 2508 O O . TRP A 1 333 ? 24.323 27.744 -3.945 1.00 93.50 333 TRP A O 1
ATOM 2518 N N . GLY A 1 334 ? 26.253 28.845 -3.641 1.00 92.56 334 GLY A N 1
ATOM 2519 C CA . GLY A 1 334 ? 25.664 30.185 -3.737 1.00 92.56 334 GLY A CA 1
ATOM 2520 C C . GLY A 1 334 ? 25.146 30.525 -5.137 1.00 92.56 334 GLY A C 1
ATOM 2521 O O . GLY A 1 334 ? 24.167 31.250 -5.270 1.00 92.56 334 GLY A O 1
ATOM 2522 N N . GLN A 1 335 ? 25.748 29.959 -6.187 1.00 93.62 335 GLN A N 1
ATOM 2523 C CA . GLN A 1 335 ? 25.289 30.134 -7.568 1.00 93.62 335 GLN A CA 1
ATOM 2524 C C . GLN A 1 335 ? 24.070 29.262 -7.905 1.00 93.62 335 GLN A C 1
ATOM 2526 O O . GLN A 1 335 ? 23.443 29.482 -8.938 1.00 93.62 335 GLN A O 1
ATOM 2531 N N . ALA A 1 336 ? 23.727 28.280 -7.060 1.00 90.75 336 ALA A N 1
ATOM 2532 C CA . ALA A 1 336 ? 22.547 27.428 -7.242 1.00 90.75 336 ALA A CA 1
ATOM 2533 C C . ALA A 1 336 ? 21.226 28.119 -6.911 1.00 90.75 336 ALA A C 1
ATOM 2535 O O . ALA A 1 336 ? 20.178 27.550 -7.211 1.00 90.75 336 ALA A O 1
ATOM 2536 N N . ASP A 1 337 ? 21.291 29.316 -6.319 1.00 92.69 337 ASP A N 1
ATOM 2537 C CA . ASP A 1 337 ? 20.137 30.150 -5.971 1.00 92.69 337 ASP A CA 1
ATOM 2538 C C . ASP A 1 337 ? 19.045 29.364 -5.218 1.00 92.69 337 ASP A C 1
ATOM 2540 O O . ASP A 1 337 ? 17.843 29.487 -5.453 1.00 92.69 337 ASP A O 1
ATOM 2544 N N . LEU A 1 338 ? 19.484 28.473 -4.321 1.00 91.31 338 LEU A N 1
ATOM 2545 C CA . LEU A 1 338 ? 18.591 27.710 -3.460 1.00 91.31 338 LEU A CA 1
ATOM 2546 C C . LEU A 1 338 ? 18.105 28.612 -2.326 1.00 91.31 338 LEU A C 1
ATOM 2548 O O . LEU A 1 338 ? 18.902 29.087 -1.517 1.00 91.31 338 LEU A O 1
ATOM 2552 N N . SER A 1 339 ? 16.790 28.769 -2.189 1.00 93.06 339 SER A N 1
ATOM 2553 C CA . SER A 1 339 ? 16.213 29.284 -0.945 1.00 93.06 339 SER A CA 1
ATOM 2554 C C . SER A 1 339 ? 16.581 28.381 0.236 1.00 93.06 339 SER A C 1
ATOM 2556 O O . SER A 1 339 ? 16.790 27.175 0.078 1.00 93.06 339 SER A O 1
ATOM 2558 N N . GLU A 1 340 ? 16.565 28.930 1.450 1.00 89.69 340 GLU A N 1
ATOM 2559 C CA . GLU A 1 340 ? 16.819 28.175 2.686 1.00 89.69 340 GLU A CA 1
ATOM 2560 C C . GLU A 1 340 ? 15.941 26.912 2.788 1.00 89.69 340 GLU A C 1
ATOM 2562 O O . GLU A 1 340 ? 16.416 25.819 3.099 1.00 89.69 340 GLU A O 1
ATOM 2567 N N . ARG A 1 341 ? 14.663 27.017 2.398 1.00 83.06 341 ARG A N 1
ATOM 2568 C CA . ARG A 1 341 ? 13.733 25.880 2.351 1.00 83.06 341 ARG A CA 1
ATOM 2569 C C . ARG A 1 341 ? 14.149 24.810 1.334 1.00 83.06 341 ARG A C 1
ATOM 2571 O O . ARG A 1 341 ? 13.979 23.620 1.604 1.00 83.06 341 ARG A O 1
ATOM 2578 N N . GLN A 1 342 ? 14.646 25.202 0.160 1.00 88.81 342 GLN A N 1
ATOM 2579 C CA . GLN A 1 342 ? 15.150 24.259 -0.847 1.00 88.81 342 GLN A CA 1
ATOM 2580 C C . GLN A 1 342 ? 16.442 23.586 -0.379 1.00 88.81 342 GLN A C 1
ATOM 2582 O O . GLN A 1 342 ? 16.591 22.384 -0.585 1.00 88.81 342 GLN A O 1
ATOM 2587 N N . LEU A 1 343 ? 17.323 24.319 0.305 1.00 91.69 343 LEU A N 1
ATOM 2588 C CA . LEU A 1 343 ? 18.556 23.781 0.875 1.00 91.69 343 LEU A CA 1
ATOM 2589 C C . LEU A 1 343 ? 18.270 22.726 1.954 1.00 91.69 343 LEU A C 1
ATOM 2591 O O . LEU A 1 343 ? 18.832 21.635 1.908 1.00 91.69 343 LEU A O 1
ATOM 2595 N N . VAL A 1 344 ? 17.330 22.993 2.867 1.00 85.75 344 VAL A N 1
ATOM 2596 C CA . VAL A 1 344 ? 16.891 22.016 3.883 1.00 85.75 344 VAL A CA 1
ATOM 2597 C C . VAL A 1 344 ? 16.326 20.750 3.232 1.00 85.75 344 VAL A C 1
ATOM 2599 O O . VAL A 1 344 ? 16.654 19.639 3.650 1.00 85.75 344 VAL A O 1
ATOM 2602 N N . ARG A 1 345 ? 15.506 20.893 2.182 1.00 76.25 345 ARG A N 1
ATOM 2603 C CA . ARG A 1 345 ? 14.956 19.752 1.430 1.00 76.25 345 ARG A CA 1
ATOM 2604 C C . ARG A 1 345 ? 16.038 18.953 0.712 1.00 76.25 345 ARG A C 1
ATOM 2606 O O . ARG A 1 345 ? 16.002 17.726 0.761 1.00 76.25 345 ARG A O 1
ATOM 2613 N N . LEU A 1 346 ? 16.999 19.634 0.092 1.00 90.56 346 LEU A N 1
ATOM 2614 C CA . LEU A 1 346 ? 18.134 18.996 -0.562 1.00 90.56 346 LEU A CA 1
ATOM 2615 C C . LEU A 1 346 ? 18.961 18.196 0.448 1.00 90.56 346 LEU A C 1
ATOM 2617 O O . LEU A 1 346 ? 19.206 17.018 0.220 1.00 90.56 346 LEU A O 1
ATOM 2621 N N . VAL A 1 347 ? 19.328 18.789 1.586 1.00 91.06 347 VAL A N 1
ATOM 2622 C CA . VAL A 1 347 ? 20.063 18.088 2.653 1.00 91.06 347 VAL A CA 1
ATOM 2623 C C . VAL A 1 347 ? 19.269 16.885 3.156 1.00 91.06 347 VAL A C 1
ATOM 2625 O O . VAL A 1 347 ? 19.817 15.794 3.265 1.00 91.06 347 VAL A O 1
ATOM 2628 N N . HIS A 1 348 ? 17.966 17.038 3.399 1.00 80.81 348 HIS A N 1
ATOM 2629 C CA . HIS A 1 348 ? 17.106 15.922 3.798 1.00 80.81 348 HIS A CA 1
ATOM 2630 C C . HIS A 1 348 ? 17.098 14.780 2.766 1.00 80.81 348 HIS A C 1
ATOM 2632 O O . HIS A 1 348 ? 17.094 13.609 3.145 1.00 80.81 348 HIS A O 1
ATOM 2638 N N . HIS A 1 349 ? 17.133 15.109 1.472 1.00 77.75 349 HIS A N 1
ATOM 2639 C CA . HIS A 1 349 ? 17.224 14.133 0.390 1.00 77.75 349 HIS A CA 1
ATOM 2640 C C . HIS A 1 349 ? 18.604 13.456 0.320 1.00 77.75 349 HIS A C 1
ATOM 2642 O O . HIS A 1 349 ? 18.680 12.239 0.178 1.00 77.75 349 HIS A O 1
ATOM 2648 N N . LEU A 1 350 ? 19.699 14.210 0.466 1.00 85.62 350 LEU A N 1
ATOM 2649 C CA . LEU A 1 350 ? 21.061 13.660 0.465 1.00 85.62 350 LEU A CA 1
ATOM 2650 C C . LEU A 1 350 ? 21.300 12.723 1.657 1.00 85.62 350 LEU A C 1
ATOM 2652 O O . LEU A 1 350 ? 21.920 11.677 1.493 1.00 85.62 350 LEU A O 1
ATOM 2656 N N . ARG A 1 351 ? 20.722 13.026 2.826 1.00 85.19 351 ARG A N 1
ATOM 2657 C CA . ARG A 1 351 ? 20.795 12.179 4.032 1.00 85.19 351 ARG A CA 1
ATOM 2658 C C . ARG A 1 351 ? 20.100 10.822 3.898 1.00 85.19 351 ARG A C 1
ATOM 2660 O O . ARG A 1 351 ? 20.269 9.984 4.776 1.00 85.19 351 ARG A O 1
ATOM 2667 N N . GLN A 1 352 ? 19.337 10.591 2.826 1.00 73.31 352 GLN A N 1
ATOM 2668 C CA . GLN A 1 352 ? 18.793 9.262 2.516 1.00 73.31 352 GLN A CA 1
ATOM 2669 C C . GLN A 1 352 ? 19.887 8.281 2.065 1.00 73.31 352 GLN A C 1
ATOM 2671 O O . GLN A 1 352 ? 19.664 7.072 2.082 1.00 73.31 352 GLN A O 1
ATOM 2676 N N . VAL A 1 353 ? 21.067 8.781 1.678 1.00 75.31 353 VAL A N 1
ATOM 2677 C CA . VAL A 1 353 ? 22.268 7.966 1.475 1.00 75.31 353 VAL A CA 1
ATOM 2678 C C . VAL A 1 353 ? 22.918 7.743 2.844 1.00 75.31 353 VAL A C 1
ATOM 2680 O O . VAL A 1 353 ? 23.344 8.721 3.461 1.00 75.31 353 VAL A O 1
ATOM 2683 N N . PRO A 1 354 ? 23.035 6.493 3.340 1.00 74.06 354 PRO A N 1
ATOM 2684 C CA . PRO A 1 354 ? 23.517 6.231 4.699 1.00 74.06 354 PRO A CA 1
ATOM 2685 C C . PRO A 1 354 ? 24.883 6.856 5.020 1.00 74.06 354 PRO A C 1
ATOM 2687 O O . PRO A 1 354 ? 25.063 7.392 6.111 1.00 74.06 354 PRO A O 1
ATOM 2690 N N . ALA A 1 355 ? 25.814 6.863 4.057 1.00 74.31 355 ALA A N 1
ATOM 2691 C CA . ALA A 1 355 ? 27.136 7.483 4.206 1.00 74.31 355 ALA A CA 1
ATOM 2692 C C . ALA A 1 355 ? 27.070 9.001 4.471 1.00 74.31 355 ALA A C 1
ATOM 2694 O O . ALA A 1 355 ? 27.974 9.573 5.068 1.00 74.31 355 ALA A O 1
ATOM 2695 N N . TRP A 1 356 ? 25.979 9.655 4.073 1.00 87.12 356 TRP A N 1
ATOM 2696 C CA . TRP A 1 356 ? 25.795 11.105 4.140 1.00 87.12 356 TRP A CA 1
ATOM 2697 C C . TRP A 1 356 ? 24.745 11.517 5.178 1.00 87.12 356 TRP A C 1
ATOM 2699 O O . TRP A 1 356 ? 24.299 12.664 5.211 1.00 87.12 356 TRP A O 1
ATOM 2709 N N . ALA A 1 357 ? 24.327 10.597 6.052 1.00 78.88 357 ALA A N 1
ATOM 2710 C CA . ALA A 1 357 ? 23.297 10.843 7.063 1.00 78.88 357 ALA A CA 1
ATOM 2711 C C . ALA A 1 357 ? 23.663 11.970 8.053 1.00 78.88 357 ALA A C 1
ATOM 2713 O O . ALA A 1 357 ? 22.782 12.515 8.732 1.00 78.88 357 ALA A O 1
ATOM 2714 N N . HIS A 1 358 ? 24.945 12.330 8.138 1.00 82.06 358 HIS A N 1
ATOM 2715 C CA . HIS A 1 358 ? 25.465 13.400 8.984 1.00 82.06 358 HIS A CA 1
ATOM 2716 C C . HIS A 1 358 ? 25.396 14.795 8.340 1.00 82.06 358 HIS A C 1
ATOM 2718 O O . HIS A 1 358 ? 25.581 15.772 9.060 1.00 82.06 358 HIS A O 1
ATOM 2724 N N . LEU A 1 359 ? 25.067 14.904 7.045 1.00 90.00 359 LEU A N 1
ATOM 2725 C CA . LEU A 1 359 ? 25.019 16.191 6.353 1.00 90.00 359 LEU A CA 1
ATOM 2726 C C . LEU A 1 359 ? 24.071 17.195 7.010 1.00 90.00 359 LEU A C 1
ATOM 2728 O O . LEU A 1 359 ? 22.940 16.888 7.408 1.00 90.00 359 LEU A O 1
ATOM 2732 N N . THR A 1 360 ? 24.531 18.432 7.039 1.00 92.69 360 THR A N 1
ATOM 2733 C CA . THR A 1 360 ? 23.834 19.632 7.473 1.00 92.69 360 THR A CA 1
ATOM 2734 C C . THR A 1 360 ? 23.818 20.656 6.339 1.00 92.69 360 THR A C 1
ATOM 2736 O O . THR A 1 360 ? 24.502 20.521 5.327 1.00 92.69 360 THR A O 1
ATOM 2739 N N . THR A 1 361 ? 23.023 21.714 6.487 1.00 91.94 361 THR A N 1
ATOM 2740 C CA . THR A 1 361 ? 23.023 22.832 5.531 1.00 91.94 361 THR A CA 1
ATOM 2741 C C . THR A 1 361 ? 24.356 23.582 5.508 1.00 91.94 361 THR A C 1
ATOM 2743 O O . THR A 1 361 ? 24.691 24.166 4.483 1.00 91.94 361 THR A O 1
ATOM 2746 N N . SER A 1 362 ? 25.130 23.540 6.598 1.00 91.50 362 SER A N 1
ATOM 2747 C CA . SER A 1 362 ? 26.448 24.181 6.695 1.00 91.50 362 SER A CA 1
ATOM 2748 C C . SER A 1 362 ? 27.508 23.495 5.833 1.00 91.50 362 SER A C 1
ATOM 2750 O O . SER A 1 362 ? 28.411 24.168 5.340 1.00 91.50 362 SER A O 1
ATOM 2752 N N . ASP A 1 363 ? 27.366 22.189 5.592 1.00 93.50 363 ASP A N 1
ATOM 2753 C CA . ASP A 1 363 ? 28.274 21.416 4.729 1.00 93.50 363 ASP A CA 1
ATOM 2754 C C . ASP A 1 363 ? 28.116 21.795 3.243 1.00 93.50 363 ASP A C 1
ATOM 2756 O O . ASP A 1 363 ? 28.995 21.539 2.421 1.00 93.50 363 ASP A O 1
ATOM 2760 N N . LEU A 1 364 ? 27.010 22.464 2.895 1.00 93.81 364 LEU A N 1
ATOM 2761 C CA . LEU A 1 364 ? 26.716 23.005 1.564 1.00 93.81 364 LEU A CA 1
ATOM 2762 C C . LEU A 1 364 ? 26.965 24.523 1.520 1.00 93.81 364 LEU A C 1
ATOM 2764 O O . LEU A 1 364 ? 26.127 25.304 1.064 1.00 93.81 364 LEU A O 1
ATOM 2768 N N . HIS A 1 365 ? 28.110 24.959 2.055 1.00 93.19 365 HIS A N 1
ATOM 2769 C CA . HIS A 1 365 ? 28.432 26.377 2.212 1.00 93.19 365 HIS A CA 1
ATOM 2770 C C . HIS A 1 365 ? 28.439 27.121 0.855 1.00 93.19 365 HIS A C 1
ATOM 2772 O O . HIS A 1 365 ? 29.033 26.619 -0.102 1.00 93.19 365 HIS A O 1
ATOM 2778 N N . PRO A 1 366 ? 27.889 28.353 0.751 1.00 93.38 366 PRO A N 1
ATOM 2779 C CA . PRO A 1 366 ? 27.740 29.073 -0.523 1.00 93.38 366 PRO A CA 1
ATOM 2780 C C . PRO A 1 366 ? 29.029 29.274 -1.336 1.00 93.38 366 PRO A C 1
ATOM 2782 O O . PRO A 1 366 ? 28.972 29.419 -2.558 1.00 93.38 366 PRO A O 1
ATOM 2785 N N . ALA A 1 367 ? 30.181 29.297 -0.661 1.00 93.81 367 ALA A N 1
ATOM 2786 C CA . ALA A 1 367 ? 31.503 29.454 -1.274 1.00 93.81 367 ALA A CA 1
ATOM 2787 C C . ALA A 1 367 ? 32.150 28.133 -1.742 1.00 93.81 367 ALA A C 1
ATOM 2789 O O . ALA A 1 367 ? 33.156 28.171 -2.445 1.00 93.81 367 ALA A O 1
ATOM 2790 N N . ILE A 1 368 ? 31.604 26.977 -1.355 1.00 93.06 368 ILE A N 1
ATOM 2791 C CA . ILE A 1 368 ? 32.124 25.660 -1.740 1.00 93.06 368 ILE A CA 1
ATOM 2792 C C . ILE A 1 368 ? 31.543 25.268 -3.104 1.00 93.06 368 ILE A C 1
ATOM 2794 O O . ILE A 1 368 ? 30.363 25.506 -3.378 1.00 93.06 368 ILE A O 1
ATOM 2798 N N . SER A 1 369 ? 32.374 24.688 -3.975 1.00 94.19 369 SER A N 1
ATOM 2799 C CA . SER A 1 369 ? 31.913 24.162 -5.262 1.00 94.19 369 SER A CA 1
ATOM 2800 C C . SER A 1 369 ? 31.181 22.832 -5.090 1.00 94.19 369 SER A C 1
ATOM 2802 O O . SER A 1 369 ? 31.549 22.008 -4.254 1.00 94.19 369 SER A O 1
ATOM 2804 N N . VAL A 1 370 ? 30.164 22.590 -5.920 1.00 92.06 370 VAL A N 1
ATOM 2805 C CA . VAL A 1 370 ? 29.412 21.323 -5.912 1.00 92.06 370 VAL A CA 1
ATOM 2806 C C . VAL A 1 370 ? 30.346 20.134 -6.171 1.00 92.06 370 VAL A C 1
ATOM 2808 O O . VAL A 1 370 ? 30.190 19.087 -5.551 1.00 92.06 370 VAL A O 1
ATOM 2811 N N . THR A 1 371 ? 31.359 20.311 -7.025 1.00 90.94 371 THR A N 1
ATOM 2812 C CA . THR A 1 371 ? 32.396 19.299 -7.288 1.00 90.94 371 THR A CA 1
ATOM 2813 C C . THR A 1 371 ? 33.246 19.015 -6.058 1.00 90.94 371 THR A C 1
ATOM 2815 O O . THR A 1 371 ? 33.451 17.854 -5.741 1.00 90.94 371 THR A O 1
ATOM 2818 N N . HIS A 1 372 ? 33.667 20.040 -5.309 1.00 92.75 372 HIS A N 1
ATOM 2819 C CA . HIS A 1 372 ? 34.418 19.827 -4.070 1.00 92.75 372 HIS A CA 1
ATOM 2820 C C . HIS A 1 372 ? 33.588 19.060 -3.035 1.00 92.75 372 HIS A C 1
ATOM 2822 O O . HIS A 1 372 ? 34.093 18.141 -2.398 1.00 92.75 372 HIS A O 1
ATOM 2828 N N . THR A 1 373 ? 32.297 19.384 -2.906 1.00 92.56 373 THR A N 1
ATOM 2829 C CA . THR A 1 373 ? 31.380 18.599 -2.071 1.00 92.56 373 THR A CA 1
ATOM 2830 C C . THR A 1 373 ? 31.258 17.164 -2.584 1.00 92.56 373 THR A C 1
ATOM 2832 O O . THR A 1 373 ? 31.275 16.244 -1.779 1.00 92.56 373 THR A O 1
ATOM 2835 N N . ALA A 1 374 ? 31.168 16.939 -3.897 1.00 91.06 374 ALA A N 1
ATOM 2836 C CA . ALA A 1 374 ? 31.105 15.592 -4.459 1.00 91.06 374 ALA A CA 1
ATOM 2837 C C . ALA A 1 374 ? 32.385 14.785 -4.197 1.00 91.06 374 ALA A C 1
ATOM 2839 O O . ALA A 1 374 ? 32.289 13.618 -3.828 1.00 91.06 374 ALA A O 1
ATOM 2840 N N .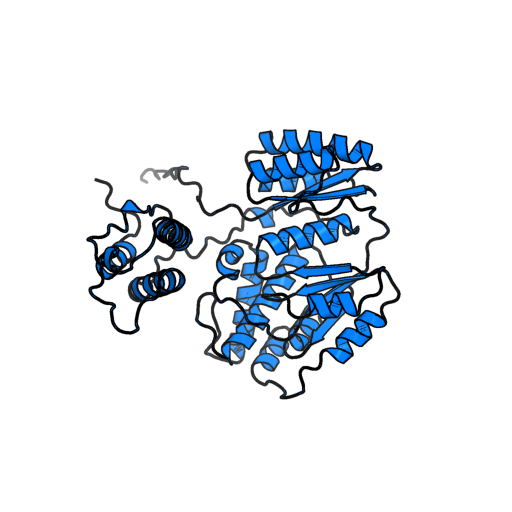 ASP A 1 375 ? 33.561 15.394 -4.336 1.00 90.38 375 ASP A N 1
ATOM 2841 C CA . ASP A 1 375 ? 34.846 14.757 -4.037 1.00 90.38 375 ASP A CA 1
ATOM 2842 C C . ASP A 1 375 ? 34.937 14.402 -2.547 1.00 90.38 375 ASP A C 1
ATOM 2844 O O . ASP A 1 375 ? 35.279 13.274 -2.202 1.00 90.38 375 ASP A O 1
ATOM 2848 N N . TRP A 1 376 ? 34.532 15.318 -1.661 1.00 91.88 376 TRP A N 1
ATOM 2849 C CA . TRP A 1 376 ? 34.462 15.068 -0.219 1.00 91.88 376 TRP A CA 1
ATOM 2850 C C . TRP A 1 376 ? 33.502 13.919 0.127 1.00 91.88 376 TRP A C 1
ATOM 2852 O O . TRP A 1 376 ? 33.883 12.986 0.830 1.00 91.88 376 TRP A O 1
ATOM 2862 N N . LEU A 1 377 ? 32.295 13.919 -0.446 1.00 87.44 377 LEU A N 1
ATOM 2863 C CA . LEU A 1 377 ? 31.297 12.855 -0.271 1.00 87.44 377 LEU A CA 1
ATOM 2864 C C . LEU A 1 377 ? 31.721 11.506 -0.876 1.00 87.44 377 LEU A C 1
ATOM 2866 O O . LEU A 1 377 ? 31.169 10.473 -0.492 1.00 87.44 377 LEU A O 1
ATOM 2870 N N . SER A 1 378 ? 32.653 11.517 -1.835 1.00 85.62 378 SER A N 1
ATOM 2871 C CA . SER A 1 378 ? 33.244 10.317 -2.447 1.00 85.62 378 SER A CA 1
ATOM 2872 C C . SER A 1 378 ? 34.435 9.781 -1.656 1.00 85.62 378 SER A C 1
ATOM 2874 O O . SER A 1 378 ? 34.750 8.596 -1.750 1.00 85.62 378 SER A O 1
ATOM 2876 N N . ALA A 1 379 ? 35.112 10.655 -0.909 1.00 82.50 379 ALA A N 1
ATOM 2877 C CA . ALA A 1 379 ? 36.328 10.352 -0.168 1.00 82.50 379 ALA A CA 1
ATOM 2878 C C . ALA A 1 379 ? 36.073 9.826 1.252 1.00 82.50 379 ALA A C 1
ATOM 2880 O O . ALA A 1 379 ? 37.031 9.405 1.894 1.00 82.50 379 ALA A O 1
ATOM 2881 N N . ASP A 1 380 ? 34.829 9.832 1.741 1.00 61.34 380 ASP A N 1
ATOM 2882 C CA . ASP A 1 380 ? 34.509 9.491 3.131 1.00 61.34 380 ASP A CA 1
ATOM 2883 C C . ASP A 1 380 ? 33.997 8.044 3.309 1.00 61.34 380 ASP A C 1
ATOM 2885 O O . ASP A 1 380 ? 32.869 7.727 2.916 1.00 61.34 380 ASP A O 1
ATOM 2889 N N . PRO A 1 381 ? 34.780 7.148 3.947 1.00 53.44 381 PRO A N 1
ATOM 2890 C CA . PRO A 1 381 ? 34.275 5.895 4.482 1.00 53.44 381 PRO A CA 1
ATOM 2891 C C . PRO A 1 381 ? 34.177 5.870 6.024 1.00 53.44 381 PRO A C 1
ATOM 2893 O O . PRO A 1 381 ? 34.052 4.766 6.545 1.00 53.44 381 PRO A O 1
ATOM 2896 N N . THR A 1 382 ? 34.173 7.017 6.740 1.00 50.88 382 THR A N 1
ATOM 2897 C CA . THR A 1 382 ? 33.987 7.288 8.208 1.00 50.88 382 THR A CA 1
ATOM 2898 C C . THR A 1 382 ? 35.155 7.950 8.980 1.00 50.88 382 THR A C 1
ATOM 2900 O O . THR A 1 382 ? 35.145 7.950 10.212 1.00 50.88 382 THR A O 1
ATOM 2903 N N . LEU A 1 383 ? 36.154 8.558 8.334 1.00 44.44 383 LEU A N 1
ATOM 2904 C CA . LEU A 1 383 ? 37.302 9.215 9.003 1.00 44.44 383 LEU A CA 1
ATOM 2905 C C . LEU A 1 383 ? 37.755 10.431 8.176 1.00 44.44 383 LEU A C 1
ATOM 2907 O O . LEU A 1 383 ? 37.763 10.366 6.957 1.00 44.44 383 LEU A O 1
ATOM 2911 N N . GLU A 1 384 ? 38.156 11.558 8.757 1.00 30.27 384 GLU A N 1
ATOM 2912 C CA . GLU A 1 384 ? 39.095 11.660 9.874 1.00 30.27 384 GLU A CA 1
ATOM 2913 C C . GLU A 1 384 ? 38.519 12.480 11.039 1.00 30.27 384 GLU A C 1
ATOM 2915 O O . GLU A 1 384 ? 38.455 13.705 10.989 1.00 30.27 384 GLU A O 1
ATOM 2920 N N . VAL A 1 385 ? 38.136 11.807 12.132 1.00 35.53 385 VAL A N 1
ATOM 2921 C CA . VAL A 1 385 ? 38.024 12.477 13.435 1.00 35.53 385 VAL A CA 1
ATOM 2922 C C . VAL A 1 385 ? 39.443 12.798 13.899 1.00 35.53 385 VAL A C 1
ATOM 2924 O O . VAL A 1 385 ? 40.168 11.914 14.360 1.00 35.53 385 VAL A O 1
ATOM 2927 N N . SER A 1 386 ? 39.814 14.066 13.734 1.00 31.22 386 SER A N 1
ATOM 2928 C CA . SER A 1 386 ? 40.666 14.808 14.668 1.00 31.22 386 SER A CA 1
ATOM 2929 C C . SER A 1 386 ? 39.783 15.710 15.518 1.00 31.22 386 SER A C 1
ATOM 2931 O O . SER A 1 386 ? 38.852 16.312 14.935 1.00 31.22 386 SER A O 1
#

Solvent-accessible surface area (backbone atoms only — not comparable to full-atom values): 21325 Å² total; per-residue (Å²): 140,80,86,84,78,79,79,77,76,79,93,72,81,82,75,82,65,80,60,73,42,37,41,36,49,45,50,16,82,40,70,71,52,30,21,55,43,24,51,55,51,40,58,41,46,74,69,42,84,39,64,67,50,26,22,49,56,27,58,76,64,54,79,77,39,38,26,16,28,14,25,42,19,58,48,67,66,51,38,44,52,28,25,48,23,56,42,69,72,44,92,45,96,43,38,37,65,78,30,80,25,62,75,59,49,45,34,30,38,32,20,52,46,80,51,92,64,68,66,66,56,49,67,80,45,50,42,40,43,45,28,35,51,20,33,53,52,38,46,57,28,32,47,77,77,33,93,81,63,73,52,94,73,52,85,74,46,84,74,38,42,54,51,45,42,51,25,46,34,43,8,52,50,33,37,38,45,73,53,66,51,68,64,78,43,53,40,46,23,56,74,13,33,40,54,19,35,29,78,67,69,78,33,60,60,55,61,28,34,46,46,74,77,56,66,74,90,63,81,66,63,52,59,71,55,46,50,53,50,54,66,57,85,63,51,30,35,39,34,36,40,33,59,41,87,72,50,63,64,62,50,52,75,41,37,54,90,74,41,47,74,41,54,36,42,35,44,58,57,43,38,22,42,32,52,21,47,45,39,20,49,30,41,76,80,56,79,80,54,78,73,69,71,74,30,53,47,75,68,79,81,65,74,66,56,65,84,48,36,50,62,48,54,52,53,55,47,52,75,65,28,94,68,70,91,85,65,63,79,74,37,26,44,53,76,51,71,57,50,72,72,42,42,52,51,47,37,60,57,52,32,71,42,76,93,38,54,81,62,50,67,74,78,58,36,49,86,43,32,52,44,58,50,25,52,53,69,44,68,52,90,86,65,83,90,123

Radius of gyration: 23.35 Å; Cα contacts (8 Å, |Δi|>4): 647; chains: 1; bounding box: 70×50×56 Å

Nearest PDB structures (foldseek):
  6l3n-assembly2_B  TM=7.591E-01  e=8.337E-12  Actinosynnema pretiosum subsp. auranticum
  8cv1-assembly1_A  TM=7.960E-01  e=4.076E-10  Mycolicibacterium smegmatis MC2 155
  8cuz-assembly1_A  TM=7.815E-01  e=4.528E-10  Mycolicibacterium smegmatis MC2 155
  8jpt-assembly1_A  TM=7.847E-01  e=4.574E-09  Saccharopolyspora spinosa
  3tzx-assembly1_A  TM=7.737E-01  e=3.337E-09  Mycobacterium tuberculosis

Secondary structure (DSSP, 8-state):
-------PPP------SPPPPEEEEEEESSHHHHHHHHHHHHHHHHHSSSHHHHHHHHHHH----SEEEEEEESSHHHHHHHHHHHHTT---TTEEEEEE--SPPEEEEEEPSPP---TTTTGGGGGSHHHHHHHHHHHHHHHTT-S----TTS---HHHHHHHHHHHHHHHHHHHHHTT---SEEEE-TTHHHHHHHHTTSS-HHHHHHHHHS--------HHHHHHHHH--S-EEEEEESSS-SSHHHHHHHS-TT-EEEEE-S-HHHHHHHHHHHHHTTPPPPPPPHHHHS-------S---HHHHHHHHHHHHHHHS---TT--SS-BGGGGT--HHHHHHHHHHHTTSGGGTT--GGGG-TTSBHHHHHHHHHH-SS----

Sequence (386 aa):
MGPISRRTAPTLWADRSPALPEAIVVSALTLTDLEVQAERQADQVLTAGSLASAARAAEERDGGHTVRAAVVASDVGAALQGLRSVQDGAPNPDVVGPHLAGAPPRIVFVYPHTGDADVDAHTPRLRLAAYARGVLTAQRALTTHSPAVWEPGQPLTLRTRQQAAFVWQVALTSLLTDRGILPHNCLGAGWGKPVAAYARGHLPLIHAAQWIHHPDDGPHDPEPLLAEVRAATEPTVFVEIAPRPVLARALRDAAAPQHHVSILTCDPVEVAHAFGELYTLGHPYPPRTPADLTRTLPLPTAALPHDWVAPYLMRALRRHAHIPPGTLPSMTWGQADLSERQLVRLVHHLRQVPAWAHLTTSDLHPAISVTHTADWLSADPTLEVS